Protein AF-A0AAD9G7F2-F1 (afdb_monomer_lite)

Sequence (698 aa):
MHGIRREDFYKTPVEERAFAEKLKKGFRLLDSFVASVKQSELTVDSEGGLLEDPTEAERMFSLSGDITDFMPEFYPSWNYRKNYMLQKAIDPERILLLLKDELTFSASVLKKAPKCYAVWHHRLWVLTVLLNVRCDDLVDILKNEISLCMLFFKFDGRNFHGWGYLNFIKHYLYQVESSSNAVPTVAVDKLCYSEFKKLIETNFSNYSAWFNQGNLSETCGSITEDLESLTPAIYTDPNDQCLWHYFDWLLYHRNALRYFLVRCHYFEESQSFVVYFNTCVHLSRSDSFITITTYEAQVEKVEGRWEGFNCGLSSEKLEGLSVPQYVWRFVARQAIQISAIEHVSLCLMIETDDDIVRSYYSHMTQMAKCIISTDISETKDVNPCLLSLRYELRILSNGDMPLNMDSMSIMRSNMSNVSGWDDMSAVLGRPIRLPGSSCIVSLGRETTTEIFEKQLEMISELLGICTDSKYLYLARHKILRFIGEPSDAEECYKHVKRIDPLRATMYEDMLLKEKVQDALEGMDNKGLKSACLSGMGIKHLSYSTLCPHVMFETLDLSSNALSDSSSLDFGVMLKLRHLSLANNRFTSLRRILGALSNLHNLKSLDVSRNPLITEEDELFKAIPPSLITIDITGTPLAASFIKEGDASSLSTYEGLLHTHCGVFSMRIGDASGISKSRPESADVTGCETKVFLERSDT

Structure (mmCIF, N/CA/C/O backbone):
data_AF-A0AAD9G7F2-F1
#
_entry.id   AF-A0AAD9G7F2-F1
#
loop_
_atom_site.group_PDB
_atom_site.id
_atom_site.type_symbol
_atom_site.label_atom_id
_atom_site.label_alt_id
_atom_site.label_comp_id
_atom_site.label_asym_id
_atom_site.label_entity_id
_atom_site.label_seq_id
_atom_site.pdbx_PDB_ins_code
_atom_site.Cartn_x
_atom_site.Cartn_y
_atom_site.Cartn_z
_atom_site.occupancy
_atom_site.B_iso_or_equiv
_atom_site.auth_seq_id
_atom_site.auth_comp_id
_atom_site.auth_asym_id
_atom_site.auth_atom_id
_atom_site.pdbx_PDB_model_num
ATOM 1 N N . MET A 1 1 ? 1.837 -15.547 -25.349 1.00 33.78 1 MET A N 1
ATOM 2 C CA . MET A 1 1 ? 1.964 -14.169 -24.828 1.00 33.78 1 MET A CA 1
ATOM 3 C C . MET A 1 1 ? 1.984 -13.075 -25.909 1.00 33.78 1 MET A C 1
ATOM 5 O O . MET A 1 1 ? 2.085 -11.913 -25.544 1.00 33.78 1 MET A O 1
ATOM 9 N N . HIS A 1 2 ? 1.817 -13.380 -27.208 1.00 42.38 2 HIS A N 1
ATOM 10 C CA . HIS A 1 2 ? 1.699 -12.325 -28.234 1.00 42.38 2 HIS A CA 1
ATOM 11 C C . HIS A 1 2 ? 0.353 -12.274 -28.964 1.00 42.38 2 HIS A C 1
ATOM 13 O O . HIS A 1 2 ? 0.114 -11.308 -29.666 1.00 42.38 2 HIS A O 1
ATOM 19 N N . GLY A 1 3 ? -0.550 -13.250 -28.802 1.00 38.22 3 GLY A N 1
ATOM 20 C CA . GLY A 1 3 ? -1.877 -13.202 -29.443 1.00 38.22 3 GLY A CA 1
ATOM 21 C C . GLY A 1 3 ? -1.862 -13.222 -30.981 1.00 38.22 3 GLY A C 1
ATOM 22 O O . GLY A 1 3 ? -2.925 -13.176 -31.585 1.00 38.22 3 GLY A O 1
ATOM 23 N N . ILE A 1 4 ? -0.681 -13.319 -31.597 1.00 53.38 4 ILE A N 1
ATOM 24 C CA . ILE A 1 4 ? -0.480 -13.362 -33.045 1.00 53.38 4 ILE A CA 1
ATOM 25 C C . ILE A 1 4 ? -0.748 -14.792 -33.512 1.00 53.38 4 ILE A C 1
ATOM 27 O O . ILE A 1 4 ? -0.056 -15.731 -33.103 1.00 53.38 4 ILE A O 1
ATOM 31 N N . ARG A 1 5 ? -1.778 -14.967 -34.336 1.00 54.16 5 ARG A N 1
ATOM 32 C CA . ARG A 1 5 ? -2.112 -16.240 -34.974 1.00 54.16 5 ARG A CA 1
ATOM 33 C C . ARG A 1 5 ? -1.169 -16.475 -36.151 1.00 54.16 5 ARG A C 1
ATOM 35 O O . ARG A 1 5 ? -0.566 -15.553 -36.688 1.00 54.16 5 ARG A O 1
ATOM 42 N N . ARG A 1 6 ? -1.023 -17.728 -36.585 1.00 54.62 6 ARG A N 1
ATOM 43 C CA . ARG A 1 6 ? -0.147 -18.084 -37.721 1.00 54.62 6 ARG A CA 1
ATOM 44 C C . ARG A 1 6 ? -0.518 -17.326 -39.009 1.00 54.62 6 ARG A C 1
ATOM 46 O O . ARG A 1 6 ? 0.358 -17.005 -39.800 1.00 54.62 6 ARG A O 1
ATOM 53 N N . GLU A 1 7 ? -1.801 -17.019 -39.163 1.00 62.50 7 GLU A N 1
ATOM 54 C CA . GLU A 1 7 ? -2.396 -16.209 -40.235 1.00 62.50 7 GLU A CA 1
ATOM 55 C C . GLU A 1 7 ? -2.040 -14.711 -40.181 1.00 62.50 7 GLU A C 1
ATOM 57 O O . GLU A 1 7 ? -2.140 -14.027 -41.194 1.00 62.50 7 GLU A O 1
ATOM 62 N N . ASP A 1 8 ? -1.547 -14.209 -39.046 1.00 63.66 8 ASP A N 1
ATOM 63 C CA . ASP A 1 8 ? -1.138 -12.807 -38.890 1.00 63.66 8 ASP A CA 1
ATOM 64 C C . ASP A 1 8 ? 0.316 -12.557 -39.334 1.00 63.66 8 ASP A C 1
ATOM 66 O O . ASP A 1 8 ? 0.731 -11.406 -39.477 1.00 63.66 8 ASP A O 1
ATOM 70 N N . PHE A 1 9 ? 1.106 -13.618 -39.550 1.00 59.75 9 PHE A N 1
ATOM 71 C CA . PHE A 1 9 ? 2.529 -13.505 -39.885 1.00 59.75 9 PHE A CA 1
ATOM 72 C C . PHE A 1 9 ? 2.793 -13.242 -41.375 1.00 59.75 9 PHE A C 1
ATOM 74 O O . PHE A 1 9 ? 3.687 -12.459 -41.693 1.00 59.75 9 PHE A O 1
ATOM 81 N N . TYR A 1 10 ? 2.037 -13.870 -42.282 1.00 71.19 10 TYR A N 1
ATOM 82 C CA . TYR A 1 10 ? 2.217 -13.715 -43.733 1.00 71.19 10 TYR A CA 1
ATOM 83 C C . TYR A 1 10 ? 0.856 -13.594 -44.406 1.00 71.19 10 TYR A C 1
ATOM 85 O O . TYR A 1 10 ? -0.001 -14.461 -44.247 1.00 71.19 10 TYR A O 1
ATOM 93 N N . LYS A 1 11 ? 0.670 -12.529 -45.186 1.00 74.88 11 LYS A N 1
ATOM 94 C CA . LYS A 1 11 ? -0.558 -12.267 -45.946 1.00 74.88 11 LYS A CA 1
ATOM 95 C C . LYS A 1 11 ? -0.441 -12.766 -47.386 1.00 74.88 11 LYS A C 1
ATOM 97 O O . LYS A 1 11 ? -1.450 -12.860 -48.082 1.00 74.88 11 LYS A O 1
ATOM 102 N N . THR A 1 12 ? 0.773 -13.103 -47.841 1.00 82.56 12 THR A N 1
ATOM 103 C CA . THR A 1 12 ? 1.038 -13.585 -49.204 1.00 82.56 12 THR A CA 1
ATOM 104 C C . THR A 1 12 ? 2.008 -14.783 -49.264 1.00 82.56 12 THR A C 1
ATOM 106 O O . THR A 1 12 ? 2.918 -14.892 -48.439 1.00 82.56 12 THR A O 1
ATOM 109 N N . PRO A 1 13 ? 1.923 -15.637 -50.309 1.00 82.31 13 PRO A N 1
ATOM 110 C CA . PRO A 1 13 ? 2.888 -16.724 -50.550 1.00 82.31 13 PRO A CA 1
ATOM 111 C C . PRO A 1 13 ? 4.327 -16.261 -50.849 1.00 82.31 13 PRO A C 1
ATOM 113 O O . PRO A 1 13 ? 5.254 -17.072 -50.920 1.00 82.31 13 PRO A O 1
ATOM 116 N N . VAL A 1 14 ? 4.525 -14.970 -51.129 1.00 84.81 14 VAL A N 1
ATOM 117 C CA . VAL A 1 14 ? 5.854 -14.372 -51.333 1.00 84.81 14 VAL A CA 1
ATOM 118 C C . VAL A 1 14 ? 6.489 -14.049 -49.983 1.00 84.81 14 VAL A C 1
ATOM 120 O O . VAL A 1 14 ? 7.649 -14.393 -49.766 1.00 84.81 14 VAL A O 1
ATOM 123 N N . GLU A 1 15 ? 5.721 -13.467 -49.060 1.00 81.94 15 GLU A N 1
ATOM 124 C CA . GLU A 1 15 ? 6.154 -13.203 -47.682 1.00 81.94 15 GLU A CA 1
ATOM 125 C C . GLU A 1 15 ? 6.490 -14.500 -46.938 1.00 81.94 15 GLU A C 1
ATOM 127 O O . GLU A 1 15 ? 7.523 -14.573 -46.276 1.00 81.94 15 GLU A O 1
ATOM 132 N N . GLU A 1 16 ? 5.684 -15.550 -47.119 1.00 80.06 16 GLU A N 1
ATOM 133 C CA . GLU A 1 16 ? 5.941 -16.866 -46.524 1.00 80.06 16 GLU A CA 1
ATOM 134 C C . GLU A 1 16 ? 7.267 -17.475 -47.020 1.00 80.06 16 GLU A C 1
ATOM 136 O O . GLU A 1 16 ? 8.079 -17.950 -46.223 1.00 80.06 16 GLU A O 1
ATOM 141 N N . ARG A 1 17 ? 7.544 -17.402 -48.332 1.00 83.44 17 ARG A N 1
ATOM 142 C CA . ARG A 1 17 ? 8.817 -17.875 -48.909 1.00 83.44 17 ARG A CA 1
ATOM 143 C C . ARG A 1 17 ? 10.012 -17.044 -48.451 1.00 83.44 17 ARG A C 1
ATOM 145 O O . ARG A 1 17 ? 11.052 -17.611 -48.123 1.00 83.44 17 ARG A O 1
ATOM 152 N N . ALA A 1 18 ? 9.871 -15.721 -48.403 1.00 81.88 18 ALA A N 1
ATOM 153 C CA . ALA A 1 18 ? 10.921 -14.831 -47.914 1.00 81.88 18 ALA A CA 1
ATOM 154 C C . ALA A 1 18 ? 11.248 -15.107 -46.438 1.00 81.88 18 ALA A C 1
ATOM 156 O O . ALA A 1 18 ? 12.418 -15.137 -46.052 1.00 81.88 18 ALA A O 1
ATOM 157 N N . PHE A 1 19 ? 10.229 -15.373 -45.620 1.00 79.50 19 PHE A N 1
ATOM 158 C CA . PHE A 1 19 ? 10.416 -15.761 -44.230 1.00 79.50 19 PHE A CA 1
ATOM 159 C C . PHE A 1 19 ? 11.090 -17.129 -44.084 1.00 79.50 19 PHE A C 1
ATOM 161 O O . PHE A 1 19 ? 12.023 -17.262 -43.292 1.00 79.50 19 PHE A O 1
ATOM 168 N N . ALA A 1 20 ? 10.681 -18.129 -44.870 1.00 81.31 20 ALA A N 1
ATOM 169 C CA . ALA A 1 20 ? 11.308 -19.450 -44.861 1.00 81.31 20 ALA A CA 1
ATOM 170 C C . ALA A 1 20 ? 12.801 -19.388 -45.237 1.00 81.31 20 ALA A C 1
ATOM 172 O O . ALA A 1 20 ? 13.635 -20.006 -44.573 1.00 81.31 20 ALA A O 1
ATOM 173 N N . GLU A 1 21 ? 13.166 -18.593 -46.248 1.00 85.00 21 GLU A N 1
ATOM 174 C CA . GLU A 1 21 ? 14.572 -18.370 -46.611 1.00 85.00 21 GLU A CA 1
ATOM 175 C C . GLU A 1 21 ? 15.337 -17.594 -45.529 1.00 85.00 21 GLU A C 1
ATOM 177 O O . GLU A 1 21 ? 16.478 -17.942 -45.209 1.00 85.00 21 GLU A O 1
ATOM 182 N N . LYS A 1 22 ? 14.705 -16.601 -44.885 1.00 82.00 22 LYS A N 1
ATOM 183 C CA . LYS A 1 22 ? 15.287 -15.898 -43.730 1.00 82.00 22 LYS A CA 1
ATOM 184 C C . LYS A 1 22 ? 15.573 -16.862 -42.574 1.00 82.00 22 LYS A C 1
ATOM 186 O O . LYS A 1 22 ? 16.671 -16.819 -42.021 1.00 82.00 22 LYS A O 1
ATOM 191 N N . LEU A 1 23 ? 14.633 -17.751 -42.241 1.00 83.88 23 LEU A N 1
ATOM 192 C CA . LEU A 1 23 ? 14.824 -18.788 -41.222 1.00 83.88 23 LEU A CA 1
ATOM 193 C C . LEU A 1 23 ? 15.970 -19.729 -41.586 1.00 83.88 23 LEU A C 1
ATOM 195 O O . LEU A 1 23 ? 16.851 -19.968 -40.768 1.00 83.88 23 LEU A O 1
ATOM 199 N N . LYS A 1 24 ? 15.994 -20.232 -42.823 1.00 85.06 24 LYS A N 1
ATOM 200 C CA . LYS A 1 24 ? 17.044 -21.137 -43.304 1.00 85.06 24 LYS A CA 1
ATOM 201 C C . LYS A 1 24 ? 18.430 -20.498 -43.223 1.00 85.06 24 LYS A C 1
ATOM 203 O O . LYS A 1 24 ? 19.384 -21.158 -42.817 1.00 85.06 24 LYS A O 1
ATOM 208 N N . LYS A 1 25 ? 18.550 -19.216 -43.585 1.00 84.38 25 LYS A N 1
ATOM 209 C CA . LYS A 1 25 ? 19.797 -18.456 -43.428 1.00 84.38 25 LYS A CA 1
ATOM 210 C C . LYS A 1 25 ? 20.174 -18.311 -41.952 1.00 84.38 25 LYS A C 1
ATOM 212 O O . LYS A 1 25 ? 21.321 -18.566 -41.607 1.00 84.38 25 LYS A O 1
ATOM 217 N N . GLY A 1 26 ? 19.220 -17.958 -41.093 1.00 83.19 26 GLY A N 1
ATOM 218 C CA . GLY A 1 26 ? 19.453 -17.805 -39.658 1.00 83.19 26 GLY A CA 1
ATOM 219 C C . GLY A 1 26 ? 19.877 -19.098 -38.956 1.00 83.19 26 GLY A C 1
ATOM 220 O O . GLY A 1 26 ? 20.836 -19.085 -38.191 1.00 83.19 26 GLY A O 1
ATOM 221 N N . PHE A 1 27 ? 19.256 -20.237 -39.278 1.00 85.12 27 PHE A N 1
ATOM 222 C CA . PHE A 1 27 ? 19.664 -21.537 -38.731 1.00 85.12 27 PHE A CA 1
ATOM 223 C C . PHE A 1 27 ? 21.071 -21.945 -39.171 1.00 85.12 27 PHE A C 1
ATOM 225 O O . PHE A 1 27 ? 21.831 -22.446 -38.354 1.00 85.12 27 PHE A O 1
ATOM 232 N N . ARG A 1 28 ? 21.478 -21.643 -40.412 1.00 86.56 28 ARG A N 1
ATOM 233 C CA . ARG A 1 28 ? 22.869 -21.870 -40.849 1.00 86.56 28 ARG A CA 1
ATOM 234 C C . ARG A 1 28 ? 23.879 -21.041 -40.053 1.00 86.56 28 ARG A C 1
ATOM 236 O O . ARG A 1 28 ? 24.963 -21.535 -39.756 1.00 86.56 28 ARG A O 1
ATOM 243 N N . LEU A 1 29 ? 23.540 -19.792 -39.724 1.00 84.56 29 LEU A N 1
ATOM 244 C CA . LEU A 1 29 ? 24.383 -18.943 -38.874 1.00 84.56 29 LEU A CA 1
ATOM 245 C C . LEU A 1 29 ? 24.497 -19.533 -37.464 1.00 84.56 29 LEU A C 1
ATOM 247 O O . LEU A 1 29 ? 25.598 -19.619 -36.925 1.00 84.56 29 LEU A O 1
ATOM 251 N N . LEU A 1 30 ? 23.377 -19.998 -36.906 1.00 84.44 30 LEU A N 1
ATOM 252 C CA . LEU A 1 30 ? 23.338 -20.656 -35.603 1.00 84.44 30 LEU A CA 1
ATOM 253 C C . LEU A 1 30 ? 24.185 -21.936 -35.585 1.00 84.44 30 LEU A C 1
ATOM 255 O O . LEU A 1 30 ? 25.002 -22.104 -34.684 1.00 84.44 30 LEU A O 1
ATOM 259 N N . ASP A 1 31 ? 24.045 -22.796 -36.595 1.00 85.81 31 ASP A N 1
ATOM 260 C CA . ASP A 1 31 ? 24.835 -24.024 -36.732 1.00 85.81 31 ASP A CA 1
ATOM 261 C C . ASP A 1 31 ? 26.334 -23.710 -36.815 1.00 85.81 31 ASP A C 1
ATOM 263 O O . ASP A 1 31 ? 27.140 -24.342 -36.132 1.00 85.81 31 ASP A O 1
ATOM 267 N N . SER A 1 32 ? 26.711 -22.691 -37.598 1.00 84.00 32 SER A N 1
ATOM 268 C CA . SER A 1 32 ? 28.097 -22.220 -37.700 1.00 84.00 32 SER A CA 1
ATOM 269 C C . SER A 1 32 ? 28.638 -21.740 -36.352 1.00 84.00 32 SER A C 1
ATOM 271 O O . SER A 1 32 ? 29.776 -22.048 -35.998 1.00 84.00 32 SER A O 1
ATOM 273 N N . PHE A 1 33 ? 27.844 -20.990 -35.590 1.00 82.50 33 PHE A N 1
ATOM 274 C CA . PHE A 1 33 ? 28.248 -20.483 -34.280 1.00 82.50 33 PHE A CA 1
ATOM 275 C C . PHE A 1 33 ? 28.398 -21.610 -33.262 1.00 82.50 33 PHE A C 1
ATOM 277 O O . PHE A 1 33 ? 29.429 -21.701 -32.605 1.00 82.50 33 PHE A O 1
ATOM 284 N N . VAL A 1 34 ? 27.426 -22.523 -33.185 1.00 82.06 34 VAL A N 1
ATOM 285 C CA . VAL A 1 34 ? 27.485 -23.688 -32.289 1.00 82.06 34 VAL A CA 1
ATOM 286 C C . VAL A 1 34 ? 28.672 -24.588 -32.634 1.00 82.06 34 VAL A C 1
ATOM 288 O O . VAL A 1 34 ? 29.350 -25.070 -31.729 1.00 82.06 34 VAL A O 1
ATOM 291 N N . ALA A 1 35 ? 28.957 -24.803 -33.921 1.00 82.50 35 ALA A N 1
ATOM 292 C CA . ALA A 1 35 ? 30.122 -25.571 -34.351 1.00 82.50 35 ALA A CA 1
ATOM 293 C C . ALA A 1 35 ? 31.439 -24.916 -33.907 1.00 82.50 35 ALA A C 1
ATOM 295 O O . ALA A 1 35 ? 32.321 -25.608 -33.403 1.00 82.50 35 ALA A O 1
ATOM 296 N N . SER A 1 36 ? 31.542 -23.592 -34.038 1.00 78.31 36 SER A N 1
ATOM 297 C CA . SER A 1 36 ? 32.742 -22.834 -33.662 1.00 78.31 36 SER A CA 1
ATOM 298 C C . SER A 1 36 ? 32.943 -22.816 -32.136 1.00 78.31 36 SER A C 1
ATOM 300 O O . SER A 1 36 ? 34.051 -23.046 -31.661 1.00 78.31 36 SER A O 1
ATOM 302 N N . VAL A 1 37 ? 31.866 -22.670 -31.349 1.00 73.81 37 VAL A N 1
ATOM 303 C CA . VAL A 1 37 ? 31.923 -22.786 -29.876 1.00 73.81 37 VAL A CA 1
ATOM 304 C C . VAL A 1 37 ? 32.366 -24.190 -29.446 1.00 73.81 37 VAL A C 1
ATOM 306 O O . VAL A 1 37 ? 33.269 -24.320 -28.626 1.00 73.81 37 VAL A O 1
ATOM 309 N N . LYS A 1 38 ? 31.812 -25.255 -30.039 1.00 73.88 38 LYS A N 1
ATOM 310 C CA . LYS A 1 38 ? 32.223 -26.638 -29.726 1.00 73.88 38 LYS A CA 1
ATOM 311 C C . LYS A 1 38 ? 33.684 -26.926 -30.069 1.00 73.88 38 LYS A C 1
ATOM 313 O O . LYS A 1 38 ? 34.325 -27.709 -29.379 1.00 73.88 38 LYS A O 1
ATOM 318 N N . GLN A 1 39 ? 34.203 -26.328 -31.141 1.00 69.88 39 GLN A N 1
ATOM 319 C CA . GLN A 1 39 ? 35.624 -26.432 -31.479 1.00 69.88 39 GLN A CA 1
ATOM 320 C C . GLN A 1 39 ? 36.495 -25.701 -30.452 1.00 69.88 39 GLN A C 1
ATOM 322 O O . GLN A 1 39 ? 37.555 -26.210 -30.103 1.00 69.88 39 GLN A O 1
ATOM 327 N N . SER A 1 40 ? 36.019 -24.570 -29.923 1.00 63.44 40 SER A N 1
ATOM 328 C CA . SER A 1 40 ? 36.722 -23.802 -28.892 1.00 63.44 40 SER A CA 1
ATOM 329 C C . SER A 1 40 ? 36.756 -24.488 -27.522 1.00 63.44 40 SER A C 1
ATOM 331 O O . SER A 1 40 ? 37.770 -24.406 -26.844 1.00 63.44 40 SER A O 1
ATOM 333 N N . GLU A 1 41 ? 35.706 -25.228 -27.131 1.00 59.22 41 GLU A N 1
ATOM 334 C CA . GLU A 1 41 ? 35.639 -25.971 -25.854 1.00 59.22 41 GLU A CA 1
ATOM 335 C C . GLU A 1 41 ? 36.740 -27.041 -25.710 1.00 59.22 41 GLU A C 1
ATOM 337 O O . GLU A 1 41 ? 37.059 -27.457 -24.599 1.00 59.22 41 GLU A O 1
ATOM 342 N N . LEU A 1 42 ? 37.353 -27.465 -26.819 1.00 52.09 42 LEU A N 1
ATOM 343 C CA . LEU A 1 42 ? 38.471 -28.414 -26.837 1.00 52.09 42 LEU A CA 1
ATOM 344 C C . LEU A 1 42 ? 39.839 -27.753 -26.570 1.00 52.09 42 LEU A C 1
ATOM 346 O O . LEU A 1 42 ? 40.831 -28.469 -26.443 1.00 52.09 42 LEU A O 1
ATOM 350 N N . THR A 1 43 ? 39.903 -26.418 -26.493 1.00 50.25 43 THR A N 1
ATOM 351 C CA . THR A 1 43 ? 41.147 -25.628 -26.413 1.00 50.25 43 THR A CA 1
ATOM 352 C C . THR A 1 43 ? 41.154 -24.577 -25.289 1.00 50.25 43 THR A C 1
ATOM 354 O O . THR A 1 43 ? 41.988 -23.684 -25.324 1.00 50.25 43 THR A O 1
ATOM 357 N N . VAL A 1 44 ? 40.234 -24.617 -24.315 1.00 48.72 44 VAL A N 1
ATOM 358 C CA . VAL A 1 44 ? 40.093 -23.540 -23.303 1.00 48.72 44 VAL A CA 1
ATOM 359 C C . VAL A 1 44 ? 40.927 -23.795 -22.038 1.00 48.72 44 VAL A C 1
ATOM 361 O O . VAL A 1 44 ? 40.865 -24.883 -21.464 1.00 48.72 44 VAL A O 1
ATOM 364 N N . ASP A 1 45 ? 41.627 -22.760 -21.558 1.00 44.31 45 ASP A N 1
ATOM 365 C CA . ASP A 1 45 ? 42.186 -22.674 -20.201 1.00 44.31 45 ASP A CA 1
ATOM 366 C C . ASP A 1 45 ? 41.084 -22.496 -19.131 1.00 44.31 45 ASP A C 1
ATOM 368 O O . ASP A 1 45 ? 40.001 -21.956 -19.363 1.00 44.31 45 ASP A O 1
ATOM 372 N N . SER A 1 46 ? 41.384 -22.947 -17.920 1.00 44.62 46 SER A N 1
ATOM 373 C CA . SER A 1 46 ? 40.484 -23.107 -16.774 1.00 44.62 46 SER A CA 1
ATOM 374 C C . SER A 1 46 ? 39.828 -21.828 -16.216 1.00 44.62 46 SER A C 1
ATOM 376 O O . SER A 1 46 ? 38.983 -21.941 -15.327 1.00 44.62 46 SER A O 1
ATOM 378 N N . GLU A 1 47 ? 40.122 -20.631 -16.745 1.00 47.09 47 GLU A N 1
ATOM 379 C CA . GLU A 1 47 ? 39.636 -19.355 -16.180 1.00 47.09 47 GLU A CA 1
ATOM 380 C C . GLU A 1 47 ? 38.886 -18.397 -17.138 1.00 47.09 47 GLU A C 1
ATOM 382 O O . GLU A 1 47 ? 38.434 -17.339 -16.698 1.00 47.09 47 GLU A O 1
ATOM 387 N N . GLY A 1 48 ? 38.631 -18.733 -18.412 1.00 49.56 48 GLY A N 1
ATOM 388 C CA . GLY A 1 48 ? 37.843 -17.831 -19.273 1.00 49.56 48 GLY A CA 1
ATOM 389 C C . GLY A 1 48 ? 37.502 -18.374 -20.660 1.00 49.56 48 GLY A C 1
ATOM 390 O O . GLY A 1 48 ? 38.360 -18.450 -21.526 1.00 49.56 48 GLY A O 1
ATOM 391 N N . GLY A 1 49 ? 36.226 -18.703 -20.887 1.00 50.62 49 GLY A N 1
ATOM 392 C CA . GLY A 1 49 ? 35.701 -19.367 -22.093 1.00 50.62 49 GLY A CA 1
ATOM 393 C C . GLY A 1 49 ? 35.684 -18.554 -23.396 1.00 50.62 49 GLY A C 1
ATOM 394 O O . GLY A 1 49 ? 34.614 -18.385 -23.980 1.00 50.62 49 GLY A O 1
ATOM 395 N N . LEU A 1 50 ? 36.831 -18.052 -23.858 1.00 59.09 50 LEU A N 1
ATOM 396 C CA . LEU A 1 50 ? 37.008 -17.407 -25.167 1.00 59.09 50 LEU A CA 1
ATOM 397 C C . LEU A 1 50 ? 38.114 -18.087 -25.981 1.00 59.09 50 LEU A C 1
ATOM 399 O O . LEU A 1 50 ? 38.993 -18.742 -25.433 1.00 59.09 50 LEU A O 1
ATOM 403 N N . LEU A 1 51 ? 38.047 -17.915 -27.303 1.00 60.12 51 LEU A N 1
ATOM 404 C CA . LEU A 1 51 ? 39.018 -18.426 -28.273 1.00 60.12 51 LEU A CA 1
ATOM 405 C C . LEU A 1 51 ? 40.394 -17.749 -28.117 1.00 60.12 51 LEU A C 1
ATOM 407 O O . LEU A 1 51 ? 40.453 -16.529 -27.986 1.00 60.12 51 LEU A O 1
ATOM 411 N N . GLU A 1 52 ? 41.482 -18.529 -28.194 1.00 60.91 52 GLU A N 1
ATOM 412 C CA . GLU A 1 52 ? 42.869 -18.023 -28.129 1.00 60.91 52 GLU A CA 1
ATOM 413 C C . GLU A 1 52 ? 43.292 -17.229 -29.379 1.00 60.91 52 GLU A C 1
ATOM 415 O O . GLU A 1 52 ? 44.131 -16.337 -29.276 1.00 60.91 52 GLU A O 1
ATOM 420 N N . ASP A 1 53 ? 42.725 -17.530 -30.556 1.00 75.75 53 ASP A N 1
ATOM 421 C CA . ASP A 1 53 ? 43.017 -16.815 -31.808 1.00 75.75 53 ASP A CA 1
ATOM 422 C C . ASP A 1 53 ? 42.215 -15.499 -31.892 1.00 75.75 53 ASP A C 1
ATOM 424 O O . ASP A 1 53 ? 40.985 -15.545 -32.028 1.00 75.75 53 ASP A O 1
ATOM 428 N N . PRO A 1 54 ? 42.876 -14.321 -31.888 1.00 76.69 54 PRO A N 1
ATOM 429 C CA . PRO A 1 54 ? 42.202 -13.026 -31.987 1.00 76.69 54 PRO A CA 1
ATOM 430 C C . PRO A 1 54 ? 41.375 -12.857 -33.270 1.00 76.69 54 PRO A C 1
ATOM 432 O O . PRO A 1 54 ? 40.347 -12.180 -33.261 1.00 76.69 54 PRO A O 1
ATOM 435 N N . THR A 1 55 ? 41.797 -13.480 -34.374 1.00 81.62 55 THR A N 1
ATOM 436 C CA . THR A 1 55 ? 41.106 -13.378 -35.671 1.00 81.62 55 THR A CA 1
ATOM 437 C C . THR A 1 55 ? 39.772 -14.114 -35.627 1.00 81.62 55 THR A C 1
ATOM 439 O O . THR A 1 55 ? 38.738 -13.599 -36.060 1.00 81.62 55 THR A O 1
ATOM 442 N N . GLU A 1 56 ? 39.788 -15.319 -35.064 1.00 81.50 56 GLU A N 1
ATOM 443 C CA . GLU A 1 56 ? 38.596 -16.135 -34.868 1.00 81.50 56 GLU A CA 1
ATOM 444 C C . GLU A 1 56 ? 37.674 -15.534 -33.797 1.00 81.50 56 GLU A C 1
ATOM 446 O O . GLU A 1 56 ? 36.450 -15.561 -33.950 1.00 81.50 56 GLU A O 1
ATOM 451 N N . ALA A 1 57 ? 38.237 -14.902 -32.761 1.00 82.25 57 ALA A N 1
ATOM 452 C CA . ALA A 1 57 ? 37.469 -14.186 -31.749 1.00 82.25 57 ALA A CA 1
ATOM 453 C C . ALA A 1 57 ? 36.670 -13.010 -32.343 1.00 82.25 57 ALA A C 1
ATOM 455 O O . ALA A 1 57 ? 35.475 -12.890 -32.056 1.00 82.25 57 ALA A O 1
ATOM 456 N N . GLU A 1 58 ? 37.283 -12.202 -33.218 1.00 86.19 58 GLU A N 1
ATOM 457 C CA . GLU A 1 58 ? 36.621 -11.102 -33.939 1.00 86.19 58 GLU A CA 1
ATOM 458 C C . GLU A 1 58 ? 35.563 -11.631 -34.927 1.00 86.19 58 GLU A C 1
ATOM 460 O O . GLU A 1 58 ? 34.442 -11.113 -34.986 1.00 86.19 58 GLU A O 1
ATOM 465 N N . ARG A 1 59 ? 35.857 -12.726 -35.650 1.00 88.19 59 ARG A N 1
ATOM 466 C CA . ARG A 1 59 ? 34.878 -13.401 -36.526 1.00 88.19 59 ARG A CA 1
ATOM 467 C C . ARG A 1 59 ? 33.644 -13.843 -35.740 1.00 88.19 59 ARG A C 1
ATOM 469 O O . ARG A 1 59 ? 32.514 -13.607 -36.170 1.00 88.19 59 ARG A O 1
ATOM 476 N N . MET A 1 60 ? 33.850 -14.469 -34.585 1.00 86.62 60 MET A N 1
ATOM 477 C CA . MET A 1 60 ? 32.778 -14.941 -33.710 1.00 86.62 60 MET A CA 1
ATOM 478 C C . MET A 1 60 ? 32.018 -13.794 -33.040 1.00 86.62 60 MET A C 1
ATOM 480 O O . MET A 1 60 ? 30.800 -13.885 -32.868 1.00 86.62 60 MET A O 1
ATOM 484 N N . PHE A 1 61 ? 32.691 -12.684 -32.730 1.00 90.12 61 PHE A N 1
ATOM 485 C CA . PHE A 1 61 ? 32.035 -11.468 -32.260 1.00 90.12 61 PHE A CA 1
ATOM 486 C C . PHE A 1 61 ? 31.105 -10.890 -33.338 1.00 90.12 61 PHE A C 1
ATOM 488 O O . PHE A 1 61 ? 29.939 -10.610 -33.048 1.00 90.12 61 PHE A O 1
ATOM 495 N N . SER A 1 62 ? 31.548 -10.820 -34.596 1.00 91.19 62 SER A N 1
ATOM 496 C CA . SER A 1 62 ? 30.698 -10.426 -35.728 1.00 91.19 62 SER A CA 1
ATOM 497 C C . SER A 1 62 ? 29.514 -11.386 -35.925 1.00 91.19 62 SER A C 1
ATOM 499 O O . SER A 1 62 ? 28.361 -10.948 -35.935 1.00 91.19 62 SER A O 1
ATOM 501 N N . LEU A 1 63 ? 29.765 -12.702 -35.949 1.00 90.12 63 LEU A N 1
ATOM 502 C CA . LEU A 1 63 ? 28.727 -13.730 -36.104 1.00 90.12 63 LEU A CA 1
ATOM 503 C C . LEU A 1 63 ? 27.684 -13.692 -34.975 1.00 90.12 63 LEU A C 1
ATOM 505 O O . LEU A 1 63 ? 26.491 -13.884 -35.213 1.00 90.12 63 LEU A O 1
ATOM 509 N N . SER A 1 64 ? 28.111 -13.413 -33.741 1.00 92.38 64 SER A N 1
ATOM 510 C CA . SER A 1 64 ? 27.191 -13.246 -32.612 1.00 92.38 64 SER A CA 1
ATOM 511 C C . SER A 1 64 ? 26.231 -12.066 -32.818 1.00 92.38 64 SER A C 1
ATOM 513 O O . SER A 1 64 ? 25.087 -12.132 -32.367 1.00 92.38 64 SER A O 1
ATOM 515 N N . GLY A 1 65 ? 26.660 -11.015 -33.527 1.00 92.62 65 GLY A N 1
ATOM 516 C CA . GLY A 1 65 ? 25.825 -9.873 -33.899 1.00 92.62 65 GLY A CA 1
ATOM 517 C C . GLY A 1 65 ? 24.744 -10.272 -34.900 1.00 92.62 65 GLY A C 1
ATOM 518 O O . GLY A 1 65 ? 23.566 -9.999 -34.673 1.00 92.62 65 GLY A O 1
ATOM 519 N N . ASP A 1 66 ? 25.117 -11.022 -35.939 1.00 90.62 66 ASP A N 1
ATOM 520 C CA . ASP A 1 66 ? 24.171 -11.542 -36.935 1.00 90.62 66 ASP A CA 1
ATOM 521 C C . ASP A 1 66 ? 23.118 -12.470 -36.309 1.00 90.62 66 ASP A C 1
ATOM 523 O O . ASP A 1 66 ? 21.929 -12.393 -36.630 1.00 90.62 66 ASP A O 1
ATOM 527 N N . ILE A 1 67 ? 23.537 -13.337 -35.380 1.00 89.44 67 ILE A N 1
ATOM 528 C CA . ILE A 1 67 ? 22.619 -14.219 -34.645 1.00 89.44 67 ILE A CA 1
ATOM 529 C C . ILE A 1 67 ? 21.683 -13.412 -33.770 1.00 89.44 67 ILE A C 1
ATOM 531 O O . ILE A 1 67 ? 20.499 -13.717 -33.704 1.00 89.44 67 ILE A O 1
ATOM 535 N N . THR A 1 68 ? 22.197 -12.381 -33.116 1.00 92.00 68 THR A N 1
ATOM 536 C CA . THR A 1 68 ? 21.403 -11.532 -32.239 1.00 92.00 68 THR A CA 1
ATOM 537 C C . THR A 1 68 ? 20.367 -10.722 -33.021 1.00 92.00 68 THR A C 1
ATOM 539 O O . THR A 1 68 ? 19.232 -10.590 -32.569 1.00 92.00 68 THR A O 1
ATOM 542 N N . ASP A 1 69 ? 20.703 -10.241 -34.221 1.00 89.56 69 ASP A N 1
ATOM 543 C CA . ASP A 1 69 ? 19.739 -9.566 -35.099 1.00 89.56 69 ASP A CA 1
ATOM 544 C C . ASP A 1 69 ? 18.652 -10.520 -35.626 1.00 89.56 69 ASP A C 1
ATOM 546 O O . ASP A 1 69 ? 17.497 -10.129 -35.826 1.00 89.56 69 ASP A O 1
ATOM 550 N N . PHE A 1 70 ? 19.009 -11.788 -35.846 1.00 87.88 70 PHE A N 1
ATOM 551 C CA . PHE A 1 70 ? 18.082 -12.825 -36.294 1.00 87.88 70 PHE A CA 1
ATOM 552 C C . PHE A 1 70 ? 17.197 -13.378 -35.162 1.00 87.88 70 PHE A C 1
ATOM 554 O O . PHE A 1 70 ? 15.988 -13.530 -35.345 1.00 87.88 70 PHE A O 1
ATOM 561 N N . MET A 1 71 ? 17.796 -13.689 -34.013 1.00 89.50 71 MET A N 1
ATOM 562 C CA . MET A 1 71 ? 17.206 -14.376 -32.864 1.00 89.50 71 MET A CA 1
ATOM 563 C C . MET A 1 71 ? 17.704 -13.739 -31.553 1.00 89.50 71 MET A C 1
ATOM 565 O O . MET A 1 71 ? 18.549 -14.308 -30.859 1.00 89.50 71 MET A O 1
ATOM 569 N N . PRO A 1 72 ? 17.163 -12.568 -31.173 1.00 92.81 72 PRO A N 1
ATOM 570 C CA . PRO A 1 72 ? 17.636 -11.811 -30.013 1.00 92.81 72 PRO A CA 1
ATOM 571 C C . PRO A 1 72 ? 17.413 -12.520 -28.670 1.00 92.81 72 PRO A C 1
ATOM 573 O O . PRO A 1 72 ? 18.074 -12.185 -27.697 1.00 92.81 72 PRO A O 1
ATOM 576 N N . GLU A 1 73 ? 16.542 -13.528 -28.603 1.00 91.62 73 GLU A N 1
ATOM 577 C CA . GLU A 1 73 ? 16.338 -14.372 -27.411 1.00 91.62 73 GLU A CA 1
ATOM 578 C C . GLU A 1 73 ? 17.489 -15.373 -27.168 1.00 91.62 73 GLU A C 1
ATOM 580 O O . GLU A 1 73 ? 17.522 -16.064 -26.148 1.00 91.62 73 GLU A O 1
ATOM 585 N N . PHE A 1 74 ? 18.443 -15.498 -28.095 1.00 90.94 74 PHE A N 1
ATOM 586 C CA . PHE A 1 74 ? 19.534 -16.460 -27.976 1.00 90.94 74 PHE A CA 1
ATOM 587 C C . PHE A 1 74 ? 20.620 -15.982 -27.002 1.00 90.94 74 PHE A C 1
ATOM 589 O O . PHE A 1 74 ? 21.633 -15.412 -27.390 1.00 90.94 74 PHE A O 1
ATOM 596 N N . TYR A 1 75 ? 20.440 -16.254 -25.710 1.00 89.94 75 TYR A N 1
ATOM 597 C CA . TYR A 1 75 ? 21.389 -15.874 -24.653 1.00 89.94 75 TYR A CA 1
ATOM 598 C C . TYR A 1 75 ? 22.875 -16.195 -24.919 1.00 89.94 75 TYR A C 1
ATOM 600 O O . TYR A 1 75 ? 23.712 -15.370 -24.543 1.00 89.94 75 TYR A O 1
ATOM 608 N N . PRO A 1 76 ? 23.258 -17.325 -25.552 1.00 90.00 76 PRO A N 1
ATOM 609 C CA . PRO A 1 76 ? 24.667 -17.608 -25.806 1.00 90.00 76 PRO A CA 1
ATOM 610 C C . PRO A 1 76 ? 25.372 -16.573 -26.693 1.00 90.00 76 PRO A C 1
ATOM 612 O O . PRO A 1 76 ? 26.541 -16.293 -26.436 1.00 90.00 76 PRO A O 1
ATOM 615 N N . SER A 1 77 ? 24.695 -15.950 -27.673 1.00 90.81 77 SER A N 1
ATOM 616 C CA . SER A 1 77 ? 25.327 -14.888 -28.475 1.00 90.81 77 SER A CA 1
ATOM 617 C C . SER A 1 77 ? 25.639 -13.669 -27.610 1.00 90.81 77 SER A C 1
ATOM 619 O O . SER A 1 77 ? 26.759 -13.169 -27.641 1.00 90.81 77 SER A O 1
ATOM 621 N N . TRP A 1 78 ? 24.704 -13.246 -26.757 1.00 92.25 78 TRP A N 1
ATOM 622 C CA . TRP A 1 78 ? 24.927 -12.151 -25.811 1.00 92.25 78 TRP A CA 1
ATOM 623 C C . TRP A 1 78 ? 26.033 -12.449 -24.804 1.00 92.25 78 TRP A C 1
ATOM 625 O O . TRP A 1 78 ? 26.826 -11.564 -24.493 1.00 92.25 78 TRP A O 1
ATOM 635 N N . ASN A 1 79 ? 26.101 -13.677 -24.288 1.00 89.06 79 ASN A N 1
ATOM 636 C CA . ASN A 1 79 ? 27.156 -14.082 -23.360 1.00 89.06 79 ASN A CA 1
ATOM 637 C C . ASN A 1 79 ? 28.531 -14.065 -24.034 1.00 89.06 79 ASN A C 1
ATOM 639 O O . ASN A 1 79 ? 29.483 -13.579 -23.430 1.00 89.06 79 ASN A O 1
ATOM 643 N N . TYR A 1 80 ? 28.625 -14.522 -25.287 1.00 88.31 80 TYR A N 1
ATOM 644 C CA . TYR A 1 80 ? 29.866 -14.443 -26.055 1.00 88.31 80 TYR A CA 1
ATOM 645 C C . TYR A 1 80 ? 30.326 -12.989 -26.223 1.00 88.31 80 TYR A C 1
ATOM 647 O O . TYR A 1 80 ? 31.482 -12.681 -25.953 1.00 88.31 80 TYR A O 1
ATOM 655 N N . ARG A 1 81 ? 29.410 -12.076 -26.582 1.00 91.81 81 ARG A N 1
ATOM 656 C CA . ARG A 1 81 ? 29.705 -10.634 -26.698 1.00 91.81 81 ARG A CA 1
ATOM 657 C C . ARG A 1 81 ? 30.241 -10.040 -25.397 1.00 91.81 81 ARG A C 1
ATOM 659 O O . ARG A 1 81 ? 31.245 -9.338 -25.422 1.00 91.81 81 ARG A O 1
ATOM 666 N N . LYS A 1 82 ? 29.601 -10.358 -24.263 1.00 90.06 82 LYS A N 1
ATOM 667 C CA . LYS A 1 82 ? 30.055 -9.920 -22.931 1.00 90.06 82 LYS A CA 1
ATOM 668 C C . LYS A 1 82 ? 31.466 -10.413 -22.640 1.00 90.06 82 LYS A C 1
ATOM 670 O O . LYS A 1 82 ? 32.329 -9.623 -22.285 1.00 90.06 82 LYS A O 1
ATOM 675 N N . ASN A 1 83 ? 31.696 -11.710 -22.829 1.00 86.25 83 ASN A N 1
ATOM 676 C CA . ASN A 1 83 ? 32.994 -12.325 -22.594 1.00 86.25 83 ASN A CA 1
ATOM 677 C C . ASN A 1 83 ? 34.073 -11.675 -23.471 1.00 86.25 83 ASN A C 1
ATOM 679 O O . ASN A 1 83 ? 35.119 -11.312 -22.945 1.00 86.25 83 ASN A O 1
ATOM 683 N N . TYR A 1 84 ? 33.794 -11.458 -24.763 1.00 87.31 84 TYR A N 1
ATOM 684 C CA . TYR A 1 84 ? 34.709 -10.794 -25.697 1.00 87.31 84 TYR A CA 1
ATOM 685 C C . TYR A 1 84 ? 35.186 -9.436 -25.163 1.00 87.31 84 TYR A C 1
ATOM 687 O O . TYR A 1 84 ? 36.382 -9.185 -25.127 1.00 87.31 84 TYR A O 1
ATOM 695 N N . MET A 1 85 ? 34.278 -8.601 -24.651 1.00 86.88 85 MET A N 1
ATOM 696 C CA . MET A 1 85 ? 34.614 -7.272 -24.110 1.00 86.88 85 MET A CA 1
ATOM 697 C C . MET A 1 85 ? 35.325 -7.290 -22.754 1.00 86.88 85 MET A C 1
ATOM 699 O O . MET A 1 85 ? 35.956 -6.303 -22.392 1.00 86.88 85 MET A O 1
ATOM 703 N N . LEU A 1 86 ? 35.216 -8.383 -21.996 1.00 81.94 86 LEU A N 1
ATOM 704 C CA . LEU A 1 86 ? 35.872 -8.548 -20.693 1.00 81.94 86 LEU A CA 1
ATOM 705 C C . LEU A 1 86 ? 37.296 -9.115 -20.805 1.00 81.94 86 LEU A C 1
ATOM 707 O O . LEU A 1 86 ? 37.943 -9.367 -19.787 1.00 81.94 86 LEU A O 1
ATOM 711 N N . GLN A 1 87 ? 37.799 -9.347 -22.019 1.00 77.19 87 GLN A N 1
ATOM 712 C CA . GLN A 1 87 ? 39.164 -9.821 -22.217 1.00 77.19 87 GLN A CA 1
ATOM 713 C C . GLN A 1 87 ? 40.182 -8.788 -21.721 1.00 77.19 87 GLN A C 1
ATOM 715 O O . GLN A 1 87 ? 40.208 -7.652 -22.188 1.00 77.19 87 GLN A O 1
ATOM 720 N N . LYS A 1 88 ? 41.101 -9.218 -20.846 1.00 68.12 88 LYS A N 1
ATOM 721 C CA . LYS A 1 88 ? 42.186 -8.373 -20.303 1.00 68.12 88 LYS A CA 1
ATOM 722 C C . LYS A 1 88 ? 43.127 -7.802 -21.374 1.00 68.12 88 LYS A C 1
ATOM 724 O O . LYS A 1 88 ? 43.860 -6.863 -21.092 1.00 68.12 88 LYS A O 1
ATOM 729 N N . ALA A 1 89 ? 43.146 -8.395 -22.569 1.00 70.06 89 ALA A N 1
ATOM 730 C CA . ALA A 1 89 ? 44.005 -7.989 -23.677 1.00 70.06 89 ALA A CA 1
ATOM 731 C C . ALA A 1 89 ? 43.474 -6.775 -24.464 1.00 70.06 89 ALA A C 1
ATOM 733 O O . ALA A 1 89 ? 44.203 -6.240 -25.297 1.00 70.06 89 ALA A O 1
ATOM 734 N N . ILE A 1 90 ? 42.224 -6.350 -24.238 1.00 75.88 90 ILE A N 1
ATOM 735 C CA . ILE A 1 90 ? 41.634 -5.213 -24.952 1.00 75.88 90 ILE A CA 1
ATOM 736 C C . ILE A 1 90 ? 41.982 -3.914 -24.221 1.00 75.88 90 ILE A C 1
ATOM 738 O O . ILE A 1 90 ? 41.789 -3.789 -23.014 1.00 75.88 90 ILE A O 1
ATOM 742 N N . ASP A 1 91 ? 42.481 -2.941 -24.979 1.00 81.62 91 ASP A N 1
ATOM 743 C CA . ASP A 1 91 ? 42.800 -1.604 -24.483 1.00 81.62 91 ASP A CA 1
ATOM 744 C C . ASP A 1 91 ? 41.554 -0.875 -23.909 1.00 81.62 91 ASP A C 1
ATOM 746 O O . ASP A 1 91 ? 40.474 -0.964 -24.508 1.00 81.62 91 ASP A O 1
ATOM 750 N N . PRO A 1 92 ? 41.666 -0.133 -22.786 1.00 81.06 92 PRO A N 1
ATOM 751 C CA . PRO A 1 92 ? 40.535 0.565 -22.170 1.00 81.06 92 PRO A CA 1
ATOM 752 C C . PRO A 1 92 ? 39.779 1.530 -23.095 1.00 81.06 92 PRO A C 1
ATOM 754 O O . PRO A 1 92 ? 38.548 1.565 -23.050 1.00 81.06 92 PRO A O 1
ATOM 757 N N . GLU A 1 93 ? 40.465 2.280 -23.966 1.00 85.44 93 GLU A N 1
ATOM 758 C CA . GLU A 1 93 ? 39.796 3.188 -24.910 1.00 85.44 93 GLU A CA 1
ATOM 759 C C . GLU A 1 93 ? 38.995 2.394 -25.946 1.00 85.44 93 GLU A C 1
ATOM 761 O O . GLU A 1 93 ? 37.865 2.753 -26.302 1.00 85.44 93 GLU A O 1
ATOM 766 N N . ARG A 1 94 ? 39.545 1.256 -26.389 1.00 87.38 94 ARG A N 1
ATOM 767 C CA . ARG A 1 94 ? 38.848 0.339 -27.294 1.00 87.38 94 ARG A CA 1
ATOM 768 C C . ARG A 1 94 ? 37.611 -0.276 -26.639 1.00 87.38 94 ARG A C 1
ATOM 770 O O . ARG A 1 94 ? 36.587 -0.383 -27.313 1.00 87.38 94 ARG A O 1
ATOM 777 N N . ILE A 1 95 ? 37.671 -0.642 -25.356 1.00 87.44 95 ILE A N 1
ATOM 778 C CA . ILE A 1 95 ? 36.508 -1.145 -24.602 1.00 87.44 95 ILE A CA 1
ATOM 779 C C . ILE A 1 95 ? 35.404 -0.084 -24.555 1.00 87.44 95 ILE A C 1
ATOM 781 O O . ILE A 1 95 ? 34.253 -0.393 -24.858 1.00 87.44 95 ILE A O 1
ATOM 785 N N . LEU A 1 96 ? 35.740 1.171 -24.238 1.00 89.69 96 LEU A N 1
ATOM 786 C CA . LEU A 1 96 ? 34.763 2.265 -24.200 1.00 89.69 96 LEU A CA 1
ATOM 787 C C . LEU A 1 96 ? 34.064 2.459 -25.551 1.00 89.69 96 LEU A C 1
ATOM 789 O O . LEU A 1 96 ? 32.842 2.614 -25.593 1.00 89.69 96 LEU A O 1
ATOM 793 N N . LEU A 1 97 ? 34.816 2.406 -26.654 1.00 91.50 97 LEU A N 1
ATOM 794 C CA . LEU A 1 97 ? 34.246 2.491 -27.998 1.00 91.50 97 LEU A CA 1
ATOM 795 C C . LEU A 1 97 ? 33.301 1.314 -28.290 1.00 91.50 97 LEU A C 1
ATOM 797 O O . LEU A 1 97 ? 32.174 1.535 -28.726 1.00 91.50 97 LEU A O 1
ATOM 801 N N . LEU A 1 98 ? 33.720 0.082 -27.981 1.00 92.62 98 LEU A N 1
ATOM 802 C CA . LEU A 1 98 ? 32.895 -1.117 -28.172 1.00 92.62 98 LEU A CA 1
ATOM 803 C C . LEU A 1 98 ? 31.589 -1.057 -27.368 1.00 92.62 98 LEU A C 1
ATOM 805 O O . LEU A 1 98 ? 30.532 -1.396 -27.893 1.00 92.62 98 LEU A O 1
ATOM 809 N N . LEU A 1 99 ? 31.633 -0.593 -26.117 1.00 93.56 99 LEU A N 1
ATOM 810 C CA . LEU A 1 99 ? 30.443 -0.446 -25.273 1.00 93.56 99 LEU A CA 1
ATOM 811 C C . LEU A 1 99 ? 29.469 0.605 -25.834 1.00 93.56 99 LEU A C 1
ATOM 813 O O . LEU A 1 99 ? 28.256 0.395 -25.818 1.00 93.56 99 LEU A O 1
ATOM 817 N N . LYS A 1 100 ? 29.975 1.719 -26.379 1.00 94.50 100 LYS A N 1
ATOM 818 C CA . LYS A 1 100 ? 29.139 2.740 -27.041 1.00 94.50 100 LYS A CA 1
ATOM 819 C C . LYS A 1 100 ? 28.521 2.209 -28.341 1.00 94.50 100 LYS A C 1
ATOM 821 O O . LYS A 1 100 ? 27.331 2.430 -28.595 1.00 94.50 100 LYS A O 1
ATOM 826 N N . ASP A 1 101 ? 29.280 1.444 -29.120 1.00 95.12 101 ASP A N 1
ATOM 827 C CA . ASP A 1 101 ? 28.774 0.759 -30.312 1.00 95.12 101 ASP A CA 1
ATOM 828 C C . ASP A 1 101 ? 27.689 -0.273 -29.950 1.00 95.12 101 ASP A C 1
ATOM 830 O O . ASP A 1 101 ? 26.669 -0.364 -30.639 1.00 95.12 101 ASP A O 1
ATOM 834 N N . GLU A 1 102 ? 27.823 -0.982 -28.822 1.00 95.62 102 GLU A N 1
ATOM 835 C CA . GLU A 1 102 ? 26.791 -1.902 -28.315 1.00 95.62 102 GLU A CA 1
ATOM 836 C C . GLU A 1 102 ? 25.486 -1.212 -27.937 1.00 95.62 102 GLU A C 1
ATOM 838 O O . GLU A 1 102 ? 24.401 -1.755 -28.175 1.00 95.62 102 GLU A O 1
ATOM 843 N N . LEU A 1 103 ? 25.543 -0.007 -27.367 1.00 96.25 103 LEU A N 1
ATOM 844 C CA . LEU A 1 103 ? 24.329 0.772 -27.125 1.00 96.25 103 LEU A CA 1
ATOM 845 C C . LEU A 1 103 ? 23.634 1.105 -28.454 1.00 96.25 103 LEU A C 1
ATOM 847 O O . LEU A 1 103 ? 22.408 1.037 -28.546 1.00 96.25 103 LEU A O 1
ATOM 851 N N . THR A 1 104 ? 24.379 1.381 -29.520 1.00 95.56 104 THR A N 1
ATOM 852 C CA . THR A 1 104 ? 23.781 1.612 -30.844 1.00 95.56 104 THR A CA 1
ATOM 853 C C . THR A 1 104 ? 23.199 0.322 -31.433 1.00 95.56 104 THR A C 1
ATOM 855 O O . THR A 1 104 ? 22.053 0.302 -31.899 1.00 95.56 104 THR A O 1
ATOM 858 N N . PHE A 1 105 ? 23.948 -0.781 -31.360 1.00 95.81 105 PHE A N 1
ATOM 859 C CA . PHE A 1 105 ? 23.529 -2.091 -31.855 1.00 95.81 105 PHE A CA 1
ATOM 860 C C . PHE A 1 105 ? 22.273 -2.597 -31.138 1.00 95.81 105 PHE A C 1
ATOM 862 O O . PHE A 1 105 ? 21.256 -2.857 -31.784 1.00 95.81 105 PHE A O 1
ATOM 869 N N . SER A 1 106 ? 22.288 -2.659 -29.807 1.00 95.81 106 SER A N 1
ATOM 870 C CA . SER A 1 106 ? 21.145 -3.128 -29.015 1.00 95.81 106 SER A CA 1
ATOM 871 C C . SER A 1 106 ? 19.902 -2.249 -29.195 1.00 95.81 106 SER A C 1
ATOM 873 O O . SER A 1 106 ? 18.793 -2.780 -29.250 1.00 95.81 106 SER A O 1
ATOM 875 N N . ALA A 1 107 ? 20.050 -0.933 -29.399 1.00 95.00 107 ALA A N 1
ATOM 876 C CA . ALA A 1 107 ? 18.923 -0.062 -29.746 1.00 95.00 107 ALA A CA 1
ATOM 877 C C . ALA A 1 107 ? 18.305 -0.431 -31.107 1.00 95.00 107 ALA A C 1
ATOM 879 O O . ALA A 1 107 ? 17.082 -0.403 -31.264 1.00 95.00 107 ALA A O 1
ATOM 880 N N . SER A 1 108 ? 19.122 -0.819 -32.093 1.00 94.62 108 SER A N 1
ATOM 881 C CA . SER A 1 108 ? 18.631 -1.301 -33.392 1.00 94.62 108 SER A CA 1
ATOM 882 C C . SER A 1 108 ? 17.859 -2.622 -33.276 1.00 94.62 108 SER A C 1
ATOM 884 O O . SER A 1 108 ? 16.840 -2.801 -33.947 1.00 94.62 108 SER A O 1
ATOM 886 N N . VAL A 1 109 ? 18.284 -3.503 -32.365 1.00 95.00 109 VAL A N 1
ATOM 887 C CA . VAL A 1 109 ? 17.606 -4.772 -32.073 1.00 95.00 109 VAL A CA 1
ATOM 888 C C . VAL A 1 109 ? 16.294 -4.524 -31.325 1.00 95.00 109 VAL A C 1
ATOM 890 O O . VAL A 1 109 ? 15.269 -5.094 -31.698 1.00 95.00 109 VAL A O 1
ATOM 893 N N . LEU A 1 110 ? 16.265 -3.609 -30.345 1.00 93.75 110 LEU A N 1
ATOM 894 C CA . LEU A 1 110 ? 15.038 -3.228 -29.628 1.00 93.75 110 LEU A CA 1
ATOM 895 C C . LEU A 1 110 ? 13.953 -2.677 -30.558 1.00 93.75 110 LEU A C 1
ATOM 897 O O . LEU A 1 110 ? 12.776 -2.940 -30.330 1.00 93.75 110 LEU A O 1
ATOM 901 N N . LYS A 1 111 ? 14.314 -1.975 -31.642 1.00 91.50 111 LYS A N 1
ATOM 902 C CA . LYS A 1 111 ? 13.334 -1.536 -32.656 1.00 91.50 111 LYS A CA 1
ATOM 903 C C . LYS A 1 111 ? 12.567 -2.709 -33.280 1.00 91.50 111 LYS A C 1
ATOM 905 O O . LYS A 1 111 ? 11.412 -2.541 -33.654 1.00 91.50 111 LYS A O 1
ATOM 910 N N . LYS A 1 112 ? 13.202 -3.881 -33.400 1.00 90.06 112 LYS A N 1
ATOM 911 C CA . LYS A 1 112 ? 12.607 -5.108 -33.960 1.00 90.06 112 LYS A CA 1
ATOM 912 C C . LYS A 1 112 ? 11.968 -5.983 -32.876 1.00 90.06 112 LYS A C 1
ATOM 914 O O . LYS A 1 112 ? 10.941 -6.607 -33.127 1.00 90.06 112 LYS A O 1
ATOM 919 N N . ALA A 1 113 ? 12.569 -6.029 -31.687 1.00 91.75 113 ALA A N 1
ATOM 920 C CA . ALA A 1 113 ? 12.179 -6.898 -30.579 1.00 91.75 113 ALA A CA 1
ATOM 921 C C . ALA A 1 113 ? 12.094 -6.128 -29.238 1.00 91.75 113 ALA A C 1
ATOM 923 O O . ALA A 1 113 ? 12.865 -6.395 -28.314 1.00 91.75 113 ALA A O 1
ATOM 924 N N . PRO A 1 114 ? 11.137 -5.190 -29.083 1.00 92.50 114 PRO A N 1
ATOM 925 C CA . PRO A 1 114 ? 11.083 -4.263 -27.942 1.00 92.50 114 PRO A CA 1
ATOM 926 C C . PRO A 1 114 ? 10.722 -4.919 -26.599 1.00 92.50 114 PRO A C 1
ATOM 928 O O . PRO A 1 114 ? 10.810 -4.273 -25.555 1.00 92.50 114 PRO A O 1
ATOM 931 N N . LYS A 1 115 ? 10.300 -6.189 -26.615 1.00 92.69 115 LYS A N 1
ATOM 932 C CA . LYS A 1 115 ? 9.910 -6.984 -25.434 1.00 92.69 115 LYS A CA 1
ATOM 933 C C . LYS A 1 115 ? 10.895 -8.118 -25.127 1.00 92.69 115 LYS A C 1
ATOM 935 O O . LYS A 1 115 ? 10.596 -8.993 -24.325 1.00 92.69 115 LYS A O 1
ATOM 940 N N . CYS A 1 116 ? 12.057 -8.123 -25.780 1.00 94.19 116 CYS A N 1
ATOM 941 C CA . CYS A 1 116 ? 13.056 -9.164 -25.578 1.00 94.19 116 CYS A CA 1
ATOM 942 C C . CYS A 1 116 ? 13.844 -8.920 -24.286 1.00 94.19 116 CYS A C 1
ATOM 944 O O . CYS A 1 116 ? 14.567 -7.927 -24.171 1.00 94.19 116 CYS A O 1
ATOM 946 N N . TYR A 1 117 ? 13.745 -9.845 -23.327 1.00 94.38 117 TYR A N 1
ATOM 947 C CA . TYR A 1 117 ? 14.464 -9.751 -22.050 1.00 94.38 117 TYR A CA 1
ATOM 948 C C . TYR A 1 117 ? 15.979 -9.704 -22.241 1.00 94.38 117 TYR A C 1
ATOM 950 O O . TYR A 1 117 ? 16.658 -8.921 -21.576 1.00 94.38 117 TYR A O 1
ATOM 958 N N . ALA A 1 118 ? 16.510 -10.528 -23.148 1.00 94.94 118 ALA A N 1
ATOM 959 C CA . ALA A 1 118 ? 17.946 -10.634 -23.368 1.00 94.94 118 ALA A CA 1
ATOM 960 C C . ALA A 1 118 ? 18.565 -9.300 -23.823 1.00 94.94 118 ALA A C 1
ATOM 962 O O . ALA A 1 118 ? 19.631 -8.936 -23.329 1.00 94.94 118 ALA A O 1
ATOM 963 N N . VAL A 1 119 ? 17.867 -8.536 -24.674 1.00 95.75 119 VAL A N 1
ATOM 964 C CA . VAL A 1 119 ? 18.344 -7.233 -25.168 1.00 95.75 119 VAL A CA 1
ATOM 965 C C . VAL A 1 119 ? 18.374 -6.195 -24.044 1.00 95.75 119 VAL A C 1
ATOM 967 O O . VAL A 1 119 ? 19.406 -5.563 -23.831 1.00 95.75 119 VAL A O 1
ATOM 970 N N . TRP A 1 120 ? 17.276 -6.043 -23.289 1.00 95.44 120 TRP A N 1
ATOM 971 C CA . TRP A 1 120 ? 17.203 -5.101 -22.161 1.00 95.44 120 TRP A CA 1
ATOM 972 C C . TRP A 1 120 ? 18.246 -5.417 -21.086 1.00 95.44 120 TRP A C 1
ATOM 974 O O . TRP A 1 120 ? 18.935 -4.524 -20.599 1.00 95.44 120 TRP A O 1
ATOM 984 N N . HIS A 1 121 ? 18.410 -6.699 -20.760 1.00 92.94 121 HIS A N 1
ATOM 985 C CA . HIS A 1 121 ? 19.402 -7.148 -19.791 1.00 92.94 121 HIS A CA 1
ATOM 986 C C . HIS A 1 121 ? 20.844 -6.956 -20.289 1.00 92.94 121 HIS A C 1
ATOM 988 O O . HIS A 1 121 ? 21.717 -6.572 -19.512 1.00 92.94 121 HIS A O 1
ATOM 994 N N . HIS A 1 122 ? 21.125 -7.204 -21.573 1.00 94.44 122 HIS A N 1
ATOM 995 C CA . HIS A 1 122 ? 22.447 -6.937 -22.141 1.00 94.44 122 HIS A CA 1
ATOM 996 C C . HIS A 1 122 ? 22.763 -5.441 -22.126 1.00 94.44 122 HIS A C 1
ATOM 998 O O . HIS A 1 122 ? 23.836 -5.051 -21.680 1.00 94.44 122 HIS A O 1
ATOM 1004 N N . ARG A 1 123 ? 21.809 -4.599 -22.528 1.00 95.44 123 ARG A N 1
ATOM 1005 C CA . ARG A 1 123 ? 21.963 -3.143 -22.507 1.00 95.44 123 ARG A CA 1
ATOM 1006 C C . ARG A 1 123 ? 22.229 -2.609 -21.100 1.00 95.44 123 ARG A C 1
ATOM 1008 O O . ARG A 1 123 ? 23.061 -1.728 -20.920 1.00 95.44 123 ARG A O 1
ATOM 1015 N N . LEU A 1 124 ? 21.551 -3.165 -20.098 1.00 93.69 124 LEU A N 1
ATOM 1016 C CA . LEU A 1 124 ? 21.792 -2.832 -18.699 1.00 93.69 124 LEU A CA 1
ATOM 1017 C C . LEU A 1 124 ? 23.203 -3.231 -18.259 1.00 93.69 124 LEU A C 1
ATOM 1019 O O . LEU A 1 124 ? 23.899 -2.403 -17.688 1.00 93.69 124 LEU A O 1
ATOM 1023 N N . TRP A 1 125 ? 23.656 -4.436 -18.618 1.00 93.00 125 TRP A N 1
ATOM 1024 C CA . TRP A 1 125 ? 25.035 -4.873 -18.378 1.00 93.00 125 TRP A CA 1
ATOM 1025 C C . TRP A 1 125 ? 26.068 -3.919 -19.002 1.00 93.00 125 TRP A C 1
ATOM 1027 O O . TRP A 1 125 ? 27.027 -3.560 -18.327 1.00 93.00 125 TRP A O 1
ATOM 1037 N N . VAL A 1 126 ? 25.853 -3.447 -20.239 1.00 94.38 126 VAL A N 1
ATOM 1038 C CA . VAL A 1 126 ? 26.741 -2.466 -20.898 1.00 94.38 126 VAL A CA 1
ATOM 1039 C C . VAL A 1 126 ? 26.855 -1.184 -20.066 1.00 94.38 126 VAL A C 1
ATOM 1041 O O . VAL A 1 126 ? 27.960 -0.704 -19.822 1.00 94.38 126 VAL A O 1
ATOM 1044 N N . LEU A 1 127 ? 25.731 -0.652 -19.576 1.00 93.81 127 LEU A N 1
ATOM 1045 C CA . LEU A 1 127 ? 25.733 0.541 -18.724 1.00 93.81 127 LEU A CA 1
ATOM 1046 C C . LEU A 1 127 ? 26.399 0.309 -17.369 1.00 93.81 127 LEU A C 1
ATOM 1048 O O . LEU A 1 127 ? 27.119 1.181 -16.892 1.00 93.81 127 LEU A O 1
ATOM 1052 N N . THR A 1 128 ? 26.180 -0.855 -16.755 1.00 90.56 128 THR A N 1
ATOM 1053 C CA . THR A 1 128 ? 26.849 -1.227 -15.503 1.00 90.56 128 THR A CA 1
ATOM 1054 C C . THR A 1 128 ? 28.365 -1.233 -15.680 1.00 90.56 128 THR A C 1
ATOM 1056 O O . THR A 1 128 ? 29.093 -0.732 -14.827 1.00 90.56 128 THR A O 1
ATOM 1059 N N . VAL A 1 129 ? 28.850 -1.763 -16.806 1.00 89.19 129 VAL A N 1
ATOM 1060 C CA . VAL A 1 129 ? 30.277 -1.750 -17.128 1.00 89.19 129 VAL A CA 1
ATOM 1061 C C . VAL A 1 129 ? 30.777 -0.318 -17.334 1.00 89.19 129 VAL A C 1
ATOM 1063 O O . VAL A 1 129 ? 31.783 0.044 -16.731 1.00 89.19 129 VAL A O 1
ATOM 1066 N N . LEU A 1 130 ? 30.064 0.512 -18.109 1.00 90.12 130 LEU A N 1
ATOM 1067 C CA . LEU A 1 130 ? 30.405 1.930 -18.321 1.00 90.12 130 LEU A CA 1
ATOM 1068 C C . LEU A 1 130 ? 30.492 2.727 -17.005 1.00 90.12 130 LEU A C 1
ATOM 1070 O O . LEU A 1 130 ? 31.368 3.582 -16.858 1.00 90.12 130 LEU A O 1
ATOM 1074 N N . LEU A 1 131 ? 29.618 2.421 -16.043 1.00 87.19 131 LEU A N 1
ATOM 1075 C CA . LEU A 1 131 ? 29.653 2.974 -14.689 1.00 87.19 131 LEU A CA 1
ATOM 1076 C C . LEU A 1 131 ? 30.913 2.539 -13.930 1.00 87.19 131 LEU A C 1
ATOM 1078 O O . LEU A 1 131 ? 31.626 3.381 -13.386 1.00 87.19 131 LEU A O 1
ATOM 1082 N N . ASN A 1 132 ? 31.226 1.242 -13.937 1.00 83.31 132 ASN A N 1
ATOM 1083 C CA . ASN A 1 132 ? 32.368 0.687 -13.208 1.00 83.31 132 ASN A CA 1
ATOM 1084 C C . ASN A 1 132 ? 33.729 1.143 -13.765 1.00 83.31 132 ASN A C 1
ATOM 1086 O O . ASN A 1 132 ? 34.683 1.275 -12.999 1.00 83.31 132 ASN A O 1
ATOM 1090 N N . VAL A 1 133 ? 33.825 1.420 -15.070 1.00 82.62 133 VAL A N 1
ATOM 1091 C CA . VAL A 1 133 ? 35.037 1.991 -15.695 1.00 82.62 133 VAL A CA 1
ATOM 1092 C C . VAL A 1 133 ? 35.117 3.520 -15.587 1.00 82.62 133 VAL A C 1
ATOM 1094 O O . VAL A 1 133 ? 36.089 4.099 -16.058 1.00 82.62 133 VAL A O 1
ATOM 1097 N N . ARG A 1 134 ? 34.128 4.173 -14.952 1.00 79.25 134 ARG A N 1
ATOM 1098 C CA . ARG A 1 134 ? 34.055 5.631 -14.741 1.00 79.25 134 ARG A CA 1
ATOM 1099 C C . ARG A 1 134 ? 34.172 6.442 -16.040 1.00 79.25 134 ARG A C 1
ATOM 1101 O O . ARG A 1 134 ? 34.988 7.350 -16.136 1.00 79.25 134 ARG A O 1
ATOM 1108 N N . CYS A 1 135 ? 33.352 6.109 -17.038 1.00 85.00 135 CYS A N 1
ATOM 1109 C CA . CYS A 1 135 ? 33.303 6.849 -18.304 1.00 85.00 135 CYS A CA 1
ATOM 1110 C C . CYS A 1 135 ? 32.937 8.332 -18.083 1.00 85.00 135 CYS A C 1
ATOM 1112 O O . CYS A 1 135 ? 31.936 8.622 -17.427 1.00 85.00 135 CYS A O 1
ATOM 1114 N N . ASP A 1 136 ? 33.700 9.260 -18.670 1.00 85.75 136 ASP A N 1
ATOM 1115 C CA . ASP A 1 136 ? 33.532 10.706 -18.446 1.00 85.75 136 ASP A CA 1
ATOM 1116 C C . ASP A 1 136 ? 32.149 11.234 -18.881 1.00 85.75 136 ASP A C 1
ATOM 1118 O O . ASP A 1 136 ? 31.531 12.036 -18.184 1.00 85.75 136 ASP A O 1
ATOM 1122 N N . ASP A 1 137 ? 31.622 10.756 -20.013 1.00 89.00 137 ASP A N 1
ATOM 1123 C CA . ASP A 1 137 ? 30.325 11.161 -20.581 1.00 89.00 137 ASP A CA 1
ATOM 1124 C C . ASP A 1 137 ? 29.137 10.303 -20.099 1.00 89.00 137 ASP A C 1
ATOM 1126 O O . ASP A 1 137 ? 28.059 10.319 -20.698 1.00 89.00 137 ASP A O 1
ATOM 1130 N N . LEU A 1 138 ? 29.295 9.552 -19.001 1.00 89.25 138 LEU A N 1
ATOM 1131 C CA . LEU A 1 138 ? 28.269 8.630 -18.501 1.00 89.25 138 LEU A CA 1
ATOM 1132 C C . LEU A 1 138 ? 26.932 9.314 -18.188 1.00 89.25 138 LEU A C 1
ATOM 1134 O O . LEU A 1 138 ? 25.877 8.758 -18.488 1.00 89.25 138 LEU A O 1
ATOM 1138 N N . VAL A 1 139 ? 26.950 10.517 -17.608 1.00 90.00 139 VAL A N 1
ATOM 1139 C CA . VAL A 1 139 ? 25.718 11.264 -17.295 1.00 90.00 139 VAL A CA 1
ATOM 1140 C C . VAL A 1 139 ? 24.924 11.566 -18.568 1.00 90.00 139 VAL A C 1
ATOM 1142 O O . VAL A 1 139 ? 23.701 11.411 -18.585 1.00 90.00 139 VAL A O 1
ATOM 1145 N N . ASP A 1 140 ? 25.606 11.954 -19.646 1.00 91.25 140 ASP A N 1
ATOM 1146 C CA . ASP A 1 140 ? 24.968 12.246 -20.930 1.00 91.25 140 ASP A CA 1
ATOM 1147 C C . ASP A 1 140 ? 24.459 10.968 -21.601 1.00 91.25 140 ASP A C 1
ATOM 1149 O O . ASP A 1 140 ? 23.342 10.950 -22.121 1.00 91.25 140 ASP A O 1
ATOM 1153 N N . ILE A 1 141 ? 25.218 9.869 -21.514 1.00 94.62 141 ILE A N 1
ATOM 1154 C CA . ILE A 1 141 ? 24.767 8.543 -21.957 1.00 94.62 141 ILE A CA 1
ATOM 1155 C C . ILE A 1 141 ? 23.470 8.162 -21.234 1.00 94.62 141 ILE A C 1
ATOM 1157 O O . ILE A 1 141 ? 22.475 7.869 -21.890 1.00 94.62 141 ILE A O 1
ATOM 1161 N N . LEU A 1 142 ? 23.424 8.239 -19.902 1.00 94.19 142 LEU A N 1
ATOM 1162 C CA . LEU A 1 142 ? 22.235 7.886 -19.119 1.00 94.19 142 LEU A CA 1
ATOM 1163 C C . LEU A 1 142 ? 21.028 8.792 -19.441 1.00 94.19 142 LEU A C 1
ATOM 1165 O O . LEU A 1 142 ? 19.900 8.308 -19.527 1.00 94.19 142 LEU A O 1
ATOM 1169 N N . LYS A 1 143 ? 21.234 10.089 -19.703 1.00 92.31 143 LYS A N 1
ATOM 1170 C CA . LYS A 1 143 ? 20.162 10.986 -20.185 1.00 92.31 143 LYS A CA 1
ATOM 1171 C C . LYS A 1 143 ? 19.665 10.611 -21.588 1.00 92.31 143 LYS A C 1
ATOM 1173 O O . LYS A 1 143 ? 18.460 10.685 -21.860 1.00 92.31 143 LYS A O 1
ATOM 1178 N N . ASN A 1 144 ? 20.556 10.162 -22.470 1.00 94.56 144 ASN A N 1
ATOM 1179 C CA . ASN A 1 144 ? 20.175 9.621 -23.776 1.00 94.56 144 ASN A CA 1
ATOM 1180 C C . ASN A 1 144 ? 19.364 8.322 -23.631 1.00 94.56 144 ASN A C 1
ATOM 1182 O O . ASN A 1 144 ? 18.411 8.119 -24.383 1.00 94.56 144 ASN A O 1
ATOM 1186 N N . GLU A 1 145 ? 19.657 7.490 -22.629 1.00 96.50 145 GLU A N 1
ATOM 1187 C CA . GLU A 1 145 ? 18.861 6.295 -22.314 1.00 96.50 145 GLU A CA 1
ATOM 1188 C C . GLU A 1 145 ? 17.444 6.630 -21.841 1.00 96.50 145 GLU A C 1
ATOM 1190 O O . GLU A 1 145 ? 16.486 5.978 -22.265 1.00 96.50 145 GLU A O 1
ATOM 1195 N N . ILE A 1 146 ? 17.272 7.683 -21.030 1.00 95.75 146 ILE A N 1
ATOM 1196 C CA . ILE A 1 146 ? 15.936 8.202 -20.688 1.00 95.75 146 ILE A CA 1
ATOM 1197 C C . ILE A 1 146 ? 15.197 8.598 -21.971 1.00 95.75 146 ILE A C 1
ATOM 1199 O O . ILE A 1 146 ? 14.061 8.175 -22.188 1.00 95.75 146 ILE A O 1
ATOM 1203 N N . SER A 1 147 ? 15.855 9.347 -22.859 1.00 94.88 147 SER A N 1
ATOM 1204 C CA . SER A 1 147 ? 15.270 9.788 -24.134 1.00 94.88 147 SER A CA 1
ATOM 1205 C C . SER A 1 147 ? 14.875 8.610 -25.034 1.00 94.88 147 SER A C 1
ATOM 1207 O O . SER A 1 147 ? 13.811 8.625 -25.659 1.00 94.88 147 SER A O 1
ATOM 1209 N N . LEU A 1 148 ? 15.695 7.555 -25.065 1.00 94.75 148 LEU A N 1
ATOM 1210 C CA . LEU A 1 148 ? 15.395 6.310 -25.768 1.00 94.75 148 LEU A CA 1
ATOM 1211 C C . LEU A 1 148 ? 14.155 5.619 -25.186 1.00 94.75 148 LEU A C 1
ATOM 1213 O O . LEU A 1 148 ? 13.292 5.176 -25.946 1.00 94.75 148 LEU A O 1
ATOM 1217 N N . CYS A 1 149 ? 14.033 5.555 -23.857 1.00 96.44 149 CYS A N 1
ATOM 1218 C CA . CYS A 1 149 ? 12.844 5.014 -23.197 1.00 96.44 149 CYS A CA 1
ATOM 1219 C C . CYS A 1 149 ? 11.591 5.799 -23.597 1.00 96.44 149 CYS A C 1
ATOM 1221 O O . CYS A 1 149 ? 10.615 5.191 -24.037 1.00 96.44 149 CYS A O 1
ATOM 1223 N N . MET A 1 150 ? 11.638 7.137 -23.551 1.00 95.69 150 MET A N 1
ATOM 1224 C CA . MET A 1 150 ? 10.506 7.980 -23.963 1.00 95.69 150 MET A CA 1
ATOM 1225 C C . MET A 1 150 ? 10.117 7.749 -25.422 1.00 95.69 150 MET A C 1
ATOM 1227 O O . MET A 1 150 ? 8.930 7.699 -25.746 1.00 95.69 150 MET A O 1
ATOM 1231 N N . LEU A 1 151 ? 11.097 7.552 -26.309 1.00 92.69 151 LEU A N 1
ATOM 1232 C CA . LEU A 1 151 ? 10.831 7.187 -27.697 1.00 92.69 151 LEU A CA 1
ATOM 1233 C C . LEU A 1 151 ? 10.081 5.852 -27.790 1.00 92.69 151 LEU A C 1
ATOM 1235 O O . LEU A 1 151 ? 9.082 5.776 -28.501 1.00 92.69 151 LEU A O 1
ATOM 1239 N N . PHE A 1 152 ? 10.508 4.816 -27.064 1.00 91.50 152 PHE A N 1
ATOM 1240 C CA . PHE A 1 152 ? 9.812 3.525 -27.055 1.00 91.50 152 PHE A CA 1
ATOM 1241 C C . PHE A 1 152 ? 8.412 3.603 -26.443 1.00 91.50 152 PHE A C 1
ATOM 1243 O O . PHE A 1 152 ? 7.499 2.960 -26.959 1.00 91.50 152 PHE A O 1
ATOM 1250 N N . PHE A 1 153 ? 8.206 4.419 -25.408 1.00 94.44 153 PHE A N 1
ATOM 1251 C CA . PHE A 1 153 ? 6.892 4.598 -24.786 1.00 94.44 153 PHE A CA 1
ATOM 1252 C C . PHE A 1 153 ? 5.889 5.314 -25.691 1.00 94.44 153 PHE A C 1
ATOM 1254 O O . PHE A 1 153 ? 4.690 5.077 -25.568 1.00 94.44 153 PHE A O 1
ATOM 1261 N N . LYS A 1 154 ? 6.349 6.123 -26.654 1.00 90.50 154 LYS A N 1
ATOM 1262 C CA . LYS A 1 154 ? 5.470 6.662 -27.705 1.00 90.50 154 LYS A CA 1
ATOM 1263 C C . LYS A 1 154 ? 4.914 5.569 -28.624 1.00 90.50 154 LYS A C 1
ATOM 1265 O O . LYS A 1 154 ? 3.813 5.727 -29.139 1.00 90.50 154 LYS A O 1
ATOM 1270 N N . PHE A 1 155 ? 5.647 4.470 -28.826 1.00 89.00 155 PHE A N 1
ATOM 1271 C CA . PHE A 1 155 ? 5.191 3.333 -29.636 1.00 89.00 155 PHE A CA 1
ATOM 1272 C C . PHE A 1 155 ? 4.405 2.301 -28.820 1.00 89.00 155 PHE A C 1
ATOM 1274 O O . PHE A 1 155 ? 3.389 1.791 -29.283 1.00 89.00 155 PHE A O 1
ATOM 1281 N N . ASP A 1 156 ? 4.873 1.984 -27.613 1.00 91.56 156 ASP A N 1
ATOM 1282 C CA . ASP A 1 156 ? 4.199 1.096 -26.665 1.00 91.56 156 ASP A CA 1
ATOM 1283 C C . ASP A 1 156 ? 4.364 1.643 -25.244 1.00 91.56 156 ASP A C 1
ATOM 1285 O O . ASP A 1 156 ? 5.302 1.301 -24.519 1.00 91.56 156 ASP A O 1
ATOM 1289 N N . GLY A 1 157 ? 3.418 2.491 -24.834 1.00 91.38 157 GLY A N 1
ATOM 1290 C CA . GLY A 1 157 ? 3.397 3.091 -23.499 1.00 91.38 157 GLY A CA 1
ATOM 1291 C C . GLY A 1 157 ? 3.264 2.071 -22.370 1.00 91.38 157 GLY A C 1
ATOM 1292 O O . GLY A 1 157 ? 3.574 2.397 -21.232 1.00 91.38 157 GLY A O 1
ATOM 1293 N N . ARG A 1 158 ? 2.873 0.822 -22.667 1.00 91.12 158 ARG A N 1
ATOM 1294 C CA . ARG A 1 158 ? 2.724 -0.265 -21.686 1.00 91.12 158 ARG A CA 1
ATOM 1295 C C . ARG A 1 158 ? 3.909 -1.229 -21.688 1.00 91.12 158 ARG A C 1
ATOM 1297 O O . ARG A 1 158 ? 3.820 -2.313 -21.1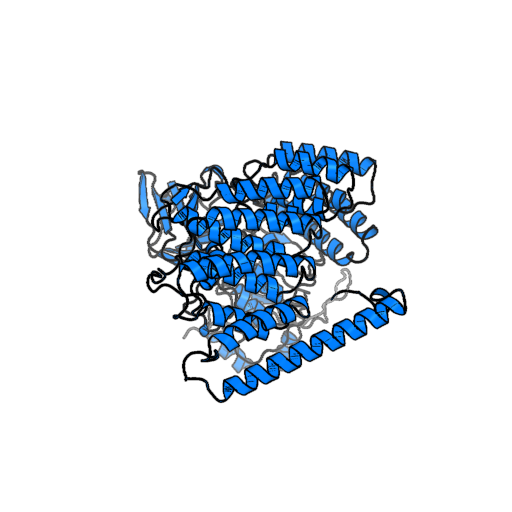05 1.00 91.12 158 ARG A O 1
ATOM 1304 N N . ASN A 1 159 ? 5.014 -0.880 -22.350 1.00 93.19 159 ASN A N 1
ATOM 1305 C CA . ASN A 1 159 ? 6.216 -1.703 -22.361 1.00 93.19 159 ASN A CA 1
ATOM 1306 C C . ASN A 1 159 ? 6.875 -1.727 -20.972 1.00 93.19 159 ASN A C 1
ATOM 1308 O O . ASN A 1 159 ? 7.758 -0.924 -20.665 1.00 93.19 159 ASN A O 1
ATOM 1312 N N . PHE A 1 160 ? 6.457 -2.677 -20.134 1.00 92.06 160 PHE A N 1
ATOM 1313 C CA . PHE A 1 160 ? 6.946 -2.806 -18.762 1.00 92.06 160 PHE A CA 1
ATOM 1314 C C . PHE A 1 160 ? 8.456 -3.082 -18.680 1.00 92.06 160 PHE A C 1
ATOM 1316 O O . PHE A 1 160 ? 9.069 -2.736 -17.675 1.00 92.06 160 PHE A O 1
ATOM 1323 N N . HIS A 1 161 ? 9.074 -3.654 -19.722 1.00 93.19 161 HIS A N 1
ATOM 1324 C CA . HIS A 1 161 ? 10.526 -3.847 -19.756 1.00 93.19 161 HIS A CA 1
ATOM 1325 C C . HIS A 1 161 ? 11.255 -2.507 -19.831 1.00 93.19 161 HIS A C 1
ATOM 1327 O O . HIS A 1 161 ? 12.205 -2.293 -19.086 1.00 93.19 161 HIS A O 1
ATOM 1333 N N . GLY A 1 162 ? 10.781 -1.598 -20.689 1.00 95.00 162 GLY A N 1
ATOM 1334 C CA . GLY A 1 162 ? 11.338 -0.251 -20.801 1.00 95.00 162 GLY A CA 1
ATOM 1335 C C . GLY A 1 162 ? 11.128 0.563 -19.524 1.00 95.00 162 GLY A C 1
ATOM 1336 O O . GLY A 1 162 ? 12.051 1.229 -19.068 1.00 95.00 162 GLY A O 1
ATOM 1337 N N . TRP A 1 163 ? 9.951 0.460 -18.893 1.00 94.81 163 TRP A N 1
ATOM 1338 C CA . TRP A 1 163 ? 9.689 1.106 -17.598 1.00 94.81 163 TRP A CA 1
ATOM 1339 C C . TRP A 1 163 ? 10.573 0.547 -16.479 1.00 94.81 163 TRP A C 1
ATOM 1341 O O . TRP A 1 163 ? 11.130 1.308 -15.693 1.00 94.81 163 TRP A O 1
ATOM 1351 N N . GLY A 1 164 ? 10.767 -0.774 -16.439 1.00 92.88 164 GLY A N 1
ATOM 1352 C CA . GLY A 1 164 ? 11.706 -1.407 -15.516 1.00 92.88 164 GLY A CA 1
ATOM 1353 C C . GLY A 1 164 ? 13.147 -0.959 -15.763 1.00 92.88 164 GLY A C 1
ATOM 1354 O O . GLY A 1 164 ? 13.849 -0.616 -14.818 1.00 92.88 164 GLY A O 1
ATOM 1355 N N . TYR A 1 165 ? 13.573 -0.900 -17.027 1.00 94.94 165 TYR A N 1
ATOM 1356 C CA . TYR A 1 165 ? 14.896 -0.418 -17.421 1.00 94.94 165 TYR A CA 1
ATOM 1357 C C . TYR A 1 165 ? 15.129 1.035 -16.991 1.00 94.94 165 TYR A C 1
ATOM 1359 O O . TYR A 1 165 ? 16.169 1.329 -16.407 1.00 94.94 165 TYR A O 1
ATOM 1367 N N . LEU A 1 166 ? 14.144 1.921 -17.178 1.00 95.12 166 LEU A N 1
ATOM 1368 C CA . LEU A 1 166 ? 14.213 3.316 -16.737 1.00 95.12 166 LEU A CA 1
ATOM 1369 C C . LEU A 1 166 ? 14.532 3.441 -15.239 1.00 95.12 166 LEU A C 1
ATOM 1371 O O . LEU A 1 166 ? 15.325 4.300 -14.865 1.00 95.12 166 LEU A O 1
ATOM 1375 N N . ASN A 1 167 ? 13.984 2.570 -14.386 1.00 90.56 167 ASN A N 1
ATOM 1376 C CA . ASN A 1 167 ? 14.286 2.593 -12.951 1.00 90.56 167 ASN A CA 1
ATOM 1377 C C . ASN A 1 167 ? 15.767 2.306 -12.651 1.00 90.56 167 ASN A C 1
ATOM 1379 O O . ASN A 1 167 ? 16.337 2.944 -11.765 1.00 90.56 167 ASN A O 1
ATOM 1383 N N . PHE A 1 168 ? 16.417 1.425 -13.420 1.00 90.31 168 PHE A N 1
ATOM 1384 C CA . PHE A 1 168 ? 17.866 1.223 -13.318 1.00 90.31 168 PHE A CA 1
ATOM 1385 C C . PHE A 1 168 ? 18.649 2.461 -13.772 1.00 90.31 168 PHE A C 1
ATOM 1387 O O . PHE A 1 168 ? 19.603 2.852 -13.103 1.00 90.31 168 PHE A O 1
ATOM 1394 N N . ILE A 1 169 ? 18.231 3.112 -14.864 1.00 92.69 169 ILE A N 1
ATOM 1395 C CA . ILE A 1 169 ? 18.874 4.345 -15.356 1.00 92.69 169 ILE A CA 1
ATOM 1396 C C . ILE A 1 169 ? 18.798 5.456 -14.313 1.00 92.69 169 ILE A C 1
ATOM 1398 O O . ILE A 1 169 ? 19.811 6.086 -14.007 1.00 92.69 169 ILE A O 1
ATOM 1402 N N . LYS A 1 170 ? 17.612 5.661 -13.728 1.00 89.69 170 LYS A N 1
ATOM 1403 C CA . LYS A 1 170 ? 17.412 6.610 -12.628 1.00 89.69 170 LYS A CA 1
ATOM 1404 C C . LYS A 1 170 ? 18.347 6.303 -11.462 1.00 89.69 170 LYS A C 1
ATOM 1406 O O . LYS A 1 170 ? 19.005 7.205 -10.957 1.00 89.69 170 LYS A O 1
ATOM 1411 N N . HIS A 1 171 ? 18.437 5.032 -11.067 1.00 85.44 171 HIS A N 1
ATOM 1412 C CA . HIS A 1 171 ? 19.318 4.613 -9.983 1.00 85.44 171 HIS A CA 1
ATOM 1413 C C . HIS A 1 171 ? 20.795 4.920 -10.268 1.00 85.44 171 HIS A C 1
ATOM 1415 O O . HIS A 1 171 ? 21.469 5.485 -9.408 1.00 85.44 171 HIS A O 1
ATOM 1421 N N . TYR A 1 172 ? 21.293 4.613 -11.469 1.00 87.06 172 TYR A N 1
ATOM 1422 C CA . TYR A 1 172 ? 22.673 4.931 -11.850 1.00 87.06 172 TYR A CA 1
ATOM 1423 C C . TYR A 1 172 ? 22.936 6.437 -11.878 1.00 87.06 172 TYR A C 1
ATOM 1425 O O . TYR A 1 172 ? 23.981 6.871 -11.400 1.00 87.06 172 TYR A O 1
ATOM 1433 N N . LEU A 1 173 ? 21.979 7.248 -12.339 1.00 86.88 173 LEU A N 1
ATOM 1434 C CA . LEU A 1 173 ? 22.096 8.706 -12.251 1.00 86.88 173 LEU A CA 1
ATOM 1435 C C . LEU A 1 173 ? 22.199 9.181 -10.796 1.00 86.88 173 LEU A C 1
ATOM 1437 O O . LEU A 1 173 ? 23.097 9.961 -10.490 1.00 86.88 173 LEU A O 1
ATOM 1441 N N . TYR A 1 174 ? 21.367 8.664 -9.883 1.00 80.56 174 TYR A N 1
ATOM 1442 C CA . TYR A 1 174 ? 21.473 9.022 -8.464 1.00 80.56 174 TYR A CA 1
ATOM 1443 C C . TYR A 1 174 ? 22.839 8.658 -7.867 1.00 80.56 174 TYR A C 1
ATOM 1445 O O . TYR A 1 174 ? 23.377 9.433 -7.076 1.00 80.56 174 TYR A O 1
ATOM 1453 N N . GLN A 1 175 ? 23.410 7.501 -8.226 1.00 77.81 175 GLN A N 1
ATOM 1454 C CA . GLN A 1 175 ? 24.732 7.081 -7.741 1.00 77.81 175 GLN A CA 1
ATOM 1455 C C . GLN A 1 175 ? 25.851 8.020 -8.219 1.00 77.81 175 GLN A C 1
ATOM 1457 O O . GLN A 1 175 ? 26.716 8.413 -7.430 1.00 77.81 175 GLN A O 1
ATOM 1462 N N . VAL A 1 176 ? 25.820 8.402 -9.499 1.00 78.62 176 VAL A N 1
ATOM 1463 C CA . VAL A 1 176 ? 26.813 9.310 -10.090 1.00 78.62 176 VAL A CA 1
ATOM 1464 C C . VAL A 1 176 ? 26.692 10.710 -9.482 1.00 78.62 176 VAL A C 1
ATOM 1466 O O . VAL A 1 176 ? 27.696 11.274 -9.053 1.00 78.62 176 VAL A O 1
ATOM 1469 N N . GLU A 1 177 ? 25.473 11.240 -9.357 1.00 72.19 177 GLU A N 1
ATOM 1470 C CA . GLU A 1 177 ? 25.222 12.566 -8.775 1.00 72.19 177 GLU A CA 1
ATOM 1471 C C . GLU A 1 177 ? 25.604 12.633 -7.284 1.00 72.19 177 GLU A C 1
ATOM 1473 O O . GLU A 1 177 ? 26.197 13.618 -6.843 1.00 72.19 177 GLU A O 1
ATOM 1478 N N . SER A 1 178 ? 25.355 11.565 -6.513 1.00 65.31 178 SER A N 1
ATOM 1479 C CA . SER A 1 178 ? 25.702 11.504 -5.079 1.00 65.31 178 SER A CA 1
ATOM 1480 C C . SER A 1 178 ? 27.213 11.518 -4.826 1.00 65.31 178 SER A C 1
ATOM 1482 O O . SER A 1 178 ? 27.668 11.985 -3.784 1.00 65.31 178 SER A O 1
ATOM 1484 N N . SER A 1 179 ? 28.007 11.038 -5.785 1.00 60.44 179 SER A N 1
ATOM 1485 C CA . SER A 1 179 ? 29.473 11.020 -5.697 1.00 60.44 179 SER A CA 1
ATOM 1486 C C . SER A 1 179 ? 30.106 12.397 -5.950 1.00 60.44 179 SER A C 1
ATOM 1488 O O . SER A 1 179 ? 31.286 12.600 -5.675 1.00 60.44 179 SER A O 1
ATOM 1490 N N . SER A 1 180 ? 29.338 13.361 -6.468 1.00 55.44 180 SER A N 1
ATOM 1491 C CA . SER A 1 180 ? 29.816 14.688 -6.864 1.00 55.44 180 SER A CA 1
ATOM 1492 C C . SER A 1 180 ? 29.536 15.791 -5.830 1.00 55.44 180 SER A C 1
ATOM 1494 O O . SER A 1 180 ? 29.310 16.915 -6.240 1.00 55.44 180 SER A O 1
ATOM 1496 N N . ASN A 1 181 ? 29.536 15.530 -4.511 1.00 47.47 181 ASN A N 1
ATOM 1497 C CA . ASN A 1 181 ? 29.465 16.530 -3.408 1.00 47.47 181 ASN A CA 1
ATOM 1498 C C . ASN A 1 181 ? 28.453 17.708 -3.546 1.00 47.47 181 ASN A C 1
ATOM 1500 O O . ASN A 1 181 ? 28.543 18.693 -2.811 1.00 47.47 181 ASN A O 1
ATOM 1504 N N . ALA A 1 182 ? 27.466 17.620 -4.439 1.00 40.47 182 ALA A N 1
ATOM 1505 C CA . ALA A 1 182 ? 26.464 18.641 -4.712 1.00 40.47 182 ALA A CA 1
ATOM 1506 C C . ALA A 1 182 ? 25.073 18.068 -4.392 1.00 40.47 182 ALA A C 1
ATOM 1508 O O . ALA A 1 182 ? 24.609 17.115 -5.007 1.00 40.47 182 ALA A O 1
ATOM 1509 N N . VAL A 1 183 ? 24.428 18.638 -3.377 1.00 43.19 183 VAL A N 1
ATOM 1510 C CA . VAL A 1 183 ? 23.078 18.317 -2.869 1.00 43.19 183 VAL A CA 1
ATOM 1511 C C . VAL A 1 183 ? 21.985 18.727 -3.887 1.00 43.19 183 VAL A C 1
ATOM 1513 O O . VAL A 1 183 ? 22.180 19.754 -4.539 1.00 43.19 183 VAL A O 1
ATOM 1516 N N . PRO A 1 184 ? 20.764 18.134 -3.936 1.00 49.62 184 PRO A N 1
ATOM 1517 C CA . PRO A 1 184 ? 20.330 16.738 -3.800 1.00 49.62 184 PRO A CA 1
ATOM 1518 C C . PRO A 1 184 ? 19.725 16.170 -5.119 1.00 49.62 184 PRO A C 1
ATOM 1520 O O . PRO A 1 184 ? 19.369 16.906 -6.038 1.00 49.62 184 PRO A O 1
ATOM 1523 N N . THR A 1 185 ? 19.517 14.850 -5.137 1.00 54.09 185 THR A N 1
ATOM 1524 C CA . THR A 1 185 ? 18.920 13.898 -6.120 1.00 54.09 185 THR A CA 1
ATOM 1525 C C . THR A 1 185 ? 17.592 14.265 -6.824 1.00 54.09 185 THR A C 1
ATOM 1527 O O . THR A 1 185 ? 16.969 13.434 -7.483 1.00 54.09 185 THR A O 1
ATOM 1530 N N . VAL A 1 186 ? 17.132 15.509 -6.721 1.00 59.75 186 VAL A N 1
ATOM 1531 C CA . VAL A 1 186 ? 15.822 15.979 -7.196 1.00 59.75 186 VAL A CA 1
ATOM 1532 C C . VAL A 1 186 ? 15.800 16.233 -8.717 1.00 59.75 186 VAL A C 1
ATOM 1534 O O . VAL A 1 186 ? 14.732 16.273 -9.327 1.00 59.75 186 VAL A O 1
ATOM 1537 N N . ALA A 1 187 ? 16.957 16.391 -9.369 1.00 78.75 187 ALA A N 1
ATOM 1538 C CA . ALA A 1 187 ? 17.030 16.753 -10.789 1.00 78.75 187 ALA A CA 1
ATOM 1539 C C . ALA A 1 187 ? 16.482 15.663 -11.733 1.00 78.75 187 ALA A C 1
ATOM 1541 O O . ALA A 1 187 ? 15.740 15.976 -12.668 1.00 78.75 187 ALA A O 1
ATOM 1542 N N . VAL A 1 188 ? 16.801 14.390 -11.476 1.00 87.00 188 VAL A N 1
ATOM 1543 C CA . VAL A 1 188 ? 16.389 13.260 -12.330 1.00 87.00 188 VAL A CA 1
ATOM 1544 C C . VAL A 1 188 ? 14.880 13.038 -12.282 1.00 87.00 188 VAL A C 1
ATOM 1546 O O . VAL A 1 188 ? 14.256 12.832 -13.324 1.00 87.00 188 VAL A O 1
ATOM 1549 N N . ASP A 1 189 ? 14.276 13.115 -11.094 1.00 88.75 189 ASP A N 1
ATOM 1550 C CA . ASP A 1 189 ? 12.827 12.954 -10.954 1.00 88.75 189 ASP A CA 1
ATOM 1551 C C . ASP A 1 189 ? 12.066 14.107 -11.605 1.00 88.75 189 ASP A C 1
ATOM 1553 O O . ASP A 1 189 ? 11.084 13.857 -12.299 1.00 88.75 189 ASP A O 1
ATOM 1557 N N . LYS A 1 190 ? 12.559 15.348 -11.496 1.00 89.69 190 LYS A N 1
ATOM 1558 C CA . LYS A 1 190 ? 11.980 16.497 -12.212 1.00 89.69 190 LYS A CA 1
ATOM 1559 C C . LYS A 1 190 ? 12.036 16.325 -13.730 1.00 89.69 190 LYS A C 1
ATOM 1561 O O . LYS A 1 190 ? 11.057 16.623 -14.415 1.00 89.69 190 LYS A O 1
ATOM 1566 N N . LEU A 1 191 ? 13.154 15.820 -14.260 1.00 91.00 191 LEU A N 1
ATOM 1567 C CA . LEU A 1 191 ? 13.265 15.484 -15.680 1.00 91.00 191 LEU A CA 1
ATOM 1568 C C . LEU A 1 191 ? 12.229 14.417 -16.068 1.00 91.00 191 LEU A C 1
ATOM 1570 O O . LEU A 1 191 ? 11.466 14.626 -17.011 1.00 91.00 191 LEU A O 1
ATOM 1574 N N . CYS A 1 192 ? 12.161 13.310 -15.322 1.00 94.06 192 CYS A N 1
ATOM 1575 C CA . CYS A 1 192 ? 11.214 12.224 -15.584 1.00 94.06 192 CYS A CA 1
ATOM 1576 C C . CYS A 1 192 ? 9.759 12.700 -15.521 1.00 94.06 192 CYS A C 1
ATOM 1578 O O . CYS A 1 192 ? 8.988 12.379 -16.418 1.00 94.06 192 CYS A O 1
ATOM 1580 N N . TYR A 1 193 ? 9.405 13.515 -14.525 1.00 94.00 193 TYR A N 1
ATOM 1581 C CA . TYR A 1 193 ? 8.078 14.115 -14.390 1.00 94.00 193 TYR A CA 1
ATOM 1582 C C . TYR A 1 193 ? 7.690 14.887 -15.657 1.00 94.00 193 TYR A C 1
ATOM 1584 O O . TYR A 1 193 ? 6.626 14.660 -16.231 1.00 94.00 193 TYR A O 1
ATOM 1592 N N . SER A 1 194 ? 8.595 15.733 -16.163 1.00 93.75 194 SER A N 1
ATOM 1593 C CA . SER A 1 194 ? 8.347 16.501 -17.388 1.00 93.75 194 SER A CA 1
ATOM 1594 C C . SER A 1 194 ? 8.158 15.619 -18.632 1.00 93.75 194 SER A C 1
ATOM 1596 O O . SER A 1 194 ? 7.343 15.938 -19.495 1.00 93.75 194 SER A O 1
ATOM 1598 N N . GLU A 1 195 ? 8.877 14.498 -18.734 1.00 95.56 195 GLU A N 1
ATOM 1599 C CA . GLU A 1 195 ? 8.738 13.559 -19.851 1.00 95.56 195 GLU A CA 1
ATOM 1600 C C . GLU A 1 195 ? 7.464 12.712 -19.743 1.00 95.56 195 GLU A C 1
ATOM 1602 O O . GLU A 1 195 ? 6.780 12.497 -20.745 1.00 95.56 195 GLU A O 1
ATOM 1607 N N . PHE A 1 196 ? 7.095 12.272 -18.538 1.00 95.69 196 PHE A N 1
ATOM 1608 C CA . PHE A 1 196 ? 5.866 11.510 -18.309 1.00 95.69 196 PHE A CA 1
ATOM 1609 C C . PHE A 1 196 ? 4.636 12.356 -18.611 1.00 95.69 196 PHE A C 1
ATOM 1611 O O . PHE A 1 196 ? 3.731 11.874 -19.292 1.00 95.69 196 PHE A O 1
ATOM 1618 N N . LYS A 1 197 ? 4.653 13.639 -18.229 1.00 94.25 197 LYS A N 1
ATOM 1619 C CA . LYS A 1 197 ? 3.596 14.590 -18.577 1.00 94.25 197 LYS A CA 1
ATOM 1620 C C . LYS A 1 197 ? 3.379 14.679 -20.090 1.00 94.25 197 LYS A C 1
ATOM 1622 O O . LYS A 1 197 ? 2.248 14.566 -20.543 1.00 94.25 197 LYS A O 1
ATOM 1627 N N . LYS A 1 198 ? 4.445 14.742 -20.898 1.00 94.94 198 LYS A N 1
ATOM 1628 C CA . LYS A 1 198 ? 4.330 14.727 -22.374 1.00 94.94 198 LYS A CA 1
ATOM 1629 C C . LYS A 1 198 ? 3.695 13.435 -22.901 1.00 94.94 198 LYS A C 1
ATOM 1631 O O . LYS A 1 198 ? 2.937 13.463 -23.873 1.00 94.94 198 LYS A O 1
ATOM 1636 N N . LEU A 1 199 ? 4.017 12.286 -22.295 1.00 95.38 199 LEU A N 1
ATOM 1637 C CA . LEU A 1 199 ? 3.407 11.001 -22.661 1.00 95.38 199 LEU A CA 1
ATOM 1638 C C . LEU A 1 199 ? 1.913 10.969 -22.322 1.00 95.38 199 LEU A C 1
ATOM 1640 O O . LEU A 1 199 ? 1.133 10.444 -23.114 1.00 95.38 199 LEU A O 1
ATOM 1644 N N . ILE A 1 200 ? 1.534 11.541 -21.180 1.00 94.69 200 ILE A N 1
ATOM 1645 C CA . ILE A 1 200 ? 0.148 11.675 -20.721 1.00 94.69 200 ILE A CA 1
ATOM 1646 C C . ILE A 1 200 ? -0.633 12.635 -21.624 1.00 94.69 200 ILE A C 1
ATOM 1648 O O . ILE A 1 200 ? -1.716 12.292 -22.081 1.00 94.69 200 ILE A O 1
ATOM 1652 N N . GLU A 1 201 ? -0.071 13.794 -21.964 1.00 92.88 201 GLU A N 1
ATOM 1653 C CA . GLU A 1 201 ? -0.687 14.758 -22.889 1.00 92.88 201 GLU A CA 1
ATOM 1654 C C . GLU A 1 201 ? -0.918 14.147 -24.281 1.00 92.88 201 GLU A C 1
ATOM 1656 O O . GLU A 1 201 ? -1.907 14.447 -24.946 1.00 92.88 201 GLU A O 1
ATOM 1661 N N . THR A 1 202 ? -0.025 13.252 -24.718 1.00 92.81 202 THR A N 1
ATOM 1662 C CA . THR A 1 202 ? -0.178 12.519 -25.985 1.00 92.81 202 THR A CA 1
ATOM 1663 C C . THR A 1 202 ? -1.243 11.419 -25.890 1.00 92.81 202 THR A C 1
ATOM 1665 O O . THR A 1 202 ? -1.923 11.127 -26.874 1.00 92.81 202 THR A O 1
ATOM 1668 N N . ASN A 1 203 ? -1.366 10.769 -24.731 1.00 93.00 203 ASN A N 1
ATOM 1669 C CA . ASN A 1 203 ? -2.312 9.689 -24.476 1.00 93.00 203 ASN A CA 1
ATOM 1670 C C . ASN A 1 203 ? -2.687 9.654 -22.987 1.00 93.00 203 ASN A C 1
ATOM 1672 O O . ASN A 1 203 ? -1.994 9.027 -22.180 1.00 93.00 203 ASN A O 1
ATOM 1676 N N . PHE A 1 204 ? -3.808 10.285 -22.635 1.00 92.81 204 PHE A N 1
ATOM 1677 C CA . PHE A 1 204 ? -4.252 10.397 -21.244 1.00 92.81 204 PHE A CA 1
ATOM 1678 C C . PHE A 1 204 ? -4.607 9.038 -20.618 1.00 92.81 204 PHE A C 1
ATOM 1680 O O . PHE A 1 204 ? -4.552 8.898 -19.401 1.00 92.81 204 PHE A O 1
ATOM 1687 N N . SER A 1 205 ? -4.870 8.006 -21.426 1.00 93.19 205 SER A N 1
ATOM 1688 C CA . SER A 1 205 ? -5.111 6.626 -20.975 1.00 93.19 205 SER A CA 1
ATOM 1689 C C . SER A 1 205 ? -3.822 5.822 -20.730 1.00 93.19 205 SER A C 1
ATOM 1691 O O . SER A 1 205 ? -3.846 4.590 -20.613 1.00 93.19 205 SER A O 1
ATOM 1693 N N . ASN A 1 206 ? -2.652 6.471 -20.705 1.00 93.56 206 ASN A N 1
ATOM 1694 C CA . ASN A 1 206 ? -1.372 5.804 -20.481 1.00 93.56 206 ASN A CA 1
ATOM 1695 C C . ASN A 1 206 ? -1.144 5.472 -18.996 1.00 93.56 206 ASN A C 1
ATOM 1697 O O . ASN A 1 206 ? -0.441 6.185 -18.280 1.00 93.56 206 ASN A O 1
ATOM 1701 N N . TYR A 1 207 ? -1.684 4.330 -18.559 1.00 93.25 207 TYR A N 1
ATOM 1702 C CA . TYR A 1 207 ? -1.558 3.840 -17.179 1.00 93.25 207 TYR A CA 1
ATOM 1703 C C . TYR A 1 207 ? -0.127 3.799 -16.656 1.00 93.25 207 TYR A C 1
ATOM 1705 O O . TYR A 1 207 ? 0.123 4.178 -15.517 1.00 93.25 207 TYR A O 1
ATOM 1713 N N . SER A 1 208 ? 0.828 3.359 -17.474 1.00 94.94 208 SER A N 1
ATOM 1714 C CA . SER A 1 208 ? 2.210 3.248 -17.020 1.00 94.94 208 SER A CA 1
ATOM 1715 C C . SER A 1 208 ? 2.852 4.613 -16.777 1.00 94.94 208 SER A C 1
ATOM 1717 O O . SER A 1 208 ? 3.630 4.728 -15.836 1.00 94.94 208 SER A O 1
ATOM 1719 N N . ALA A 1 209 ? 2.516 5.643 -17.561 1.00 95.38 209 ALA A N 1
ATOM 1720 C CA . ALA A 1 209 ? 3.028 6.992 -17.323 1.00 95.38 209 ALA A CA 1
ATOM 1721 C C . ALA A 1 209 ? 2.487 7.568 -16.006 1.00 95.38 209 ALA A C 1
ATOM 1723 O O . ALA A 1 209 ? 3.279 7.976 -15.161 1.00 95.38 209 ALA A O 1
ATOM 1724 N N . TRP A 1 210 ? 1.171 7.489 -15.782 1.00 94.44 210 TRP A N 1
ATOM 1725 C CA . TRP A 1 210 ? 0.546 7.908 -14.523 1.00 94.44 210 TRP A CA 1
ATOM 1726 C C . TRP A 1 210 ? 1.085 7.142 -13.308 1.00 94.44 210 TRP A C 1
ATOM 1728 O O . TRP A 1 210 ? 1.448 7.739 -12.297 1.00 94.44 210 TRP A O 1
ATOM 1738 N N . PHE A 1 211 ? 1.199 5.816 -13.417 1.00 93.50 211 PHE A N 1
ATOM 1739 C CA . PHE A 1 211 ? 1.731 4.974 -12.347 1.00 93.50 211 PHE A CA 1
ATOM 1740 C C . PHE A 1 211 ? 3.176 5.339 -11.990 1.00 93.50 211 PHE A C 1
ATOM 1742 O O . PHE A 1 211 ? 3.503 5.495 -10.818 1.00 93.50 211 PHE A O 1
ATOM 1749 N N . ASN A 1 212 ? 4.053 5.496 -12.988 1.00 92.69 212 ASN A N 1
ATOM 1750 C CA . ASN A 1 212 ? 5.452 5.838 -12.729 1.00 92.69 212 ASN A CA 1
ATOM 1751 C C . ASN A 1 212 ? 5.624 7.289 -12.266 1.00 92.69 212 ASN A C 1
ATOM 1753 O O . ASN A 1 212 ? 6.546 7.550 -11.498 1.00 92.69 212 ASN A O 1
ATOM 1757 N N . GLN A 1 213 ? 4.736 8.204 -12.666 1.00 92.81 213 GLN A N 1
ATOM 1758 C CA . GLN A 1 213 ? 4.679 9.559 -12.115 1.00 92.81 213 GLN A CA 1
ATOM 1759 C C . GLN A 1 213 ? 4.394 9.536 -10.610 1.00 92.81 213 GLN A C 1
ATOM 1761 O O . GLN A 1 213 ? 5.065 10.241 -9.860 1.00 92.81 213 GLN A O 1
ATOM 1766 N N . GLY A 1 214 ? 3.488 8.664 -10.155 1.00 88.75 214 GLY A N 1
ATOM 1767 C CA . GLY A 1 214 ? 3.197 8.489 -8.729 1.00 88.75 214 GLY A CA 1
ATOM 1768 C C . GLY A 1 214 ? 4.331 7.877 -7.893 1.00 88.75 214 GLY A C 1
ATOM 1769 O O . GLY A 1 214 ? 4.281 7.930 -6.668 1.00 88.75 214 GLY A O 1
ATOM 1770 N N . ASN A 1 215 ? 5.366 7.329 -8.539 1.00 88.25 215 ASN A N 1
ATOM 1771 C CA . ASN A 1 215 ? 6.549 6.759 -7.884 1.00 88.25 215 ASN A CA 1
ATOM 1772 C C . ASN A 1 215 ? 7.761 7.711 -7.881 1.00 88.25 215 ASN A C 1
ATOM 1774 O O . ASN A 1 215 ? 8.856 7.312 -7.478 1.00 88.25 215 ASN A O 1
ATOM 1778 N N . LEU A 1 216 ? 7.615 8.932 -8.403 1.00 88.88 216 LEU A N 1
ATOM 1779 C CA . LEU A 1 216 ? 8.657 9.958 -8.322 1.00 88.88 216 LEU A CA 1
ATOM 1780 C C . LEU A 1 216 ? 8.712 10.556 -6.908 1.00 88.88 216 LEU A C 1
ATOM 1782 O O . LEU A 1 216 ? 7.786 10.377 -6.120 1.00 88.88 216 LEU A O 1
ATOM 1786 N N . SER A 1 217 ? 9.798 11.268 -6.587 1.00 85.06 217 SER A N 1
ATOM 1787 C CA . SER A 1 217 ? 9.932 11.981 -5.311 1.00 85.06 217 SER A CA 1
ATOM 1788 C C . SER A 1 217 ? 8.698 12.824 -4.976 1.00 85.06 217 SER A C 1
ATOM 1790 O O . SER A 1 217 ? 8.128 13.493 -5.839 1.00 85.06 217 SER A O 1
ATOM 1792 N N . GLU A 1 218 ? 8.384 12.891 -3.681 1.00 83.00 218 GLU A N 1
ATOM 1793 C CA . GLU A 1 218 ? 7.299 13.678 -3.079 1.00 83.00 218 GLU A CA 1
ATOM 1794 C C . GLU A 1 218 ? 7.357 15.180 -3.419 1.00 83.00 218 GLU A C 1
ATOM 1796 O O . GLU A 1 218 ? 6.387 15.915 -3.240 1.00 83.00 218 GLU A O 1
ATOM 1801 N N . THR A 1 219 ? 8.511 15.644 -3.906 1.00 83.44 219 THR A N 1
ATOM 1802 C CA . THR A 1 219 ? 8.773 17.031 -4.311 1.00 83.44 219 THR A CA 1
ATOM 1803 C C . THR A 1 219 ? 8.465 17.321 -5.785 1.00 83.44 219 THR A C 1
ATOM 1805 O O . THR A 1 219 ? 8.629 18.459 -6.228 1.00 83.44 219 THR A O 1
ATOM 1808 N N . CYS A 1 220 ? 8.056 16.313 -6.563 1.00 88.06 220 CYS A N 1
ATOM 1809 C CA . CYS A 1 220 ? 7.696 16.470 -7.971 1.00 88.06 220 CYS A CA 1
ATOM 1810 C C . CYS A 1 220 ? 6.195 16.733 -8.146 1.00 88.06 220 CYS A C 1
ATOM 1812 O O . CYS A 1 220 ? 5.350 16.064 -7.543 1.00 88.06 220 CYS A O 1
ATOM 1814 N N . GLY A 1 221 ? 5.882 17.707 -9.003 1.00 86.62 221 GLY A N 1
ATOM 1815 C CA . GLY A 1 221 ? 4.513 18.130 -9.284 1.00 86.62 221 GLY A CA 1
ATOM 1816 C C . GLY A 1 221 ? 3.803 18.779 -8.099 1.00 86.62 221 GLY A C 1
ATOM 1817 O O . GLY A 1 221 ? 4.401 19.053 -7.056 1.00 86.62 221 GLY A O 1
ATOM 1818 N N . SER A 1 222 ? 2.503 18.992 -8.264 1.00 90.19 222 SER A N 1
ATOM 1819 C CA . SER A 1 222 ? 1.581 19.419 -7.211 1.00 90.19 222 SER A CA 1
ATOM 1820 C C . SER A 1 222 ? 0.202 18.824 -7.467 1.00 90.19 222 SER A C 1
ATOM 1822 O O . SER A 1 222 ? -0.119 18.446 -8.596 1.00 90.19 222 SER A O 1
ATOM 1824 N N . ILE A 1 223 ? -0.632 18.760 -6.426 1.00 93.19 223 ILE A N 1
ATOM 1825 C CA . ILE A 1 223 ? -2.011 18.270 -6.579 1.00 93.19 223 ILE A CA 1
ATOM 1826 C C . ILE A 1 223 ? -2.793 19.104 -7.600 1.00 93.19 223 ILE A C 1
ATOM 1828 O O . ILE A 1 223 ? -3.532 18.560 -8.415 1.00 93.19 223 ILE A O 1
ATOM 1832 N N . THR A 1 224 ? -2.583 20.420 -7.594 1.00 92.56 224 THR A N 1
ATOM 1833 C CA . THR A 1 224 ? -3.263 21.360 -8.485 1.00 92.56 224 THR A CA 1
ATOM 1834 C C . THR A 1 224 ? -2.854 21.148 -9.940 1.00 92.56 224 THR A C 1
ATOM 1836 O O . THR A 1 224 ? -3.724 21.001 -10.793 1.00 92.56 224 THR A O 1
ATOM 1839 N N . GLU A 1 225 ? -1.549 21.068 -10.228 1.00 91.94 225 GLU A N 1
ATOM 1840 C CA . GLU A 1 225 ? -1.039 20.855 -11.593 1.00 91.94 225 GLU A CA 1
ATOM 1841 C C . GLU A 1 225 ? -1.513 19.527 -12.199 1.00 91.94 225 GLU A C 1
ATOM 1843 O O . GLU A 1 225 ? -1.840 19.449 -13.390 1.00 91.94 225 GLU A O 1
ATOM 1848 N N . ASP A 1 226 ? -1.544 18.470 -11.386 1.00 94.12 226 ASP A N 1
ATOM 1849 C CA . ASP A 1 226 ? -1.982 17.154 -11.836 1.00 94.12 226 ASP A CA 1
ATOM 1850 C C . ASP A 1 226 ? -3.500 17.121 -12.057 1.00 94.12 226 ASP A C 1
ATOM 1852 O O . ASP A 1 226 ? -3.958 16.586 -13.070 1.00 94.12 226 ASP A O 1
ATOM 1856 N N . LEU A 1 227 ? -4.289 17.769 -11.189 1.00 95.81 227 LEU A N 1
ATOM 1857 C CA . LEU A 1 227 ? -5.737 17.909 -11.378 1.00 95.81 227 LEU A CA 1
ATOM 1858 C C . LEU A 1 227 ? -6.098 18.734 -12.621 1.00 95.81 227 LEU A C 1
ATOM 1860 O O . LEU A 1 227 ? -7.079 18.397 -13.286 1.00 95.81 227 LEU A O 1
ATOM 1864 N N . GLU A 1 228 ? -5.316 19.756 -12.983 1.00 92.75 228 GLU A N 1
ATOM 1865 C CA . GLU A 1 228 ? -5.506 20.527 -14.226 1.00 92.75 228 GLU A CA 1
ATOM 1866 C C . GLU A 1 228 ? -5.383 19.652 -15.482 1.00 92.75 228 GLU A C 1
ATOM 1868 O O . GLU A 1 228 ? -6.073 19.885 -16.474 1.00 92.75 228 GLU A O 1
ATOM 1873 N N . SER A 1 229 ? -4.531 18.624 -15.433 1.00 92.00 229 SER A N 1
ATOM 1874 C CA . SER A 1 229 ? -4.340 17.677 -16.539 1.00 92.00 229 SER A CA 1
ATOM 1875 C C . SER A 1 229 ? -5.363 16.535 -16.492 1.00 92.00 229 SER A C 1
ATOM 1877 O O . SER A 1 229 ? -5.854 16.077 -17.524 1.00 92.00 229 SER A O 1
ATOM 1879 N N . LEU A 1 230 ? -5.704 16.079 -15.286 1.00 95.56 230 LEU A N 1
ATOM 1880 C CA . LEU A 1 230 ? -6.573 14.931 -15.046 1.00 95.56 230 LEU A CA 1
ATOM 1881 C C . LEU A 1 230 ? -8.058 15.254 -15.254 1.00 95.56 230 LEU A C 1
ATOM 1883 O O . LEU A 1 230 ? -8.787 14.451 -15.832 1.00 95.56 230 LEU A O 1
ATOM 1887 N N . THR A 1 231 ? -8.503 16.437 -14.826 1.00 95.12 231 THR A N 1
ATOM 1888 C CA . THR A 1 231 ? -9.914 16.851 -14.888 1.00 95.12 231 THR A CA 1
ATOM 1889 C C . THR A 1 231 ? -10.459 16.830 -16.323 1.00 95.12 231 THR A C 1
ATOM 1891 O O . THR A 1 231 ? -11.461 16.152 -16.562 1.00 95.12 231 THR A O 1
ATOM 1894 N N . PRO A 1 232 ? -9.811 17.460 -17.329 1.00 95.06 232 PRO A N 1
ATOM 1895 C CA . PRO A 1 232 ? -10.284 17.392 -18.714 1.00 95.06 232 PRO A CA 1
ATOM 1896 C C . PRO A 1 232 ? -10.287 15.968 -19.287 1.00 95.06 232 PRO A C 1
ATOM 1898 O O . PRO A 1 232 ? -11.158 15.628 -20.092 1.00 95.06 232 PRO A O 1
ATOM 1901 N N . ALA A 1 233 ? -9.340 15.121 -18.871 1.00 95.38 233 ALA A N 1
ATOM 1902 C CA . ALA A 1 233 ? -9.302 13.722 -19.285 1.00 95.38 233 ALA A CA 1
ATOM 1903 C C . ALA A 1 233 ? -10.510 12.945 -18.732 1.00 95.38 233 ALA A C 1
ATOM 1905 O O . ALA A 1 233 ? -11.149 12.212 -19.482 1.00 95.38 233 ALA A O 1
ATOM 1906 N N . ILE A 1 234 ? -10.881 13.168 -17.464 1.00 96.12 234 ILE A N 1
ATOM 1907 C CA . ILE A 1 234 ? -12.074 12.565 -16.845 1.00 96.12 234 ILE A CA 1
ATOM 1908 C C . ILE A 1 234 ? -13.355 13.048 -17.539 1.00 96.12 234 ILE A C 1
ATOM 1910 O O . ILE A 1 234 ? -14.247 12.242 -17.792 1.00 96.12 234 ILE A O 1
ATOM 1914 N N . TYR A 1 235 ? -13.443 14.333 -17.903 1.00 94.94 235 TYR A N 1
ATOM 1915 C CA . TYR A 1 235 ? -14.558 14.841 -18.713 1.00 94.94 235 TYR A CA 1
ATOM 1916 C C . TYR A 1 235 ? -14.639 14.183 -20.097 1.00 94.94 235 TYR A C 1
ATOM 1918 O O . TYR A 1 235 ? -15.732 14.007 -20.633 1.00 94.94 235 TYR A O 1
ATOM 1926 N N . THR A 1 236 ? -13.491 13.829 -20.678 1.00 94.25 236 THR A N 1
ATOM 1927 C CA . THR A 1 236 ? -13.410 13.206 -22.005 1.00 94.25 236 THR A CA 1
ATOM 1928 C C . THR A 1 236 ? -13.817 11.733 -21.966 1.00 94.25 236 THR A C 1
ATOM 1930 O O . THR A 1 236 ? -14.586 11.294 -22.820 1.00 94.25 236 THR A O 1
ATOM 1933 N N . ASP A 1 237 ? -13.327 10.972 -20.984 1.00 94.88 237 ASP A N 1
ATOM 1934 C CA . ASP A 1 237 ? -13.707 9.574 -20.768 1.00 94.88 237 ASP A CA 1
ATOM 1935 C C . ASP A 1 237 ? -13.852 9.250 -19.266 1.00 94.88 237 ASP A C 1
ATOM 1937 O O . ASP A 1 237 ? -12.911 8.771 -18.623 1.00 94.88 237 ASP A O 1
ATOM 1941 N N . PRO A 1 238 ? -15.051 9.437 -18.683 1.00 95.12 238 PRO A N 1
ATOM 1942 C CA . PRO A 1 238 ? -15.296 9.157 -17.270 1.00 95.12 238 PRO A CA 1
ATOM 1943 C C . PRO A 1 238 ? -15.306 7.656 -16.949 1.00 95.12 238 PRO A C 1
ATOM 1945 O O . PRO A 1 238 ? -15.474 7.288 -15.784 1.00 95.12 238 PRO A O 1
ATOM 1948 N N . ASN A 1 239 ? -15.166 6.774 -17.942 1.00 94.69 239 ASN A N 1
ATOM 1949 C CA . ASN A 1 239 ? -15.068 5.329 -17.749 1.00 94.69 239 ASN A CA 1
ATOM 1950 C C . ASN A 1 239 ? -13.626 4.814 -17.825 1.00 94.69 239 ASN A C 1
ATOM 1952 O O . ASN A 1 239 ? -13.401 3.626 -17.566 1.00 94.69 239 ASN A O 1
ATOM 1956 N N . ASP A 1 240 ? -12.651 5.676 -18.128 1.00 95.38 240 ASP A N 1
ATOM 1957 C CA . ASP A 1 240 ? -11.249 5.284 -18.159 1.00 95.38 240 ASP A CA 1
ATOM 1958 C C . ASP A 1 240 ? -10.736 4.992 -16.743 1.00 95.38 240 ASP A C 1
ATOM 1960 O O . ASP A 1 240 ? -10.439 5.874 -15.935 1.00 95.38 240 ASP A O 1
ATOM 1964 N N . GLN A 1 241 ? -10.591 3.700 -16.457 1.00 94.62 241 GLN A N 1
ATOM 1965 C CA . GLN A 1 241 ? -10.077 3.180 -15.198 1.00 94.62 241 GLN A CA 1
ATOM 1966 C C . GLN A 1 241 ? -8.721 3.788 -14.802 1.00 94.62 241 GLN A C 1
ATOM 1968 O O . GLN A 1 241 ? -8.436 3.922 -13.612 1.00 94.62 241 GLN A O 1
ATOM 1973 N N . CYS A 1 242 ? -7.869 4.106 -15.778 1.00 94.81 242 CYS A N 1
ATOM 1974 C CA . CYS A 1 242 ? -6.547 4.660 -15.535 1.00 94.81 242 CYS A CA 1
ATOM 1975 C C . CYS A 1 242 ? -6.622 5.990 -14.786 1.00 94.81 242 CYS A C 1
ATOM 1977 O O . CYS A 1 242 ? -5.918 6.180 -13.792 1.00 94.81 242 CYS A O 1
ATOM 1979 N N . LEU A 1 243 ? -7.504 6.876 -15.248 1.00 96.38 243 LEU A N 1
ATOM 1980 C CA . LEU A 1 243 ? -7.673 8.212 -14.691 1.00 96.38 243 LEU A CA 1
ATOM 1981 C C . LEU A 1 243 ? -8.130 8.134 -13.240 1.00 96.38 243 LEU A C 1
ATOM 1983 O O . LEU A 1 243 ? -7.572 8.807 -12.385 1.00 96.38 243 LEU A O 1
ATOM 1987 N N . TRP A 1 244 ? -9.074 7.243 -12.941 1.00 96.75 244 TRP A N 1
ATOM 1988 C CA . TRP A 1 244 ? -9.607 7.082 -11.591 1.00 96.75 244 TRP A CA 1
ATOM 1989 C C . TRP A 1 244 ? -8.626 6.450 -10.610 1.00 96.75 244 TRP A C 1
ATOM 1991 O O . TRP A 1 244 ? -8.630 6.814 -9.440 1.00 96.75 244 TRP A O 1
ATOM 2001 N N . HIS A 1 245 ? -7.751 5.551 -11.068 1.00 95.56 245 HIS A N 1
ATOM 2002 C CA . HIS A 1 245 ? -6.661 5.049 -10.223 1.00 95.56 245 HIS A CA 1
ATOM 2003 C C . HIS A 1 245 ? -5.674 6.153 -9.861 1.00 95.56 245 HIS A C 1
ATOM 2005 O O . HIS A 1 245 ? -5.251 6.241 -8.710 1.00 95.56 245 HIS A O 1
ATOM 2011 N N . TYR A 1 246 ? -5.309 6.993 -10.832 1.00 96.44 246 TYR A N 1
ATOM 2012 C CA . TYR A 1 246 ? -4.414 8.112 -10.569 1.00 96.44 246 TYR A CA 1
ATOM 2013 C C . TYR A 1 246 ? -5.091 9.199 -9.730 1.00 96.44 246 TYR A C 1
ATOM 2015 O O . TYR A 1 246 ? -4.471 9.703 -8.806 1.00 96.44 246 TYR A O 1
ATOM 2023 N N . PHE A 1 247 ? -6.370 9.493 -9.976 1.00 97.00 247 PHE A N 1
ATOM 2024 C CA . PHE A 1 247 ? -7.199 10.379 -9.155 1.00 97.00 247 PHE A CA 1
ATOM 2025 C C . PHE A 1 247 ? -7.212 9.933 -7.690 1.00 97.00 247 PHE A C 1
ATOM 2027 O O . PHE A 1 247 ? -6.938 10.724 -6.790 1.00 97.00 247 PHE A O 1
ATOM 2034 N N . ASP A 1 248 ? -7.461 8.641 -7.453 1.00 96.06 248 ASP A N 1
ATOM 2035 C CA . ASP A 1 248 ? -7.452 8.064 -6.112 1.00 96.06 248 ASP A CA 1
ATOM 2036 C C . ASP A 1 248 ? -6.068 8.162 -5.456 1.00 96.06 248 ASP A C 1
ATOM 2038 O O . ASP A 1 248 ? -5.953 8.519 -4.284 1.00 96.06 248 ASP A O 1
ATOM 2042 N N . TRP A 1 249 ? -5.000 7.871 -6.199 1.00 95.69 249 TRP A N 1
ATOM 2043 C CA . TRP A 1 249 ? -3.645 8.057 -5.687 1.00 95.69 249 TRP A CA 1
ATOM 2044 C C . TRP A 1 249 ? -3.353 9.525 -5.359 1.00 95.69 249 TRP A C 1
ATOM 2046 O O . TRP A 1 249 ? -2.846 9.825 -4.279 1.00 95.69 249 TRP A O 1
ATOM 2056 N N . LEU A 1 250 ? -3.718 10.438 -6.253 1.00 95.62 250 LEU A N 1
ATOM 2057 C CA . LEU A 1 250 ? -3.419 11.858 -6.152 1.00 95.62 250 LEU A CA 1
ATOM 2058 C C . LEU A 1 250 ? -4.079 12.488 -4.924 1.00 95.62 250 LEU A C 1
ATOM 2060 O O . LEU A 1 250 ? -3.418 13.215 -4.189 1.00 95.62 250 LEU A O 1
ATOM 2064 N N . LEU A 1 251 ? -5.356 12.180 -4.680 1.00 95.44 251 LEU A N 1
ATOM 2065 C CA . LEU A 1 251 ? -6.099 12.749 -3.556 1.00 95.44 251 LEU A CA 1
ATOM 2066 C C . LEU A 1 251 ? -5.796 12.065 -2.218 1.00 95.44 251 LEU A C 1
ATOM 2068 O O . LEU A 1 251 ? -5.799 12.726 -1.185 1.00 95.44 251 LEU A O 1
ATOM 2072 N N . TYR A 1 252 ? -5.569 10.748 -2.204 1.00 94.25 252 TYR A N 1
ATOM 2073 C CA . TYR A 1 252 ? -5.552 9.980 -0.950 1.00 94.25 252 TYR A CA 1
ATOM 2074 C C . TYR A 1 252 ? -4.184 9.406 -0.573 1.00 94.25 252 TYR A C 1
ATOM 2076 O O . TYR A 1 252 ? -4.011 8.942 0.554 1.00 94.25 252 TYR A O 1
ATOM 2084 N N . HIS A 1 253 ? -3.214 9.405 -1.488 1.00 92.56 253 HIS A N 1
ATOM 2085 C CA . HIS A 1 253 ? -1.919 8.751 -1.280 1.00 92.56 253 HIS A CA 1
ATOM 2086 C C . HIS A 1 253 ? -0.714 9.654 -1.557 1.00 92.56 253 HIS A C 1
ATOM 2088 O O . HIS A 1 253 ? 0.319 9.470 -0.910 1.00 92.56 253 HIS A O 1
ATOM 2094 N N . ARG A 1 254 ? -0.818 10.645 -2.454 1.00 92.56 254 ARG A N 1
ATOM 2095 C CA . ARG A 1 254 ? 0.279 11.584 -2.728 1.00 92.56 254 ARG A CA 1
ATOM 2096 C C . ARG A 1 254 ? 0.691 12.295 -1.444 1.00 92.56 254 ARG A C 1
ATOM 2098 O O . ARG A 1 254 ? -0.109 12.993 -0.828 1.00 92.56 254 ARG A O 1
ATOM 2105 N N . ASN A 1 255 ? 1.953 12.128 -1.056 1.00 92.44 255 ASN A N 1
ATOM 2106 C CA . ASN A 1 255 ? 2.553 12.720 0.144 1.00 92.44 255 ASN A CA 1
ATOM 2107 C C . ASN A 1 255 ? 1.790 12.414 1.449 1.00 92.44 255 ASN A C 1
ATOM 2109 O O . ASN A 1 255 ? 1.971 13.111 2.452 1.00 92.44 255 ASN A O 1
ATOM 2113 N N . ALA A 1 256 ? 0.944 11.381 1.450 1.00 93.50 256 ALA A N 1
ATOM 2114 C CA . ALA A 1 256 ? 0.312 10.869 2.653 1.00 93.50 256 ALA A CA 1
ATOM 2115 C C . ALA A 1 256 ? 1.332 10.048 3.450 1.00 93.50 256 ALA A C 1
ATOM 2117 O O . ALA A 1 256 ? 2.143 9.294 2.904 1.00 93.50 256 ALA A O 1
ATOM 2118 N N . LEU A 1 257 ? 1.291 10.182 4.767 1.00 92.88 257 LEU A N 1
ATOM 2119 C CA . LEU A 1 257 ? 2.149 9.445 5.673 1.00 92.88 257 LEU A CA 1
ATOM 2120 C C . LEU A 1 257 ? 1.703 7.976 5.744 1.00 92.88 257 LEU A C 1
ATOM 2122 O O . LEU A 1 257 ? 0.599 7.666 6.191 1.00 92.88 257 LEU A O 1
ATOM 2126 N N . ARG A 1 258 ? 2.584 7.056 5.332 1.00 90.69 258 ARG A N 1
ATOM 2127 C CA . ARG A 1 258 ? 2.305 5.606 5.314 1.00 90.69 258 ARG A CA 1
ATOM 2128 C C . ARG A 1 258 ? 2.096 5.018 6.713 1.00 90.69 258 ARG A C 1
ATOM 2130 O O . ARG A 1 258 ? 1.241 4.149 6.880 1.00 90.69 258 ARG A O 1
ATOM 2137 N N . TYR A 1 259 ? 2.870 5.481 7.694 1.00 93.62 259 TYR A N 1
ATOM 2138 C CA . TYR A 1 259 ? 2.873 4.964 9.064 1.00 93.62 259 TYR A CA 1
ATOM 2139 C C . TYR A 1 259 ? 2.469 6.054 10.050 1.00 93.62 259 TYR A C 1
ATOM 2141 O O . TYR A 1 259 ? 3.098 7.108 10.097 1.00 93.62 259 TYR A O 1
ATOM 2149 N N . PHE A 1 260 ? 1.452 5.802 10.864 1.00 95.06 260 PHE A N 1
ATOM 2150 C CA . PHE A 1 260 ? 1.031 6.717 11.920 1.00 95.06 260 PHE A CA 1
ATOM 2151 C C . PHE A 1 260 ? 0.293 5.989 13.037 1.00 95.06 260 PHE A C 1
ATOM 2153 O O . PHE A 1 260 ? -0.196 4.870 12.860 1.00 95.06 260 PHE A O 1
ATOM 2160 N N . LEU A 1 261 ? 0.216 6.640 14.197 1.00 95.19 261 LEU A N 1
ATOM 2161 C CA . LEU A 1 261 ? -0.571 6.141 15.312 1.00 95.19 261 LEU A CA 1
ATOM 2162 C C . LEU A 1 261 ? -2.057 6.411 15.079 1.00 95.19 261 LEU A C 1
ATOM 2164 O O . LEU A 1 261 ? -2.451 7.506 14.688 1.00 95.19 261 LEU A O 1
ATOM 2168 N N . VAL A 1 262 ? -2.877 5.408 15.369 1.00 94.06 262 VAL A N 1
ATOM 2169 C CA . VAL A 1 262 ? -4.340 5.511 15.427 1.00 94.06 262 VAL A CA 1
ATOM 2170 C C . VAL A 1 262 ? -4.796 5.746 16.867 1.00 94.06 262 VAL A C 1
ATOM 2172 O O . VAL A 1 262 ? -5.771 6.458 17.103 1.00 94.06 262 VAL A O 1
ATOM 2175 N N . ARG A 1 263 ? -4.081 5.183 17.851 1.00 92.06 263 ARG A N 1
ATOM 2176 C CA . ARG A 1 263 ? -4.362 5.379 19.280 1.00 92.06 263 ARG A CA 1
ATOM 2177 C C . ARG A 1 263 ? -3.127 5.101 20.142 1.00 92.06 263 ARG A C 1
ATOM 2179 O O . ARG A 1 263 ? -2.233 4.360 19.735 1.00 92.06 263 ARG A O 1
ATOM 2186 N N . CYS A 1 264 ? -3.104 5.667 21.347 1.00 94.12 264 CYS A N 1
ATOM 2187 C CA . CYS A 1 264 ? -2.125 5.374 22.391 1.00 94.12 264 CYS A CA 1
ATOM 2188 C C . CYS A 1 264 ? -2.831 5.270 23.752 1.00 94.12 264 CYS A C 1
ATOM 2190 O O . CYS A 1 264 ? -3.751 6.037 24.028 1.00 94.12 264 CYS A O 1
ATOM 2192 N N . HIS A 1 265 ? -2.413 4.332 24.604 1.00 93.19 265 HIS A N 1
ATOM 2193 C CA . HIS A 1 265 ? -2.973 4.142 25.948 1.00 93.19 265 HIS A CA 1
ATOM 2194 C C . HIS A 1 265 ? -1.874 3.735 26.931 1.00 93.19 265 HIS A C 1
ATOM 2196 O O . HIS A 1 265 ? -1.105 2.816 26.659 1.00 93.19 265 HIS A O 1
ATOM 2202 N N . TYR A 1 266 ? -1.831 4.375 28.093 1.00 93.75 266 TYR A N 1
ATOM 2203 C CA . TYR A 1 266 ? -1.107 3.904 29.267 1.00 93.75 266 TYR A CA 1
ATOM 2204 C C . TYR A 1 266 ? -1.934 2.946 30.155 1.00 93.75 266 TYR A C 1
ATOM 2206 O O . TYR A 1 266 ? -3.001 3.299 30.661 1.00 93.75 266 TYR A O 1
ATOM 2214 N N . PHE A 1 267 ? -1.427 1.736 30.386 1.00 90.06 267 PHE A N 1
ATOM 2215 C CA . PHE A 1 267 ? -2.007 0.759 31.309 1.00 90.06 267 PHE A CA 1
ATOM 2216 C C . PHE A 1 267 ? -1.266 0.796 32.641 1.00 90.06 267 PHE A C 1
ATOM 2218 O O . PHE A 1 267 ? -0.093 0.428 32.715 1.00 90.06 267 PHE A O 1
ATOM 2225 N N . GLU A 1 268 ? -1.963 1.223 33.692 1.00 88.50 268 GLU A N 1
ATOM 2226 C CA . GLU A 1 268 ? -1.401 1.337 35.037 1.00 88.50 268 GLU A CA 1
ATOM 2227 C C . GLU A 1 268 ? -1.151 -0.040 35.664 1.00 88.50 268 GLU A C 1
ATOM 2229 O O . GLU A 1 268 ? -0.132 -0.235 36.320 1.00 88.50 268 GLU A O 1
ATOM 2234 N N . GLU A 1 269 ? -2.002 -1.039 35.406 1.00 85.31 269 GLU A N 1
ATOM 2235 C CA . GLU A 1 269 ? -1.837 -2.374 35.995 1.00 85.31 269 GLU A CA 1
ATOM 2236 C C . GLU A 1 269 ? -0.543 -3.062 35.530 1.00 85.31 269 GLU A C 1
ATOM 2238 O O . GLU A 1 269 ? 0.088 -3.790 36.293 1.00 85.31 269 GLU A O 1
ATOM 2243 N N . SER A 1 270 ? -0.133 -2.809 34.284 1.00 86.25 270 SER A N 1
ATOM 2244 C CA . SER A 1 270 ? 1.073 -3.376 33.668 1.00 86.25 270 SER A CA 1
ATOM 2245 C C . SER A 1 270 ? 2.222 -2.379 33.516 1.00 86.25 270 SER A C 1
ATOM 2247 O O . SER A 1 270 ? 3.249 -2.740 32.943 1.00 86.25 270 SER A O 1
ATOM 2249 N N . GLN A 1 271 ? 2.056 -1.140 33.996 1.00 92.62 271 GLN A N 1
ATOM 2250 C CA . GLN A 1 271 ? 3.027 -0.043 33.865 1.00 92.62 271 GLN A CA 1
ATOM 2251 C C . GLN A 1 271 ? 3.564 0.083 32.430 1.00 92.62 271 GLN A C 1
ATOM 2253 O O . GLN A 1 271 ? 4.773 0.095 32.182 1.00 92.62 271 GLN A O 1
ATOM 2258 N N . SER A 1 272 ? 2.653 0.095 31.455 1.00 93.44 272 SER A N 1
ATOM 2259 C CA . SER A 1 272 ? 3.028 -0.026 30.046 1.00 93.44 272 SER A CA 1
ATOM 2260 C C . SER A 1 272 ? 2.281 0.929 29.130 1.00 93.44 272 SER A C 1
ATOM 2262 O O . SER A 1 272 ? 1.059 1.043 29.214 1.00 93.44 272 SER A O 1
ATOM 2264 N N . PHE A 1 273 ? 2.999 1.519 28.179 1.00 95.12 273 PHE A N 1
ATOM 2265 C CA . PHE A 1 273 ? 2.415 2.269 27.070 1.00 95.12 273 PHE A CA 1
ATOM 2266 C C . PHE A 1 273 ? 2.112 1.315 25.920 1.00 95.12 273 PHE A C 1
ATOM 2268 O O . PHE A 1 273 ? 2.952 0.499 25.548 1.00 95.12 273 PHE A O 1
ATOM 2275 N N . VAL A 1 274 ? 0.923 1.414 25.341 1.00 94.25 274 VAL A N 1
ATOM 2276 C CA . VAL A 1 274 ? 0.518 0.640 24.170 1.00 94.25 274 VAL A CA 1
ATOM 2277 C C . VAL A 1 274 ? 0.198 1.600 23.039 1.00 94.25 274 VAL A C 1
ATOM 2279 O O . VAL A 1 274 ? -0.652 2.478 23.190 1.00 94.25 274 VAL A O 1
ATOM 2282 N N . VAL A 1 275 ? 0.869 1.410 21.906 1.00 95.19 275 VAL A N 1
ATOM 2283 C CA . VAL A 1 275 ? 0.685 2.211 20.694 1.00 95.19 275 VAL A CA 1
ATOM 2284 C C . VAL A 1 275 ? 0.099 1.349 19.582 1.00 95.19 275 VAL A C 1
ATOM 2286 O O . VAL A 1 275 ? 0.543 0.221 19.359 1.00 95.19 275 VAL A O 1
ATOM 2289 N N . TYR A 1 276 ? -0.904 1.889 18.894 1.00 94.50 276 TYR A N 1
ATOM 2290 C CA . TYR A 1 276 ? -1.613 1.232 17.800 1.00 94.50 276 TYR A CA 1
ATOM 2291 C C . TYR A 1 276 ? -1.294 1.962 16.504 1.00 94.50 276 TYR A C 1
ATOM 2293 O O . TYR A 1 276 ? -1.614 3.144 16.372 1.00 94.50 276 TYR A O 1
ATOM 2301 N N . PHE A 1 277 ? -0.680 1.273 15.551 1.00 95.06 277 PHE A N 1
ATOM 2302 C CA . PHE A 1 277 ? -0.395 1.807 14.225 1.00 95.06 277 PHE A CA 1
ATOM 2303 C C . PHE A 1 277 ? -1.550 1.541 13.262 1.00 95.06 277 PHE A C 1
ATOM 2305 O O . PHE A 1 277 ? -2.330 0.607 13.444 1.00 95.06 277 PHE A O 1
ATOM 2312 N N . ASN A 1 278 ? -1.643 2.343 12.205 1.00 93.81 278 ASN A N 1
ATOM 2313 C CA . ASN A 1 278 ? -2.592 2.138 11.108 1.00 93.81 278 ASN A CA 1
ATOM 2314 C C . ASN A 1 278 ? -2.297 0.867 10.287 1.00 93.81 278 ASN A C 1
ATOM 2316 O O . ASN A 1 278 ? -3.198 0.300 9.672 1.00 93.81 278 ASN A O 1
ATOM 2320 N N . THR A 1 279 ? -1.038 0.429 10.274 1.00 92.25 279 THR A N 1
ATOM 2321 C CA . THR A 1 279 ? -0.547 -0.761 9.573 1.00 92.25 279 THR A CA 1
ATOM 2322 C C . THR A 1 279 ? 0.563 -1.443 10.377 1.00 92.25 279 THR A C 1
ATOM 2324 O O . THR A 1 279 ? 1.029 -0.889 11.371 1.00 92.25 279 THR A O 1
ATOM 2327 N N . CYS A 1 280 ? 1.002 -2.635 9.970 1.00 91.25 280 CYS A N 1
ATOM 2328 C CA . CYS A 1 280 ? 2.148 -3.290 10.595 1.00 91.25 280 CYS A CA 1
ATOM 2329 C C . CYS A 1 280 ? 3.434 -2.486 10.369 1.00 91.25 280 CYS A C 1
ATOM 2331 O O . CYS A 1 280 ? 3.716 -2.070 9.244 1.00 91.25 280 CYS A O 1
ATOM 2333 N N . VAL A 1 281 ? 4.235 -2.325 11.425 1.00 91.69 281 VAL A N 1
ATOM 2334 C CA . VAL A 1 281 ? 5.523 -1.618 11.371 1.00 91.69 281 VAL A CA 1
ATOM 2335 C C . VAL A 1 281 ? 6.651 -2.440 11.983 1.00 91.69 281 VAL A C 1
ATOM 2337 O O . VAL A 1 281 ? 6.450 -3.134 12.986 1.00 91.69 281 VAL A O 1
ATOM 2340 N N . HIS A 1 282 ? 7.845 -2.316 11.402 1.00 90.12 282 HIS A N 1
ATOM 2341 C CA . HIS A 1 282 ? 9.104 -2.725 12.020 1.00 90.12 282 HIS A CA 1
ATOM 2342 C C . HIS A 1 282 ? 9.606 -1.584 12.909 1.00 90.12 282 HIS A C 1
ATOM 2344 O O . HIS A 1 282 ? 10.150 -0.596 12.420 1.00 90.12 282 HIS A O 1
ATOM 2350 N N . LEU A 1 283 ? 9.368 -1.691 14.216 1.00 91.12 283 LEU A N 1
ATOM 2351 C CA . LEU A 1 283 ? 9.822 -0.699 15.187 1.00 91.12 283 LEU A CA 1
ATOM 2352 C C . LEU A 1 283 ? 11.239 -1.049 15.665 1.00 91.12 283 LEU A C 1
ATOM 2354 O O . LEU A 1 283 ? 11.448 -2.133 16.223 1.00 91.12 283 LEU A O 1
ATOM 2358 N N . SER A 1 284 ? 12.191 -0.124 15.517 1.00 89.81 284 SER A N 1
ATOM 2359 C CA . SER A 1 284 ? 13.513 -0.265 16.135 1.00 89.81 284 SER A CA 1
ATOM 2360 C C . SER A 1 284 ? 13.363 -0.190 17.653 1.00 89.81 284 SER A C 1
ATOM 2362 O O . SER A 1 284 ? 13.019 0.851 18.222 1.00 89.81 284 SER A O 1
ATOM 2364 N N . ARG A 1 285 ? 13.610 -1.320 18.322 1.00 89.19 285 ARG A N 1
ATOM 2365 C CA . ARG A 1 285 ? 13.448 -1.460 19.778 1.00 89.19 285 ARG A CA 1
ATOM 2366 C C . ARG A 1 285 ? 14.532 -0.724 20.566 1.00 89.19 285 ARG A C 1
ATOM 2368 O O . ARG A 1 285 ? 14.293 -0.385 21.721 1.00 89.19 285 ARG A O 1
ATOM 2375 N N . SER A 1 286 ? 15.707 -0.524 19.967 1.00 85.44 286 SER A N 1
ATOM 2376 C CA . SER A 1 286 ? 16.842 0.181 20.572 1.00 85.44 286 SER A CA 1
ATOM 2377 C C . SER A 1 286 ? 16.751 1.690 20.390 1.00 85.44 286 SER A C 1
ATOM 2379 O O . SER A 1 286 ? 17.106 2.430 21.307 1.00 85.44 286 SER A O 1
ATOM 2381 N N . ASP A 1 287 ? 16.260 2.140 19.232 1.00 89.00 287 ASP A N 1
ATOM 2382 C CA . ASP A 1 287 ? 16.267 3.562 18.881 1.00 89.00 287 ASP A CA 1
ATOM 2383 C C . ASP A 1 287 ? 14.960 4.267 19.258 1.00 89.00 287 ASP A C 1
ATOM 2385 O O . ASP A 1 287 ? 14.951 5.485 19.423 1.00 89.00 287 ASP A O 1
ATOM 2389 N N . SER A 1 288 ? 13.858 3.526 19.423 1.00 93.94 288 SER A N 1
ATOM 2390 C CA . SER A 1 288 ? 12.584 4.086 19.891 1.00 93.94 288 SER A CA 1
ATOM 2391 C C . SER A 1 288 ? 12.585 4.282 21.405 1.00 93.94 288 SER A C 1
ATOM 2393 O O . SER A 1 288 ? 12.951 3.382 22.162 1.00 93.94 288 SER A O 1
ATOM 2395 N N . PHE A 1 289 ? 12.095 5.422 21.885 1.00 95.38 289 PHE A N 1
ATOM 2396 C CA . PHE A 1 289 ? 12.056 5.731 23.316 1.00 95.38 289 PHE A CA 1
ATOM 2397 C C . PHE A 1 289 ? 10.880 6.630 23.700 1.00 95.38 289 PHE A C 1
ATOM 2399 O O . PHE A 1 289 ? 10.247 7.264 22.857 1.00 95.38 289 PHE A O 1
ATOM 2406 N N . ILE A 1 290 ? 10.609 6.679 25.003 1.00 96.69 290 ILE A N 1
ATOM 2407 C CA . ILE A 1 290 ? 9.590 7.533 25.615 1.00 96.69 290 ILE A CA 1
ATOM 2408 C C . ILE A 1 290 ? 10.289 8.474 26.592 1.00 96.69 290 ILE A C 1
ATOM 2410 O O . ILE A 1 290 ? 11.138 8.032 27.373 1.00 96.69 290 ILE A O 1
ATOM 2414 N N . THR A 1 291 ? 9.932 9.754 26.566 1.00 96.00 291 THR A N 1
ATOM 2415 C CA . THR A 1 291 ? 10.308 10.707 27.615 1.00 96.00 291 THR A CA 1
ATOM 2416 C C . THR A 1 291 ? 9.070 11.279 28.281 1.00 96.00 291 THR A C 1
ATOM 2418 O O . THR A 1 291 ? 8.033 11.462 27.647 1.00 96.00 291 THR A O 1
ATOM 2421 N N . ILE A 1 292 ? 9.183 11.573 29.567 1.00 94.69 292 ILE A N 1
ATOM 2422 C CA . ILE A 1 292 ? 8.129 12.160 30.385 1.00 94.69 292 ILE A CA 1
ATOM 2423 C C . ILE A 1 292 ? 8.606 13.533 30.844 1.00 94.69 292 ILE A C 1
ATOM 2425 O O . ILE A 1 292 ? 9.756 13.687 31.251 1.00 94.69 292 ILE A O 1
ATOM 2429 N N . THR A 1 293 ? 7.720 14.520 30.783 1.00 93.62 293 THR A N 1
ATOM 2430 C CA . THR A 1 293 ? 7.942 15.855 31.335 1.00 93.62 293 THR A CA 1
ATOM 2431 C C . THR A 1 293 ? 7.026 16.060 32.532 1.00 93.62 293 THR A C 1
ATOM 2433 O O . THR A 1 293 ? 5.808 15.895 32.420 1.00 93.62 293 THR A O 1
ATOM 2436 N N . THR A 1 294 ? 7.605 16.395 33.683 1.00 90.31 294 THR A N 1
ATOM 2437 C CA . THR A 1 294 ? 6.857 16.685 34.914 1.00 90.31 294 THR A CA 1
ATOM 2438 C C . THR A 1 294 ? 6.392 18.141 34.955 1.00 90.31 294 THR A C 1
ATOM 2440 O O . THR A 1 294 ? 6.929 18.984 34.239 1.00 90.31 294 THR A O 1
ATOM 2443 N N . TYR A 1 295 ? 5.451 18.467 35.848 1.00 86.62 295 TYR A N 1
ATOM 2444 C CA . TYR A 1 295 ? 5.013 19.857 36.086 1.00 86.62 295 TYR A CA 1
ATOM 2445 C C . TYR A 1 295 ? 6.129 20.789 36.597 1.00 86.62 295 TYR A C 1
ATOM 2447 O O . TYR A 1 295 ? 5.969 22.008 36.610 1.00 86.62 295 TYR A O 1
ATOM 2455 N N . GLU A 1 296 ? 7.267 20.230 37.016 1.00 86.38 296 GLU A N 1
ATOM 2456 C CA . GLU A 1 296 ? 8.479 20.973 37.381 1.00 86.38 296 GLU A CA 1
ATOM 2457 C C . GLU A 1 296 ? 9.418 21.187 36.175 1.00 86.38 296 GLU A C 1
ATOM 2459 O O . GLU A 1 296 ? 10.560 21.614 36.341 1.00 86.38 296 GLU A O 1
ATOM 2464 N N . ALA A 1 297 ? 8.945 20.884 34.959 1.00 83.25 297 ALA A N 1
ATOM 2465 C CA . ALA A 1 297 ? 9.679 20.938 33.695 1.00 83.25 297 ALA A CA 1
ATOM 2466 C C . ALA A 1 297 ? 10.933 20.041 33.638 1.00 83.25 297 ALA A C 1
ATOM 2468 O O . ALA A 1 297 ? 11.835 20.273 32.828 1.00 83.25 297 ALA A O 1
ATOM 2469 N N . GLN A 1 298 ? 10.999 18.994 34.468 1.00 86.38 298 GLN A N 1
ATOM 2470 C CA . GLN A 1 298 ? 12.045 17.977 34.363 1.00 86.38 298 GLN A CA 1
ATOM 2471 C C . GLN A 1 298 ? 11.685 16.982 33.262 1.00 86.38 298 GLN A C 1
ATOM 2473 O O . GLN A 1 298 ? 10.572 16.457 33.244 1.00 86.38 298 GLN A O 1
ATOM 2478 N N . VAL A 1 299 ? 12.622 16.735 32.342 1.00 91.12 299 VAL A N 1
ATOM 2479 C CA . VAL A 1 299 ? 12.469 15.763 31.253 1.00 91.12 299 VAL A CA 1
ATOM 2480 C C . VAL A 1 299 ? 13.274 14.518 31.584 1.00 91.12 299 VAL A C 1
ATOM 2482 O O . VAL A 1 299 ? 14.498 14.577 31.703 1.00 91.12 299 VAL A O 1
ATOM 2485 N N . GLU A 1 300 ? 12.593 13.384 31.682 1.00 92.75 300 GLU A N 1
ATOM 2486 C CA . GLU A 1 300 ? 13.197 12.102 32.028 1.00 92.75 300 GLU A CA 1
ATOM 2487 C C . GLU A 1 300 ? 12.921 11.066 30.940 1.00 92.75 300 GLU A C 1
ATOM 2489 O O . GLU A 1 300 ? 11.802 10.943 30.438 1.00 92.75 300 GLU A O 1
ATOM 2494 N N . LYS A 1 301 ? 13.946 10.294 30.566 1.00 94.44 301 LYS A N 1
ATOM 2495 C CA . LYS A 1 301 ? 13.773 9.138 29.683 1.00 94.44 301 LYS A CA 1
ATOM 2496 C C . LYS A 1 301 ? 13.231 7.971 30.499 1.00 94.44 301 LYS A C 1
ATOM 2498 O O . LYS A 1 301 ? 13.813 7.603 31.516 1.00 94.44 301 LYS A O 1
ATOM 2503 N N . VAL A 1 302 ? 12.144 7.366 30.032 1.00 95.19 302 VAL A N 1
ATOM 2504 C CA . VAL A 1 302 ? 11.568 6.195 30.692 1.00 95.19 302 VAL A CA 1
ATOM 2505 C C . VAL A 1 302 ? 12.432 4.980 30.386 1.00 95.19 302 VAL A C 1
ATOM 2507 O O . VAL A 1 302 ? 12.617 4.609 29.227 1.00 95.19 302 VAL A O 1
ATOM 2510 N N . GLU A 1 303 ? 12.941 4.336 31.430 1.00 95.56 303 GLU A N 1
ATOM 2511 C CA . GLU A 1 303 ? 13.655 3.070 31.307 1.00 95.56 303 GLU A CA 1
ATOM 2512 C C . GLU A 1 303 ? 12.663 1.919 31.125 1.00 95.56 303 GLU A C 1
ATOM 2514 O O . GLU A 1 303 ? 11.743 1.728 31.923 1.00 95.56 303 GLU A O 1
ATOM 2519 N N . GLY A 1 304 ? 12.847 1.120 30.077 1.00 93.94 304 GLY A N 1
ATOM 2520 C CA . GLY A 1 304 ? 11.884 0.093 29.686 1.00 93.94 304 GLY A CA 1
ATOM 2521 C C . GLY A 1 304 ? 12.340 -0.714 28.484 1.00 93.94 304 GLY A C 1
ATOM 2522 O O . GLY A 1 304 ? 13.515 -0.686 28.109 1.00 93.94 304 GLY A O 1
ATOM 2523 N N . ARG A 1 305 ? 11.417 -1.478 27.903 1.00 93.62 305 ARG A N 1
ATOM 2524 C CA . ARG A 1 305 ? 11.661 -2.234 26.670 1.00 93.62 305 ARG A CA 1
ATOM 2525 C C . ARG A 1 305 ? 10.418 -2.285 25.794 1.00 93.62 305 ARG A C 1
ATOM 2527 O O . ARG A 1 305 ? 9.305 -2.392 26.306 1.00 93.62 305 ARG A O 1
ATOM 2534 N N . TRP A 1 306 ? 10.636 -2.246 24.483 1.00 92.94 306 TRP A N 1
ATOM 2535 C CA . TRP A 1 306 ? 9.598 -2.456 23.479 1.00 92.94 306 TRP A CA 1
ATOM 2536 C C . TRP A 1 306 ? 9.388 -3.946 23.199 1.00 92.94 306 TRP A C 1
ATOM 2538 O O . TRP A 1 306 ? 10.342 -4.692 22.972 1.00 92.94 306 TRP A O 1
ATOM 2548 N N . GLU A 1 307 ? 8.127 -4.357 23.161 1.00 89.12 307 GLU A N 1
ATOM 2549 C CA . GLU A 1 307 ? 7.657 -5.705 22.859 1.00 89.12 307 GLU A CA 1
ATOM 2550 C C . GLU A 1 307 ? 6.549 -5.622 21.798 1.00 89.12 307 GLU A C 1
ATOM 2552 O O . GLU A 1 307 ? 5.683 -4.747 21.849 1.00 89.12 307 GLU A O 1
ATOM 2557 N N . GLY A 1 308 ? 6.575 -6.521 20.814 1.00 82.50 308 GLY A N 1
ATOM 2558 C CA . GLY A 1 308 ? 5.499 -6.638 19.828 1.00 82.50 308 GLY A CA 1
ATOM 2559 C C . GLY A 1 308 ? 4.352 -7.494 20.368 1.00 82.50 308 GLY A C 1
ATOM 2560 O O . GLY A 1 308 ? 4.603 -8.507 21.021 1.00 82.50 308 GLY A O 1
ATOM 2561 N N . PHE A 1 309 ? 3.101 -7.129 20.076 1.00 76.19 309 PHE A N 1
ATOM 2562 C CA . PHE A 1 309 ? 1.939 -7.950 20.434 1.00 76.19 309 PHE A CA 1
ATOM 2563 C C . PHE A 1 309 ? 1.805 -9.149 19.492 1.00 76.19 309 PHE A C 1
ATOM 2565 O O . PHE A 1 309 ? 1.170 -9.067 18.442 1.00 76.19 309 PHE A O 1
ATOM 2572 N N . ASN A 1 310 ? 2.387 -10.287 19.868 1.00 65.06 310 ASN A N 1
ATOM 2573 C CA . ASN A 1 310 ? 2.235 -11.511 19.093 1.00 65.06 310 ASN A CA 1
ATOM 2574 C C . ASN A 1 310 ? 0.847 -12.112 19.370 1.00 65.06 310 ASN A C 1
ATOM 2576 O O . ASN A 1 310 ? 0.600 -12.650 20.445 1.00 65.06 310 ASN A O 1
ATOM 2580 N N . CYS A 1 311 ? -0.084 -11.988 18.423 1.00 53.56 311 CYS A N 1
ATOM 2581 C CA . CYS A 1 311 ? -1.441 -12.534 18.558 1.00 53.56 311 CYS A CA 1
ATOM 2582 C C . CYS A 1 311 ? -1.524 -14.021 18.151 1.00 53.56 311 CYS A C 1
ATOM 2584 O O . CYS A 1 311 ? -2.605 -14.522 17.876 1.00 53.56 311 CYS A O 1
ATOM 2586 N N . GLY A 1 312 ? -0.405 -14.748 18.071 1.00 50.88 312 GLY A N 1
ATOM 2587 C CA . GLY A 1 312 ? -0.371 -16.139 17.612 1.00 50.88 312 GLY A CA 1
ATOM 2588 C C . GLY A 1 312 ? 0.472 -17.057 18.492 1.00 50.88 312 GLY A C 1
ATOM 2589 O O . GLY A 1 312 ? 1.318 -16.608 19.260 1.00 50.88 312 GLY A O 1
ATOM 2590 N N . LEU A 1 313 ? 0.260 -18.366 18.329 1.00 46.47 313 LEU A N 1
ATOM 2591 C CA . LEU A 1 313 ? 1.134 -19.417 18.852 1.00 46.47 313 LEU A CA 1
ATOM 2592 C C . LEU A 1 313 ? 2.496 -19.291 18.159 1.00 46.47 313 LEU A C 1
ATOM 2594 O O . LEU A 1 313 ? 2.700 -19.823 17.067 1.00 46.47 313 LEU A O 1
ATOM 2598 N N . SER A 1 314 ? 3.412 -18.524 18.742 1.00 45.09 314 SER A N 1
ATOM 2599 C CA . SER A 1 314 ? 4.762 -18.396 18.210 1.00 45.09 314 SER A CA 1
ATOM 2600 C C . SER A 1 314 ? 5.439 -19.760 18.213 1.00 45.09 314 SER A C 1
ATOM 2602 O O . SER A 1 314 ? 5.570 -20.385 19.264 1.00 45.09 314 SER A O 1
ATOM 2604 N N . SER A 1 315 ? 5.924 -20.209 17.054 1.00 42.75 315 SER A N 1
ATOM 2605 C CA . SER A 1 315 ? 6.989 -21.206 17.061 1.00 42.75 315 SER A CA 1
ATOM 2606 C C . SER A 1 315 ? 8.210 -20.561 17.715 1.00 42.75 315 SER A C 1
ATOM 2608 O O . SER A 1 315 ? 8.600 -19.467 17.299 1.00 42.75 315 SER A O 1
ATOM 2610 N N . GLU A 1 316 ? 8.841 -21.249 18.661 1.00 45.53 316 GLU A N 1
ATOM 2611 C CA . GLU A 1 316 ? 10.105 -20.854 19.309 1.00 45.53 316 GLU A CA 1
ATOM 2612 C C . GLU A 1 316 ? 11.215 -20.476 18.295 1.00 45.53 316 GLU A C 1
ATOM 2614 O O . GLU A 1 316 ? 12.150 -19.758 18.621 1.00 45.53 316 GLU A O 1
ATOM 2619 N N . LYS A 1 317 ? 11.082 -20.865 17.015 1.00 46.53 317 LYS A N 1
ATOM 2620 C CA . LYS A 1 317 ? 12.013 -20.532 15.920 1.00 46.53 317 LYS A CA 1
ATOM 2621 C C . LYS A 1 317 ? 12.058 -19.054 15.492 1.00 46.53 317 LYS A C 1
ATOM 2623 O O . LYS A 1 317 ? 12.871 -18.726 14.634 1.00 46.53 317 LYS A O 1
ATOM 2628 N N . LEU A 1 318 ? 11.192 -18.183 16.016 1.00 47.59 318 LEU A N 1
ATOM 2629 C CA . LEU A 1 318 ? 11.153 -16.751 15.662 1.00 47.59 318 LEU A CA 1
ATOM 2630 C C . LEU A 1 318 ? 11.813 -15.839 16.710 1.00 47.59 318 LEU A C 1
ATOM 2632 O O . LEU A 1 318 ? 11.798 -14.617 16.549 1.00 47.59 318 LEU A O 1
ATOM 2636 N N . GLU A 1 319 ? 12.406 -16.400 17.767 1.00 41.84 319 GLU A N 1
ATOM 2637 C CA . GLU A 1 319 ? 13.190 -15.618 18.722 1.00 41.84 319 GLU A CA 1
ATOM 2638 C C . GLU A 1 319 ? 14.376 -14.941 18.015 1.00 41.84 319 GLU A C 1
ATOM 2640 O O . GLU A 1 319 ? 15.261 -15.594 17.468 1.00 41.84 319 GLU A O 1
ATOM 2645 N N . GLY A 1 320 ? 14.369 -13.605 17.996 1.00 50.91 320 GLY A N 1
ATOM 2646 C CA . GLY A 1 320 ? 15.430 -12.777 17.410 1.00 50.91 320 GLY A CA 1
ATOM 2647 C C . GLY A 1 320 ? 15.077 -12.075 16.093 1.00 50.91 320 GLY A C 1
ATOM 2648 O O . GLY A 1 320 ? 15.783 -11.146 15.715 1.00 50.91 320 GLY A O 1
ATOM 2649 N N . LEU A 1 321 ? 13.974 -12.433 15.425 1.00 53.69 321 LEU A N 1
ATOM 2650 C CA . LEU A 1 321 ? 13.506 -11.736 14.218 1.00 53.69 321 LEU A CA 1
ATOM 2651 C C . LEU A 1 321 ? 12.503 -10.627 14.584 1.00 53.69 321 LEU A C 1
ATOM 2653 O O . LEU A 1 321 ? 11.480 -10.875 15.226 1.00 53.69 321 LEU A O 1
ATOM 2657 N N . SER A 1 322 ? 12.781 -9.386 14.171 1.00 65.38 322 SER A N 1
ATOM 2658 C CA . SER A 1 322 ? 11.830 -8.272 14.289 1.00 65.38 322 SER A CA 1
ATOM 2659 C C . SER A 1 322 ? 10.716 -8.455 13.255 1.00 65.38 322 SER A C 1
ATOM 2661 O O . SER A 1 322 ? 10.888 -8.126 12.088 1.00 65.38 322 SER A O 1
ATOM 2663 N N . VAL A 1 323 ? 9.589 -9.043 13.656 1.00 72.88 323 VAL A N 1
ATOM 2664 C CA . VAL A 1 323 ? 8.390 -9.200 12.809 1.00 72.88 323 VAL A CA 1
ATOM 2665 C C . VAL A 1 323 ? 7.570 -7.907 12.872 1.00 72.88 323 VAL A C 1
ATOM 2667 O O . VAL A 1 323 ? 7.431 -7.364 13.973 1.00 72.88 323 VAL A O 1
ATOM 2670 N N . PRO A 1 324 ? 7.008 -7.404 11.756 1.00 82.00 324 PRO A N 1
ATOM 2671 C CA . PRO A 1 324 ? 6.246 -6.166 11.786 1.00 82.00 324 PRO A CA 1
ATOM 2672 C C . PRO A 1 324 ? 4.904 -6.389 12.494 1.00 82.00 324 PRO A C 1
ATOM 2674 O O . PRO A 1 324 ? 4.246 -7.407 12.283 1.00 82.00 324 PRO A O 1
ATOM 2677 N N . GLN A 1 325 ? 4.498 -5.443 13.342 1.00 87.81 325 GLN A N 1
ATOM 2678 C CA . GLN A 1 325 ? 3.300 -5.562 14.187 1.00 87.81 325 GLN A CA 1
ATOM 2679 C C . GLN A 1 325 ? 2.425 -4.313 14.094 1.00 87.81 325 GLN A C 1
ATOM 2681 O O . GLN A 1 325 ? 2.942 -3.204 13.955 1.00 87.81 325 GLN A O 1
ATOM 2686 N N . TYR A 1 326 ? 1.107 -4.491 14.218 1.00 89.50 326 TYR A N 1
ATOM 2687 C CA . TYR A 1 326 ? 0.145 -3.389 14.340 1.00 89.50 326 TYR A CA 1
ATOM 2688 C C . TYR A 1 326 ? 0.239 -2.677 15.693 1.00 89.50 326 TYR A C 1
ATOM 2690 O O . TYR A 1 326 ? 0.025 -1.469 15.781 1.00 89.50 326 TYR A O 1
ATOM 2698 N N . VAL A 1 327 ? 0.539 -3.430 16.754 1.00 91.56 327 VAL A N 1
ATOM 2699 C CA . VAL A 1 327 ? 0.501 -2.944 18.135 1.00 91.56 327 VAL A CA 1
ATOM 2700 C C . VAL A 1 327 ? 1.824 -3.242 18.822 1.00 91.56 327 VAL A C 1
ATOM 2702 O O . VAL A 1 327 ? 2.333 -4.366 18.775 1.00 91.56 327 VAL A O 1
ATOM 2705 N N . TRP A 1 328 ? 2.361 -2.228 19.493 1.00 93.31 328 TRP A N 1
ATOM 2706 C CA . TRP A 1 328 ? 3.600 -2.318 20.256 1.00 93.31 328 TRP A CA 1
ATOM 2707 C C . TRP A 1 328 ? 3.362 -1.900 21.705 1.00 93.31 328 TRP A C 1
ATOM 2709 O O . TRP A 1 328 ? 2.636 -0.942 21.981 1.00 93.31 328 TRP A O 1
ATOM 2719 N N . ARG A 1 329 ? 3.976 -2.632 22.636 1.00 92.94 329 ARG A N 1
ATOM 2720 C CA . ARG A 1 329 ? 3.964 -2.360 24.075 1.00 92.94 329 ARG A CA 1
ATOM 2721 C C . ARG A 1 329 ? 5.337 -1.870 24.502 1.00 92.94 329 ARG A C 1
ATOM 2723 O O . ARG A 1 329 ? 6.329 -2.530 24.223 1.00 92.94 329 ARG A O 1
ATOM 2730 N N . PHE A 1 330 ? 5.399 -0.772 25.236 1.00 95.50 330 PHE A N 1
ATOM 2731 C CA . PHE A 1 330 ? 6.573 -0.399 26.010 1.00 95.50 330 PHE A CA 1
ATOM 2732 C C . PHE A 1 330 ? 6.311 -0.705 27.479 1.00 95.50 330 PHE A C 1
ATOM 2734 O O . PHE A 1 330 ? 5.430 -0.093 28.080 1.00 95.50 330 PHE A O 1
ATOM 2741 N N . VAL A 1 331 ? 7.056 -1.646 28.052 1.00 94.12 331 VAL A N 1
ATOM 2742 C CA . VAL A 1 331 ? 6.951 -2.008 29.471 1.00 94.12 331 VAL A CA 1
ATOM 2743 C C . VAL A 1 331 ? 7.996 -1.220 30.251 1.00 94.12 331 VAL A C 1
ATOM 2745 O O . VAL A 1 331 ? 9.198 -1.380 30.010 1.00 94.12 331 VAL A O 1
ATOM 2748 N N . ALA A 1 332 ? 7.547 -0.362 31.168 1.00 95.00 332 ALA A N 1
ATOM 2749 C CA . ALA A 1 332 ? 8.438 0.405 32.025 1.00 95.00 332 ALA A CA 1
ATOM 2750 C C . ALA A 1 332 ? 9.091 -0.504 33.077 1.00 95.00 332 ALA A C 1
ATOM 2752 O O . ALA A 1 332 ? 8.465 -1.413 33.620 1.00 95.00 332 ALA A O 1
ATOM 2753 N N . ARG A 1 333 ? 10.370 -0.260 33.385 1.00 94.25 333 ARG A N 1
ATOM 2754 C CA . ARG A 1 333 ? 11.096 -0.985 34.446 1.00 94.25 333 ARG A CA 1
ATOM 2755 C C . ARG A 1 333 ? 10.715 -0.522 35.847 1.00 94.25 333 ARG A C 1
ATOM 2757 O O . ARG A 1 333 ? 10.967 -1.239 36.811 1.00 94.25 333 ARG A O 1
ATOM 2764 N N . GLN A 1 334 ? 10.189 0.691 35.961 1.00 90.38 334 GLN A N 1
ATOM 2765 C CA . GLN A 1 334 ? 9.848 1.334 37.222 1.00 90.38 334 GLN A CA 1
ATOM 2766 C C . GLN A 1 334 ? 8.413 1.840 37.162 1.00 90.38 334 GLN A C 1
ATOM 2768 O O . GLN A 1 334 ? 7.901 2.134 36.081 1.00 90.38 334 GLN A O 1
ATOM 2773 N N . ALA A 1 335 ? 7.777 1.933 38.329 1.00 89.50 335 ALA A N 1
ATOM 2774 C CA . ALA A 1 335 ? 6.422 2.444 38.426 1.00 89.50 335 ALA A CA 1
ATOM 2775 C C . ALA A 1 335 ? 6.382 3.939 38.079 1.00 89.50 335 ALA A C 1
ATOM 2777 O O . ALA A 1 335 ? 7.164 4.729 38.607 1.00 89.50 335 ALA A O 1
ATOM 2778 N N . ILE A 1 336 ? 5.447 4.321 37.217 1.00 88.56 336 ILE A N 1
ATOM 2779 C CA . ILE A 1 336 ? 5.260 5.680 36.727 1.00 88.56 336 ILE A CA 1
ATOM 2780 C C . ILE A 1 336 ? 4.086 6.315 37.471 1.00 88.56 336 ILE A C 1
ATOM 2782 O O . ILE A 1 336 ? 2.954 5.834 37.416 1.00 88.56 336 ILE A O 1
ATOM 2786 N N . GLN A 1 337 ? 4.353 7.429 38.148 1.00 87.38 337 GLN A N 1
ATOM 2787 C CA . GLN A 1 337 ? 3.337 8.207 38.855 1.00 87.38 337 GLN A CA 1
ATOM 2788 C C . GLN A 1 337 ? 2.669 9.195 37.893 1.00 87.38 337 GLN A C 1
ATOM 2790 O O . GLN A 1 337 ? 3.151 10.311 37.708 1.00 87.38 337 GLN A O 1
ATOM 2795 N N . ILE A 1 338 ? 1.545 8.793 37.289 1.00 86.25 338 ILE A N 1
ATOM 2796 C CA . ILE A 1 338 ? 0.838 9.591 36.268 1.00 86.25 338 ILE A CA 1
ATOM 2797 C C . ILE A 1 338 ? 0.485 10.998 36.776 1.00 86.25 338 ILE A C 1
ATOM 2799 O O . ILE A 1 338 ? 0.559 11.963 36.021 1.00 86.25 338 ILE A O 1
ATOM 2803 N N . SER A 1 339 ? 0.147 11.146 38.061 1.00 86.06 339 SER A N 1
ATOM 2804 C CA . SER A 1 339 ? -0.241 12.435 38.652 1.00 86.06 339 SER A CA 1
ATOM 2805 C C . SER A 1 339 ? 0.855 13.505 38.611 1.00 86.06 339 SER A C 1
ATOM 2807 O O . SER A 1 339 ? 0.542 14.685 38.736 1.00 86.06 339 SER A O 1
ATOM 2809 N N . ALA A 1 340 ? 2.123 13.114 38.460 1.00 86.38 340 ALA A N 1
ATOM 2810 C CA . ALA A 1 340 ? 3.258 14.033 38.377 1.00 86.38 340 ALA A CA 1
ATOM 2811 C C . ALA A 1 340 ? 3.604 14.445 36.933 1.00 86.38 340 ALA A C 1
ATOM 2813 O O . ALA A 1 340 ? 4.478 15.289 36.728 1.00 86.38 340 ALA A O 1
ATOM 2814 N N . ILE A 1 341 ? 2.934 13.855 35.939 1.00 90.38 341 ILE A N 1
ATOM 2815 C CA . ILE A 1 341 ? 3.251 14.007 34.519 1.00 90.38 341 ILE A CA 1
ATOM 2816 C C . ILE A 1 341 ? 2.419 15.126 33.907 1.00 90.38 341 ILE A C 1
ATOM 2818 O O . ILE A 1 341 ? 1.189 15.107 33.974 1.00 90.38 341 ILE A O 1
ATOM 2822 N N . GLU A 1 342 ? 3.096 16.062 33.250 1.00 90.75 342 GLU A N 1
ATOM 2823 C CA . GLU A 1 342 ? 2.458 17.085 32.426 1.00 90.75 342 GLU A CA 1
ATOM 2824 C C . GLU A 1 342 ? 2.333 16.616 30.970 1.00 90.75 342 GLU A C 1
ATOM 2826 O O . GLU A 1 342 ? 1.264 16.725 30.365 1.00 90.75 342 GLU A O 1
ATOM 2831 N N . HIS A 1 343 ? 3.415 16.061 30.414 1.00 92.19 343 HIS A N 1
ATOM 2832 C CA . HIS A 1 343 ? 3.508 15.661 29.010 1.00 92.19 343 HIS A CA 1
ATOM 2833 C C . HIS A 1 343 ? 4.303 14.365 28.822 1.00 92.19 343 HIS A C 1
ATOM 2835 O O . HIS A 1 343 ? 5.185 14.028 29.611 1.00 92.19 343 HIS A O 1
ATOM 2841 N N . VAL A 1 344 ? 3.992 13.639 27.749 1.00 94.69 344 VAL A N 1
ATOM 2842 C CA . VAL A 1 344 ? 4.723 12.450 27.300 1.00 94.69 344 VAL A CA 1
ATOM 2843 C C . VAL A 1 344 ? 5.129 12.638 25.849 1.00 94.69 344 VAL A C 1
ATOM 2845 O O . VAL A 1 344 ? 4.262 12.814 24.993 1.00 94.69 344 VAL A O 1
ATOM 2848 N N . SER A 1 345 ? 6.424 12.515 25.573 1.00 95.50 345 SER A N 1
ATOM 2849 C CA . SER A 1 345 ? 6.957 12.488 24.215 1.00 95.50 345 SER A CA 1
ATOM 2850 C C . SER A 1 345 ? 7.223 11.047 23.794 1.00 95.50 345 SER A C 1
ATOM 2852 O O . SER A 1 345 ? 7.959 10.312 24.462 1.00 95.50 345 SER A O 1
ATOM 2854 N N . LEU A 1 346 ? 6.622 10.627 22.684 1.00 96.38 346 LEU A N 1
ATOM 2855 C CA . LEU A 1 346 ? 6.908 9.345 22.042 1.00 96.38 346 LEU A CA 1
ATOM 2856 C C . LEU A 1 346 ? 7.830 9.590 20.853 1.00 96.38 346 LEU A C 1
ATOM 2858 O O . LEU A 1 346 ? 7.431 10.288 19.927 1.00 96.38 346 LEU A O 1
ATOM 2862 N N . CYS A 1 347 ? 9.016 8.980 20.841 1.00 95.75 347 CYS A N 1
ATOM 2863 C CA . CYS A 1 347 ? 9.914 8.964 19.688 1.00 95.75 347 CYS A CA 1
ATOM 2864 C C . CYS A 1 347 ? 9.956 7.545 19.110 1.00 95.75 347 CYS A C 1
ATOM 2866 O O . CYS A 1 347 ? 10.567 6.647 19.693 1.00 95.75 347 CYS A O 1
ATOM 2868 N N . LEU A 1 348 ? 9.266 7.334 17.988 1.00 95.94 348 LEU A N 1
ATOM 2869 C CA . LEU A 1 348 ? 9.079 6.020 17.371 1.00 95.94 348 LEU A CA 1
ATOM 2870 C C . LEU A 1 348 ? 9.900 5.926 16.089 1.00 95.94 348 LEU A C 1
ATOM 2872 O O . LEU A 1 348 ? 9.713 6.726 15.175 1.00 95.94 348 LEU A O 1
ATOM 2876 N N . MET A 1 349 ? 10.798 4.949 16.032 1.00 93.50 349 MET A N 1
ATOM 2877 C CA . MET A 1 349 ? 11.765 4.764 14.954 1.00 93.50 349 MET A CA 1
ATOM 2878 C C . MET A 1 349 ? 11.343 3.567 14.112 1.00 93.50 349 MET A C 1
ATOM 2880 O O . MET A 1 349 ? 11.400 2.429 14.579 1.00 93.50 349 MET A O 1
ATOM 2884 N N . ILE A 1 350 ? 10.876 3.830 12.896 1.00 92.56 350 ILE A N 1
ATOM 2885 C CA . ILE A 1 350 ? 10.290 2.822 12.013 1.00 92.56 350 ILE A CA 1
ATOM 2886 C C . ILE A 1 350 ? 11.248 2.544 10.862 1.00 92.56 350 ILE A C 1
ATOM 2888 O O . ILE A 1 350 ? 11.634 3.466 10.146 1.00 92.56 350 ILE A O 1
ATOM 2892 N N . GLU A 1 351 ? 11.596 1.278 10.668 1.00 88.00 351 GLU A N 1
ATOM 2893 C CA . GLU A 1 351 ? 12.353 0.828 9.501 1.00 88.00 351 GLU A CA 1
ATOM 2894 C C . GLU A 1 351 ? 11.444 0.815 8.266 1.00 88.00 351 GLU A C 1
ATOM 2896 O O . GLU A 1 351 ? 10.306 0.337 8.313 1.00 88.00 351 GLU A O 1
ATOM 2901 N N . THR A 1 352 ? 11.933 1.373 7.160 1.00 83.88 352 THR A N 1
ATOM 2902 C CA . THR A 1 352 ? 11.182 1.488 5.905 1.00 83.88 352 THR A CA 1
ATOM 2903 C C . THR A 1 352 ? 11.806 0.648 4.791 1.00 83.88 352 THR A C 1
ATOM 2905 O O . THR A 1 352 ? 13.007 0.387 4.784 1.00 83.88 352 THR A O 1
ATOM 2908 N N . ASP A 1 353 ? 10.986 0.246 3.815 1.00 71.81 353 ASP A N 1
ATOM 2909 C CA . ASP A 1 353 ? 11.412 -0.584 2.675 1.00 71.81 353 ASP A CA 1
ATOM 2910 C C . ASP A 1 353 ? 12.258 0.185 1.637 1.00 71.81 353 ASP A C 1
ATOM 2912 O O . ASP A 1 353 ? 12.692 -0.399 0.639 1.00 71.81 353 ASP A O 1
ATOM 2916 N N . ASP A 1 354 ? 12.485 1.489 1.835 1.00 66.38 354 ASP A N 1
ATOM 2917 C CA . ASP A 1 354 ? 13.111 2.379 0.848 1.00 66.38 354 ASP A CA 1
ATOM 2918 C C . ASP A 1 354 ? 14.525 1.909 0.448 1.00 66.38 354 ASP A C 1
ATOM 2920 O O . ASP A 1 354 ? 14.949 2.095 -0.700 1.00 66.38 354 ASP A O 1
ATOM 2924 N N . ASP A 1 355 ? 15.236 1.225 1.350 1.00 60.47 355 ASP A N 1
ATOM 2925 C CA . ASP A 1 355 ? 16.557 0.659 1.065 1.00 60.47 355 ASP A CA 1
ATOM 2926 C C . ASP A 1 355 ? 16.547 -0.675 0.348 1.00 60.47 355 ASP A C 1
ATOM 2928 O O . ASP A 1 355 ? 17.510 -0.976 -0.352 1.00 60.47 355 ASP A O 1
ATOM 2932 N N . ILE A 1 356 ? 15.476 -1.463 0.441 1.00 63.44 356 ILE A N 1
ATOM 2933 C CA . ILE A 1 356 ? 15.412 -2.761 -0.244 1.00 63.44 356 ILE A CA 1
ATOM 2934 C C . ILE A 1 356 ? 15.529 -2.540 -1.754 1.00 63.44 356 ILE A C 1
ATOM 2936 O O . ILE A 1 356 ? 16.281 -3.228 -2.446 1.00 63.44 356 ILE A O 1
ATOM 2940 N N . VAL A 1 357 ? 14.829 -1.524 -2.259 1.00 65.06 357 VAL A N 1
ATOM 2941 C CA . VAL A 1 357 ? 14.821 -1.177 -3.681 1.00 65.06 357 VAL A CA 1
ATOM 2942 C C . VAL A 1 357 ? 16.187 -0.652 -4.127 1.00 65.06 357 VAL A C 1
ATOM 2944 O O . VAL A 1 357 ? 16.716 -1.091 -5.148 1.00 65.06 357 VAL A O 1
ATOM 2947 N N . ARG A 1 358 ? 16.796 0.263 -3.363 1.00 66.69 358 ARG A N 1
ATOM 2948 C CA . ARG A 1 358 ? 18.121 0.815 -3.698 1.00 66.69 358 ARG A CA 1
ATOM 2949 C C . ARG A 1 358 ? 19.212 -0.241 -3.604 1.00 66.69 358 ARG A C 1
ATOM 2951 O O . ARG A 1 358 ? 20.043 -0.324 -4.502 1.00 66.69 358 ARG A O 1
ATOM 2958 N N . SER A 1 359 ? 19.171 -1.066 -2.564 1.00 67.31 359 SER A N 1
ATOM 2959 C CA . SER A 1 359 ? 20.059 -2.205 -2.371 1.00 67.31 359 SER A CA 1
ATOM 2960 C C . SER A 1 359 ? 19.971 -3.163 -3.555 1.00 67.31 359 SER A C 1
ATOM 2962 O O . SER A 1 359 ? 21.000 -3.479 -4.149 1.00 67.31 359 SER A O 1
ATOM 2964 N N . TYR A 1 360 ? 18.764 -3.549 -3.981 1.00 74.56 360 TYR A N 1
ATOM 2965 C CA . TYR A 1 360 ? 18.568 -4.408 -5.153 1.00 74.56 360 TYR A CA 1
ATOM 2966 C C . TYR A 1 360 ? 19.273 -3.863 -6.406 1.00 74.56 360 TYR A C 1
ATOM 2968 O O . TYR A 1 360 ? 19.983 -4.602 -7.090 1.00 74.56 360 TYR A O 1
ATOM 2976 N N . TYR A 1 361 ? 19.129 -2.567 -6.690 1.00 75.19 361 TYR A N 1
ATOM 2977 C CA . TYR A 1 361 ? 19.780 -1.956 -7.848 1.00 75.19 361 TYR A CA 1
ATOM 2978 C C . TYR A 1 361 ? 21.306 -1.843 -7.694 1.00 75.19 361 TYR A C 1
ATOM 2980 O O . TYR A 1 361 ? 22.030 -2.092 -8.661 1.00 75.19 361 TYR A O 1
ATOM 2988 N N . SER A 1 362 ? 21.802 -1.554 -6.488 1.00 75.94 362 SER A N 1
ATOM 2989 C CA . SER A 1 362 ? 23.238 -1.498 -6.188 1.00 75.94 362 SER A CA 1
ATOM 2990 C C . SER A 1 362 ? 23.930 -2.857 -6.335 1.00 75.94 362 SER A C 1
ATOM 2992 O O . SER A 1 362 ? 25.051 -2.910 -6.828 1.00 75.94 362 SER A O 1
ATOM 2994 N N . HIS A 1 363 ? 23.277 -3.973 -5.995 1.00 76.12 363 HIS A N 1
ATOM 2995 C CA . HIS A 1 363 ? 23.869 -5.314 -6.140 1.00 76.12 363 HIS A CA 1
ATOM 2996 C C . HIS A 1 363 ? 24.299 -5.629 -7.580 1.00 76.12 363 HIS A C 1
ATOM 2998 O O . HIS A 1 363 ? 25.256 -6.370 -7.808 1.00 76.12 363 HIS A O 1
ATOM 3004 N N . MET A 1 364 ? 23.624 -5.050 -8.575 1.00 71.56 364 MET A N 1
ATOM 3005 C CA . MET A 1 364 ? 23.952 -5.286 -9.981 1.00 71.56 364 MET A CA 1
ATOM 3006 C C . MET A 1 364 ? 25.324 -4.733 -10.376 1.00 71.56 364 MET A C 1
ATOM 3008 O O . MET A 1 364 ? 25.987 -5.326 -11.227 1.00 71.56 364 MET A O 1
ATOM 3012 N N . THR A 1 365 ? 25.782 -3.642 -9.748 1.00 73.31 365 THR A N 1
ATOM 3013 C CA . THR A 1 365 ? 27.101 -3.052 -10.039 1.00 73.31 365 THR A CA 1
ATOM 3014 C C . THR A 1 365 ? 28.257 -3.912 -9.532 1.00 73.31 365 THR A C 1
ATOM 3016 O O . THR A 1 365 ? 29.370 -3.812 -10.046 1.00 73.31 365 THR A O 1
ATOM 3019 N N . GLN A 1 366 ? 27.973 -4.820 -8.597 1.00 72.31 366 GLN A N 1
ATOM 3020 C CA . GLN A 1 366 ? 28.949 -5.670 -7.910 1.00 72.31 366 GLN A CA 1
ATOM 3021 C C . GLN A 1 366 ? 28.990 -7.106 -8.436 1.00 72.31 366 GLN A C 1
ATOM 3023 O O . GLN A 1 366 ? 29.754 -7.933 -7.941 1.00 72.31 366 GLN A O 1
ATOM 3028 N N . MET A 1 367 ? 28.177 -7.451 -9.438 1.00 70.69 367 MET A N 1
ATOM 3029 C CA . MET A 1 367 ? 28.253 -8.782 -10.034 1.00 70.69 367 MET A CA 1
ATOM 3030 C C . MET A 1 367 ? 29.645 -8.999 -10.634 1.00 70.69 367 MET A C 1
ATOM 3032 O O . MET A 1 367 ? 30.083 -8.196 -11.451 1.00 70.69 367 MET A O 1
ATOM 3036 N N . ALA A 1 368 ? 30.307 -10.115 -10.310 1.00 68.38 368 ALA A N 1
ATOM 3037 C CA . ALA A 1 368 ? 31.679 -10.410 -10.754 1.00 68.38 368 ALA A CA 1
ATOM 3038 C C . ALA A 1 368 ? 31.899 -10.240 -12.273 1.00 68.38 368 ALA A C 1
ATOM 3040 O O . ALA A 1 368 ? 32.959 -9.810 -12.710 1.00 68.38 368 ALA A O 1
ATOM 3041 N N . LYS A 1 369 ? 30.869 -10.507 -13.089 1.00 67.62 369 LYS A N 1
ATOM 3042 C CA . LYS A 1 369 ? 30.888 -10.338 -14.556 1.00 67.62 369 LYS A CA 1
ATOM 3043 C C . LYS A 1 369 ? 30.811 -8.880 -15.040 1.00 67.62 369 LYS A C 1
ATOM 3045 O O . LYS A 1 369 ? 30.788 -8.647 -16.245 1.00 67.62 369 LYS A O 1
ATOM 3050 N N . CYS A 1 370 ? 30.683 -7.919 -14.137 1.00 67.50 370 CYS A N 1
ATOM 3051 C CA . CYS A 1 370 ? 30.602 -6.486 -14.418 1.00 67.50 370 CYS A CA 1
ATOM 3052 C C . CYS A 1 370 ? 31.815 -5.726 -13.853 1.00 67.50 370 CYS A C 1
ATOM 3054 O O . CYS A 1 370 ? 3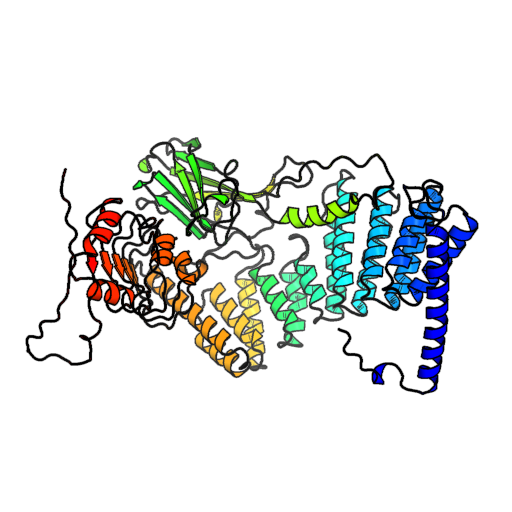1.947 -4.528 -14.098 1.00 67.50 370 CYS A O 1
ATOM 3056 N N . ILE A 1 371 ? 32.683 -6.394 -13.083 1.00 69.25 371 ILE A N 1
ATOM 3057 C CA . ILE A 1 371 ? 33.831 -5.783 -12.410 1.00 69.25 371 ILE A CA 1
ATOM 3058 C C . ILE A 1 371 ? 35.029 -5.789 -13.363 1.00 69.25 371 ILE A C 1
ATOM 3060 O O . ILE A 1 371 ? 35.572 -6.845 -13.675 1.00 69.25 371 ILE A O 1
ATOM 3064 N N . ILE A 1 372 ? 35.439 -4.602 -13.814 1.00 67.94 372 ILE A N 1
ATOM 3065 C CA . ILE A 1 372 ? 36.657 -4.401 -14.623 1.00 67.94 372 ILE A CA 1
ATOM 3066 C C . ILE A 1 372 ? 37.748 -3.661 -13.823 1.00 67.94 372 ILE A C 1
ATOM 3068 O O . ILE A 1 372 ? 38.928 -3.761 -14.144 1.00 67.94 372 ILE A O 1
ATOM 3072 N N . SER A 1 373 ? 37.377 -2.969 -12.741 1.00 61.41 373 SER A N 1
ATOM 3073 C CA . SER A 1 373 ? 38.295 -2.230 -11.864 1.00 61.41 373 SER A CA 1
ATOM 3074 C C . SER A 1 373 ? 38.456 -2.918 -10.505 1.00 61.41 373 SER A C 1
ATOM 3076 O O . SER A 1 373 ? 37.497 -3.480 -9.979 1.00 61.41 373 SER A O 1
ATOM 3078 N N . THR A 1 374 ? 39.653 -2.842 -9.914 1.00 54.72 374 THR A N 1
ATOM 3079 C CA . THR A 1 374 ? 39.946 -3.315 -8.548 1.00 54.72 374 THR A CA 1
ATOM 3080 C C . THR A 1 374 ? 39.522 -2.327 -7.454 1.00 54.72 374 THR A C 1
ATOM 3082 O O . THR A 1 374 ? 39.499 -2.702 -6.288 1.00 54.72 374 THR A O 1
ATOM 3085 N N . ASP A 1 375 ? 39.161 -1.089 -7.813 1.00 54.50 375 ASP A N 1
ATOM 3086 C CA . ASP A 1 375 ? 38.832 0.014 -6.888 1.00 54.50 375 ASP A CA 1
ATOM 3087 C C . ASP A 1 375 ? 37.333 0.097 -6.530 1.00 54.50 375 ASP A C 1
ATOM 3089 O O . ASP A 1 375 ? 36.784 1.182 -6.300 1.00 54.50 375 ASP A O 1
ATOM 3093 N N . ILE A 1 376 ? 36.623 -1.033 -6.503 1.00 55.75 376 ILE A N 1
ATOM 3094 C CA . ILE A 1 376 ? 35.240 -1.046 -6.012 1.00 55.75 376 ILE A CA 1
ATOM 3095 C C . ILE A 1 376 ? 35.302 -1.123 -4.488 1.00 55.75 376 ILE A C 1
ATOM 3097 O O . ILE A 1 376 ? 35.675 -2.149 -3.926 1.00 55.75 376 ILE A O 1
ATOM 3101 N N . SER A 1 377 ? 34.963 -0.018 -3.822 1.00 52.53 377 SER A N 1
ATOM 3102 C CA . SER A 1 377 ? 34.860 0.034 -2.364 1.00 52.53 377 SER A CA 1
ATOM 3103 C C . SER A 1 377 ? 33.917 -1.060 -1.859 1.00 52.53 377 SER A C 1
ATOM 3105 O O . SER A 1 377 ? 32.775 -1.132 -2.320 1.00 52.53 377 SER A O 1
ATOM 3107 N N . GLU A 1 378 ? 34.375 -1.864 -0.897 1.00 49.22 378 GLU A N 1
ATOM 3108 C CA . GLU A 1 378 ? 33.530 -2.797 -0.146 1.00 49.22 378 GLU A CA 1
ATOM 3109 C C . GLU A 1 378 ? 32.297 -2.057 0.390 1.00 49.22 378 GLU A C 1
ATOM 3111 O O . GLU A 1 378 ? 32.394 -0.943 0.918 1.00 49.22 378 GLU A O 1
ATOM 3116 N N . THR A 1 379 ? 31.115 -2.646 0.214 1.00 47.47 379 THR A N 1
ATOM 3117 C CA . THR A 1 379 ? 29.868 -2.053 0.694 1.00 47.47 379 THR A CA 1
ATOM 3118 C C . THR A 1 379 ? 29.920 -1.894 2.203 1.00 47.47 379 THR A C 1
ATOM 3120 O O . THR A 1 379 ? 30.046 -2.877 2.929 1.00 47.47 379 THR A O 1
ATOM 3123 N N . LYS A 1 380 ? 29.735 -0.662 2.682 1.00 52.69 380 LYS A N 1
ATOM 3124 C CA . LYS A 1 380 ? 29.197 -0.465 4.027 1.00 52.69 380 LYS A CA 1
ATOM 3125 C C . LYS A 1 380 ? 27.811 -1.106 4.053 1.00 52.69 380 LYS A C 1
ATOM 3127 O O . LYS A 1 380 ? 27.045 -0.888 3.113 1.00 52.69 380 LYS A O 1
ATOM 3132 N N . ASP A 1 381 ? 27.513 -1.875 5.098 1.00 50.50 381 ASP A N 1
ATOM 3133 C CA . ASP A 1 381 ? 26.154 -2.346 5.365 1.00 50.50 381 ASP A CA 1
ATOM 3134 C C . ASP A 1 381 ? 25.177 -1.176 5.190 1.00 50.50 381 ASP A C 1
ATOM 3136 O O . ASP A 1 381 ? 25.373 -0.091 5.751 1.00 50.50 381 ASP A O 1
ATOM 3140 N N . VAL A 1 382 ? 24.169 -1.364 4.337 1.00 55.25 382 VAL A N 1
ATOM 3141 C CA . VAL A 1 382 ? 23.156 -0.336 4.093 1.00 55.25 382 VAL A CA 1
ATOM 3142 C C . VAL A 1 382 ? 22.250 -0.321 5.317 1.00 55.25 382 VAL A C 1
ATOM 3144 O O . VAL A 1 382 ? 21.406 -1.200 5.480 1.00 55.25 382 VAL A O 1
ATOM 3147 N N . ASN A 1 383 ? 22.466 0.650 6.206 1.00 60.59 383 ASN A N 1
ATOM 3148 C CA . ASN A 1 383 ? 21.552 0.902 7.315 1.00 60.59 383 ASN A CA 1
ATOM 3149 C C . ASN A 1 383 ? 20.157 1.207 6.752 1.00 60.59 383 ASN A C 1
ATOM 3151 O O . ASN A 1 383 ? 20.081 1.991 5.806 1.00 60.59 383 ASN A O 1
ATOM 3155 N N . PRO A 1 384 ? 19.081 0.639 7.324 1.00 67.62 384 PRO A N 1
ATOM 3156 C CA . PRO A 1 384 ? 17.728 0.880 6.845 1.00 67.62 384 PRO A CA 1
ATOM 3157 C C . PRO A 1 384 ? 17.341 2.355 6.994 1.00 67.62 384 PRO A C 1
ATOM 3159 O O . PRO A 1 384 ? 17.688 3.011 7.978 1.00 67.62 384 PRO A O 1
ATOM 3162 N N . CYS A 1 385 ? 16.561 2.855 6.043 1.00 79.00 385 CYS A N 1
ATOM 3163 C CA . CYS A 1 385 ? 15.970 4.176 6.066 1.00 79.00 385 CYS A CA 1
ATOM 3164 C C . CYS A 1 385 ? 14.969 4.208 7.217 1.00 79.00 385 CYS A C 1
ATOM 3166 O O . CYS A 1 385 ? 13.967 3.482 7.218 1.00 79.00 385 CYS A O 1
ATOM 3168 N N . LEU A 1 386 ? 15.260 5.038 8.213 1.00 87.31 386 LEU A N 1
ATOM 3169 C CA . LEU A 1 386 ? 14.454 5.195 9.410 1.00 87.31 386 LEU A CA 1
ATOM 3170 C C . LEU A 1 386 ? 13.523 6.394 9.259 1.00 87.31 386 LEU A C 1
ATOM 3172 O O . LEU A 1 386 ? 13.948 7.511 8.954 1.00 87.31 386 LEU A O 1
ATOM 3176 N N . LEU A 1 387 ? 12.249 6.174 9.560 1.00 91.56 387 LEU A N 1
ATOM 3177 C CA . LEU A 1 387 ? 11.258 7.221 9.745 1.00 91.56 387 LEU A CA 1
ATOM 3178 C C . LEU A 1 387 ? 11.022 7.418 11.247 1.00 91.56 387 LEU A C 1
ATOM 3180 O O . LEU A 1 387 ? 10.522 6.523 11.927 1.00 91.56 387 LEU A O 1
ATOM 3184 N N . SER A 1 388 ? 11.384 8.589 11.765 1.00 93.88 388 SER A N 1
ATOM 3185 C CA . SER A 1 388 ? 11.111 8.992 13.144 1.00 93.88 388 SER A CA 1
ATOM 3186 C C . SER A 1 388 ? 9.775 9.723 13.204 1.00 93.88 388 SER A C 1
ATOM 3188 O O . SER A 1 388 ? 9.615 10.788 12.602 1.00 93.88 388 SER A O 1
ATOM 3190 N N . LEU A 1 389 ? 8.823 9.156 13.942 1.00 95.44 389 LEU A N 1
ATOM 3191 C CA . LEU A 1 389 ? 7.554 9.796 14.270 1.00 95.44 389 LEU A CA 1
ATOM 3192 C C . LEU A 1 389 ? 7.604 10.267 15.719 1.00 95.44 389 LEU A C 1
ATOM 3194 O O . LEU A 1 389 ? 7.774 9.447 16.626 1.00 95.44 389 LEU A O 1
ATOM 3198 N N . ARG A 1 390 ? 7.438 11.573 15.937 1.00 94.81 390 ARG A N 1
ATOM 3199 C CA . ARG A 1 390 ? 7.431 12.151 17.284 1.00 94.81 390 ARG A CA 1
ATOM 3200 C C . ARG A 1 390 ? 6.070 12.716 17.631 1.00 94.81 390 ARG A C 1
ATOM 3202 O O . ARG A 1 390 ? 5.523 13.493 16.853 1.00 94.81 390 ARG A O 1
ATOM 3209 N N . TYR A 1 391 ? 5.556 12.343 18.797 1.00 95.12 391 TYR A N 1
ATOM 3210 C CA . TYR A 1 391 ? 4.266 12.799 19.312 1.00 95.12 391 TYR A CA 1
ATOM 3211 C C . TYR A 1 391 ? 4.440 13.403 20.696 1.00 95.12 391 TYR A C 1
ATOM 3213 O O . TYR A 1 391 ? 5.069 12.781 21.544 1.00 95.12 391 TYR A O 1
ATOM 3221 N N . GLU A 1 392 ? 3.810 14.550 20.938 1.00 94.19 392 GLU A N 1
ATOM 3222 C CA . GLU A 1 392 ? 3.687 15.144 22.272 1.00 94.19 392 GLU A CA 1
ATOM 3223 C C . GLU A 1 392 ? 2.254 14.969 22.772 1.00 94.19 392 GLU A C 1
ATOM 3225 O O . GLU A 1 392 ? 1.313 15.527 22.197 1.00 94.19 392 GLU A O 1
ATOM 3230 N N . LEU A 1 393 ? 2.089 14.176 23.830 1.00 94.38 393 LEU A N 1
ATOM 3231 C CA . LEU A 1 393 ? 0.808 13.673 24.320 1.00 94.38 393 LEU A CA 1
ATOM 3232 C C . LEU A 1 393 ? 0.588 14.033 25.793 1.00 94.38 393 LEU A C 1
ATOM 3234 O O . LEU A 1 393 ? 1.522 14.356 26.526 1.00 94.38 393 LEU A O 1
ATOM 3238 N N . ARG A 1 394 ? -0.667 13.944 26.239 1.00 92.62 394 ARG A N 1
ATOM 3239 C CA . ARG A 1 394 ? -1.051 14.028 27.656 1.00 92.62 394 ARG A CA 1
ATOM 3240 C C . ARG A 1 394 ? -1.752 12.744 28.070 1.00 92.62 394 ARG A C 1
ATOM 3242 O O . ARG A 1 394 ? -2.569 12.229 27.309 1.00 92.62 394 ARG A O 1
ATOM 3249 N N . ILE A 1 395 ? -1.444 12.248 29.266 1.00 91.75 395 ILE A N 1
ATOM 3250 C CA . ILE A 1 395 ? -2.125 11.085 29.841 1.00 91.75 395 ILE A CA 1
ATOM 3251 C C . ILE A 1 395 ? -3.370 11.574 30.585 1.00 91.75 395 ILE A C 1
ATOM 3253 O O . ILE A 1 395 ? -3.278 12.415 31.478 1.00 91.75 395 ILE A O 1
ATOM 3257 N N . LEU A 1 396 ? -4.539 11.054 30.216 1.00 91.19 396 LEU A N 1
ATOM 3258 C CA . LEU A 1 396 ? -5.787 11.295 30.937 1.00 91.19 396 LEU A CA 1
ATOM 3259 C C . LEU A 1 396 ? -5.907 10.367 32.156 1.00 91.19 396 LEU A C 1
ATOM 3261 O O . LEU A 1 396 ? -5.233 9.347 32.256 1.00 91.19 396 LEU A O 1
ATOM 3265 N N . SER A 1 397 ? -6.823 10.670 33.079 1.00 85.81 397 SER A N 1
ATOM 3266 C CA . SER A 1 397 ? -7.020 9.879 34.309 1.00 85.81 397 SER A CA 1
ATOM 3267 C C . SER A 1 397 ? -7.439 8.422 34.071 1.00 85.81 397 SER A C 1
ATOM 3269 O O . SER A 1 397 ? -7.245 7.577 34.936 1.00 85.81 397 SER A O 1
ATOM 3271 N N . ASN A 1 398 ? -8.002 8.108 32.903 1.00 84.56 398 ASN A N 1
ATOM 3272 C CA . ASN A 1 398 ? -8.336 6.745 32.474 1.00 84.56 398 ASN A CA 1
ATOM 3273 C C . ASN A 1 398 ? -7.177 6.043 31.724 1.00 84.56 398 ASN A C 1
ATOM 3275 O O . ASN A 1 398 ? -7.369 4.958 31.162 1.00 84.56 398 ASN A O 1
ATOM 3279 N N . GLY A 1 399 ? -6.003 6.678 31.666 1.00 88.44 399 GLY A N 1
ATOM 3280 C CA . GLY A 1 399 ? -4.810 6.245 30.941 1.00 88.44 399 GLY A CA 1
ATOM 3281 C C . GLY A 1 399 ? -4.826 6.538 29.437 1.00 88.44 399 GLY A C 1
ATOM 3282 O O . GLY A 1 399 ? -3.803 6.338 28.782 1.00 88.44 399 GLY A O 1
ATOM 3283 N N . ASP A 1 400 ? -5.951 6.980 28.865 1.00 90.06 400 ASP A N 1
ATOM 3284 C CA . ASP A 1 400 ? -6.035 7.293 27.434 1.00 90.06 400 ASP A CA 1
ATOM 3285 C C . ASP A 1 400 ? -5.079 8.443 27.099 1.00 90.06 400 ASP A C 1
ATOM 3287 O O . ASP A 1 400 ? -4.912 9.381 27.885 1.00 90.06 400 ASP A O 1
ATOM 3291 N N . MET A 1 401 ? -4.436 8.359 25.938 1.00 93.38 401 MET A N 1
ATOM 3292 C CA . MET A 1 401 ? -3.491 9.367 25.462 1.00 93.38 401 MET A CA 1
ATOM 3293 C C . MET A 1 401 ? -3.952 9.867 24.093 1.00 93.38 401 MET A C 1
ATOM 3295 O O . MET A 1 401 ? -3.484 9.366 23.064 1.00 93.38 401 MET A O 1
ATOM 3299 N N . PRO A 1 402 ? -4.893 10.831 24.057 1.00 91.38 402 PRO A N 1
ATOM 3300 C CA . PRO A 1 402 ? -5.412 11.369 22.810 1.00 91.38 402 PRO A CA 1
ATOM 3301 C C . PRO A 1 402 ? -4.281 11.905 21.939 1.00 91.38 402 PRO A C 1
ATOM 3303 O O . PRO A 1 402 ? -3.459 12.705 22.388 1.00 91.38 402 PRO A O 1
ATOM 3306 N N . LEU A 1 403 ? -4.253 11.466 20.683 1.00 91.94 403 LEU A N 1
ATOM 3307 C CA . LEU A 1 403 ? -3.235 11.887 19.732 1.00 91.94 403 LEU A CA 1
ATOM 3308 C C . LEU A 1 403 ? -3.429 13.359 19.364 1.00 91.94 403 LEU A C 1
ATOM 3310 O O . LEU A 1 403 ? -4.483 13.746 18.857 1.00 91.94 403 LEU A O 1
ATOM 3314 N N . ASN A 1 404 ? -2.395 14.163 19.604 1.00 88.44 404 ASN A N 1
ATOM 3315 C CA . ASN A 1 404 ? -2.301 15.524 19.100 1.00 88.44 404 ASN A CA 1
ATOM 3316 C C . ASN A 1 404 ? -1.508 15.508 17.787 1.00 88.44 404 ASN A C 1
ATOM 3318 O O . ASN A 1 404 ? -0.285 15.394 17.791 1.00 88.44 404 ASN A O 1
ATOM 3322 N N . MET A 1 405 ? -2.211 15.593 16.659 1.00 87.81 405 MET A N 1
ATOM 3323 C CA . MET A 1 405 ? -1.569 15.529 15.343 1.00 87.81 405 MET A CA 1
ATOM 3324 C C . MET A 1 405 ? -0.832 16.831 14.995 1.00 87.81 405 MET A C 1
ATOM 3326 O O . MET A 1 405 ? 0.121 16.805 14.220 1.00 87.81 405 MET A O 1
ATOM 3330 N N . ASP A 1 406 ? -1.208 17.961 15.604 1.00 86.00 406 ASP A N 1
ATOM 3331 C CA . ASP A 1 406 ? -0.597 19.269 15.339 1.00 86.00 406 ASP A CA 1
ATOM 3332 C C . ASP A 1 406 ? 0.792 19.422 15.970 1.00 86.00 406 ASP A C 1
ATOM 3334 O O . ASP A 1 406 ? 1.618 20.198 15.480 1.00 86.00 406 ASP A O 1
ATOM 3338 N N . SER A 1 407 ? 1.077 18.668 17.034 1.00 84.12 407 SER A N 1
ATOM 3339 C CA . SER A 1 407 ? 2.403 18.615 17.658 1.00 84.12 407 SER A CA 1
ATOM 3340 C C . SER A 1 407 ? 3.337 17.592 17.005 1.00 84.12 407 SER A C 1
ATOM 3342 O O . SER A 1 407 ? 4.513 17.527 17.359 1.00 84.12 407 SER A O 1
ATOM 3344 N N . MET A 1 408 ? 2.843 16.808 16.041 1.00 90.81 408 MET A N 1
ATOM 3345 C CA . MET A 1 408 ? 3.613 15.738 15.417 1.00 90.81 408 MET A CA 1
ATOM 3346 C C . MET A 1 408 ? 4.750 16.287 14.544 1.00 90.81 408 MET A C 1
ATOM 3348 O O . MET A 1 408 ? 4.537 17.171 13.703 1.00 90.81 408 MET A O 1
ATOM 3352 N N . SER A 1 409 ? 5.950 15.721 14.696 1.00 92.50 409 SER A N 1
ATOM 3353 C CA . SER A 1 409 ? 7.068 15.938 13.767 1.00 92.50 409 SER A CA 1
ATOM 3354 C C . SER A 1 409 ? 7.503 14.633 13.106 1.00 92.50 409 SER A C 1
ATOM 3356 O O . SER A 1 409 ? 7.401 13.549 13.691 1.00 92.50 409 SER A O 1
ATOM 3358 N N . ILE A 1 410 ? 7.931 14.751 11.848 1.00 93.69 410 ILE A N 1
ATOM 3359 C CA . ILE A 1 410 ? 8.269 13.626 10.978 1.00 93.69 410 ILE A CA 1
ATOM 3360 C C . ILE A 1 410 ? 9.690 13.841 10.479 1.00 93.69 410 ILE A C 1
ATOM 3362 O O . ILE A 1 410 ? 9.941 14.786 9.737 1.00 93.69 410 ILE A O 1
ATOM 3366 N N . MET A 1 411 ? 10.608 12.952 10.844 1.00 91.56 411 MET A N 1
ATOM 3367 C CA . MET A 1 411 ? 11.989 13.012 10.367 1.00 91.56 411 MET A CA 1
ATOM 3368 C C . MET A 1 411 ? 12.323 11.749 9.581 1.00 91.56 411 MET A C 1
ATOM 3370 O O . MET A 1 411 ? 11.938 10.653 9.983 1.00 91.56 411 MET A O 1
ATOM 3374 N N . ARG A 1 412 ? 13.078 11.883 8.494 1.00 88.62 412 ARG A N 1
ATOM 3375 C CA . ARG A 1 412 ? 13.631 10.757 7.732 1.00 88.62 412 ARG A CA 1
ATOM 3376 C C . ARG A 1 412 ? 15.145 10.740 7.901 1.00 88.62 412 ARG A C 1
ATOM 3378 O O . ARG A 1 412 ? 15.774 11.795 7.866 1.00 88.62 412 ARG A O 1
ATOM 3385 N N . SER A 1 413 ? 15.736 9.570 8.109 1.00 84.62 413 SER A N 1
ATOM 3386 C CA . SER A 1 413 ? 17.192 9.447 8.159 1.00 84.62 413 SER A CA 1
ATOM 3387 C C . SER A 1 413 ? 17.798 9.872 6.824 1.00 84.62 413 SER A C 1
ATOM 3389 O O . SER A 1 413 ? 17.349 9.438 5.762 1.00 84.62 413 SER A O 1
ATOM 3391 N N . ASN A 1 414 ? 18.828 10.708 6.876 1.00 70.81 414 ASN A N 1
ATOM 3392 C CA . ASN A 1 414 ? 19.496 11.194 5.684 1.00 70.81 414 ASN A CA 1
ATOM 3393 C C . ASN A 1 414 ? 20.356 10.079 5.070 1.00 70.81 414 ASN A C 1
ATOM 3395 O O . ASN A 1 414 ? 21.303 9.572 5.679 1.00 70.81 414 ASN A O 1
ATOM 3399 N N . MET A 1 415 ? 20.020 9.743 3.828 1.00 61.06 415 MET A N 1
ATOM 3400 C CA . MET A 1 415 ? 20.583 8.615 3.091 1.00 61.06 415 MET A CA 1
ATOM 3401 C C . MET A 1 415 ? 21.982 8.875 2.521 1.00 61.06 415 MET A C 1
ATOM 3403 O O . MET A 1 415 ? 22.642 7.925 2.109 1.00 61.06 415 MET A O 1
ATOM 3407 N N . SER A 1 416 ? 22.442 10.130 2.454 1.00 54.34 416 SER A N 1
ATOM 3408 C CA . SER A 1 416 ? 23.726 10.465 1.825 1.00 54.34 416 SER A CA 1
ATOM 3409 C C . SER A 1 416 ? 24.902 10.453 2.803 1.00 54.34 416 SER A C 1
ATOM 3411 O O . SER A 1 416 ? 26.023 10.168 2.389 1.00 54.34 416 SER A O 1
ATOM 3413 N N . ASN A 1 417 ? 24.673 10.729 4.095 1.00 47.22 417 ASN A N 1
ATOM 3414 C CA . ASN A 1 417 ? 25.767 10.981 5.046 1.00 47.22 417 ASN A CA 1
ATOM 3415 C C . ASN A 1 417 ? 25.840 10.008 6.238 1.00 47.22 417 ASN A C 1
ATOM 3417 O O . ASN A 1 417 ? 26.709 10.185 7.086 1.00 47.22 417 ASN A O 1
ATOM 3421 N N . VAL A 1 418 ? 24.978 8.984 6.331 1.00 50.56 418 VAL A N 1
ATOM 3422 C CA . VAL A 1 418 ? 24.924 7.982 7.435 1.00 50.56 418 VAL A CA 1
ATOM 3423 C C . VAL A 1 418 ? 24.650 8.590 8.835 1.00 50.56 418 VAL A C 1
ATOM 3425 O O . VAL A 1 418 ? 24.324 7.872 9.776 1.00 50.56 418 VAL A O 1
ATOM 3428 N N . SER A 1 419 ? 24.702 9.917 8.982 1.00 53.31 419 SER A N 1
ATOM 3429 C CA . SER A 1 419 ? 24.422 10.676 10.201 1.00 53.31 419 SER A CA 1
ATOM 3430 C C . SER A 1 419 ? 23.735 12.008 9.865 1.00 53.31 419 SER A C 1
ATOM 3432 O O . SER A 1 419 ? 24.335 13.080 9.845 1.00 53.31 419 SER A O 1
ATOM 3434 N N . GLY A 1 420 ? 22.437 11.958 9.581 1.00 71.06 420 GLY A N 1
ATOM 3435 C CA . GLY A 1 420 ? 21.620 13.155 9.387 1.00 71.06 420 GLY A CA 1
ATOM 3436 C C . GLY A 1 420 ? 20.134 12.837 9.470 1.00 71.06 420 GLY A C 1
ATOM 3437 O O . GLY A 1 420 ? 19.742 11.680 9.338 1.00 71.06 420 GLY A O 1
ATOM 3438 N N . TRP A 1 421 ? 19.319 13.860 9.703 1.00 83.50 421 TRP A N 1
ATOM 3439 C CA . TRP A 1 421 ? 17.863 13.762 9.746 1.00 83.50 421 TRP A CA 1
ATOM 3440 C C . TRP A 1 421 ? 17.271 14.891 8.915 1.00 83.50 421 TRP A C 1
ATOM 3442 O O . TRP A 1 421 ? 17.554 16.057 9.187 1.00 83.50 421 TRP A O 1
ATOM 3452 N N . ASP A 1 422 ? 16.439 14.539 7.944 1.00 86.38 422 ASP A N 1
ATOM 3453 C CA . ASP A 1 422 ? 15.703 15.490 7.123 1.00 86.38 422 ASP A CA 1
ATOM 3454 C C . ASP A 1 422 ? 14.293 15.649 7.705 1.00 86.38 422 ASP A C 1
ATOM 3456 O O . ASP A 1 422 ? 13.605 14.658 7.971 1.00 86.38 422 ASP A O 1
ATOM 3460 N N . ASP A 1 423 ? 13.865 16.890 7.941 1.00 89.31 423 ASP A N 1
ATOM 3461 C CA . ASP A 1 423 ? 12.505 17.176 8.402 1.00 89.31 423 ASP A CA 1
ATOM 3462 C C . ASP A 1 423 ? 11.525 17.054 7.230 1.00 89.31 423 ASP A C 1
ATOM 3464 O O . ASP A 1 423 ? 11.539 17.841 6.281 1.00 89.31 423 ASP A O 1
ATOM 3468 N N . MET A 1 424 ? 10.657 16.050 7.309 1.00 90.19 424 MET A N 1
ATOM 3469 C CA . MET A 1 424 ? 9.662 15.739 6.288 1.00 90.19 424 MET A CA 1
ATOM 3470 C C . MET A 1 424 ? 8.314 16.404 6.561 1.00 90.19 424 MET A C 1
ATOM 3472 O O . MET A 1 424 ? 7.410 16.293 5.734 1.00 90.19 424 MET A O 1
ATOM 3476 N N . SER A 1 425 ? 8.163 17.124 7.675 1.00 86.44 425 SER A N 1
ATOM 3477 C CA . SER A 1 425 ? 6.900 17.759 8.081 1.00 86.44 425 SER A CA 1
ATOM 3478 C C . SER A 1 425 ? 6.428 18.827 7.087 1.00 86.44 425 SER A C 1
ATOM 3480 O O . SER A 1 425 ? 5.250 19.179 7.054 1.00 86.44 425 SER A O 1
ATOM 3482 N N . ALA A 1 426 ? 7.342 19.357 6.266 1.00 84.94 426 ALA A N 1
ATOM 3483 C CA . ALA A 1 426 ? 7.003 20.303 5.212 1.00 84.94 426 ALA A CA 1
ATOM 3484 C C . ALA A 1 426 ? 6.448 19.638 3.939 1.00 84.94 426 ALA A C 1
ATOM 3486 O O . ALA A 1 426 ? 5.731 20.297 3.184 1.00 84.94 426 ALA A O 1
ATOM 3487 N N . VAL A 1 427 ? 6.781 18.366 3.711 1.00 87.06 427 VAL A N 1
ATOM 3488 C CA . VAL A 1 427 ? 6.502 17.619 2.476 1.00 87.06 427 VAL A CA 1
ATOM 3489 C C . VAL A 1 427 ? 5.331 16.660 2.676 1.00 87.06 427 VAL A C 1
ATOM 3491 O O . VAL A 1 427 ? 4.394 16.646 1.881 1.00 87.06 427 VAL A O 1
ATOM 3494 N N . LEU A 1 428 ? 5.373 15.879 3.755 1.00 90.44 428 LEU A N 1
ATOM 3495 C CA . LEU A 1 428 ? 4.348 14.903 4.098 1.00 90.44 428 LEU A CA 1
ATOM 3496 C C . LEU A 1 428 ? 3.221 15.569 4.882 1.00 90.44 428 LEU A C 1
ATOM 3498 O O . LEU A 1 428 ? 3.455 16.417 5.745 1.00 90.44 428 LEU A O 1
ATOM 3502 N N . GLY A 1 429 ? 1.985 15.174 4.589 1.00 88.75 429 GLY A N 1
ATOM 3503 C CA . GLY A 1 429 ? 0.843 15.634 5.364 1.00 88.75 429 GLY A CA 1
ATOM 3504 C C . GLY A 1 429 ? 0.726 14.886 6.688 1.00 88.75 429 GLY A C 1
ATOM 3505 O O . GLY A 1 429 ? 0.928 13.671 6.780 1.00 88.75 429 GLY A O 1
ATOM 3506 N N . ARG A 1 430 ? 0.393 15.633 7.740 1.00 91.44 430 ARG A N 1
ATOM 3507 C CA . ARG A 1 430 ? 0.081 15.054 9.047 1.00 91.44 430 ARG A CA 1
ATOM 3508 C C . ARG A 1 430 ? -1.237 14.281 8.958 1.00 91.44 430 ARG A C 1
ATOM 3510 O O . ARG A 1 430 ? -2.134 14.707 8.229 1.00 91.44 430 ARG A O 1
ATOM 3517 N N . PRO A 1 431 ? -1.384 13.163 9.683 1.00 93.38 431 PRO A N 1
ATOM 3518 C CA . PRO A 1 431 ? -2.667 12.488 9.750 1.00 93.38 431 PRO A CA 1
ATOM 3519 C C . PRO A 1 431 ? -3.727 13.386 10.398 1.00 93.38 431 PRO A C 1
ATOM 3521 O O . PRO A 1 431 ? -3.432 14.179 11.290 1.00 93.38 431 PRO A O 1
ATOM 3524 N N . ILE A 1 432 ? -4.965 13.246 9.942 1.00 91.62 432 ILE A N 1
ATOM 3525 C CA . ILE A 1 432 ? -6.126 14.005 10.389 1.00 91.62 432 ILE A CA 1
ATOM 3526 C C . ILE A 1 432 ? -7.204 13.046 10.879 1.00 91.62 432 ILE A C 1
ATOM 3528 O O . ILE A 1 432 ? -7.335 11.920 10.394 1.00 91.62 432 ILE A O 1
ATOM 3532 N N . ARG A 1 433 ? -8.001 13.500 11.844 1.00 90.56 433 ARG A N 1
ATOM 3533 C CA . ARG A 1 433 ? -9.224 12.800 12.227 1.00 90.56 433 ARG A CA 1
ATOM 3534 C C . ARG A 1 433 ? -10.336 13.203 11.268 1.00 90.56 433 ARG A C 1
ATOM 3536 O O . ARG A 1 433 ? -10.520 14.396 11.031 1.00 90.56 433 ARG A O 1
ATOM 3543 N N . LEU A 1 434 ? -11.063 12.226 10.733 1.00 88.06 434 LEU A N 1
ATOM 3544 C CA . LEU A 1 434 ? -12.205 12.514 9.871 1.00 88.06 434 LEU A CA 1
ATOM 3545 C C . LEU A 1 434 ? -13.295 13.267 10.657 1.00 88.06 434 LEU A C 1
ATOM 3547 O O . LEU A 1 434 ? -13.545 12.928 11.821 1.00 88.06 434 LEU A O 1
ATOM 3551 N N . PRO A 1 435 ? -13.953 14.280 10.062 1.00 86.00 435 PRO A N 1
ATOM 3552 C CA . PRO A 1 435 ? -15.011 15.017 10.744 1.00 86.00 435 PRO A CA 1
ATOM 3553 C C . PRO A 1 435 ? -16.126 14.075 11.217 1.00 86.00 435 PRO A C 1
ATOM 3555 O O . PRO A 1 435 ? -16.630 13.260 10.452 1.00 86.00 435 PRO A O 1
ATOM 3558 N N . GLY A 1 436 ? -16.495 14.159 12.498 1.00 80.00 436 GLY A N 1
ATOM 3559 C CA . GLY A 1 436 ? -17.558 13.327 13.078 1.00 80.00 436 GLY A CA 1
ATOM 3560 C C . GLY A 1 436 ? -17.218 11.841 13.276 1.00 80.00 436 GLY A C 1
ATOM 3561 O O . GLY A 1 436 ? -18.096 11.086 13.693 1.00 80.00 436 GLY A O 1
ATOM 3562 N N . SER A 1 437 ? -15.973 11.416 13.034 1.00 84.62 437 SER A N 1
ATOM 3563 C CA . SER A 1 437 ? -15.522 10.025 13.176 1.00 84.62 437 SER A CA 1
ATOM 3564 C C . SER A 1 437 ? -14.312 9.916 14.116 1.00 84.62 437 SER A C 1
ATOM 3566 O O . SER A 1 437 ? -13.556 10.869 14.315 1.00 84.62 437 SER A O 1
ATOM 3568 N N . SER A 1 438 ? -14.105 8.743 14.722 1.00 82.25 438 SER A N 1
ATOM 3569 C CA . SER A 1 438 ? -12.870 8.411 15.450 1.00 82.25 438 SER A CA 1
ATOM 3570 C C . SER A 1 438 ? -11.765 7.860 14.540 1.00 82.25 438 SER A C 1
ATOM 3572 O O . SER A 1 438 ? -10.650 7.613 15.005 1.00 82.25 438 SER A O 1
ATOM 3574 N N . CYS A 1 439 ? -12.037 7.717 13.240 1.00 87.75 439 CYS A N 1
ATOM 3575 C CA . CYS A 1 439 ? -11.073 7.286 12.240 1.00 87.75 439 CYS A CA 1
ATOM 3576 C C . CYS A 1 439 ? -10.012 8.367 11.980 1.00 87.75 439 CYS A C 1
ATOM 3578 O O . CYS A 1 439 ? -10.323 9.544 11.779 1.00 87.75 439 CYS A O 1
ATOM 3580 N N . ILE A 1 440 ? -8.748 7.943 11.959 1.00 91.69 440 ILE A N 1
ATOM 3581 C CA . ILE A 1 440 ? -7.603 8.771 11.580 1.00 91.69 440 ILE A CA 1
ATOM 3582 C C . ILE A 1 440 ? -7.118 8.309 10.210 1.00 91.69 440 ILE A C 1
ATOM 3584 O O . ILE A 1 440 ? -6.876 7.121 9.992 1.00 91.69 440 ILE A O 1
ATOM 3588 N N . VAL A 1 441 ? -6.954 9.261 9.302 1.00 92.06 441 VAL A N 1
ATOM 3589 C CA . VAL A 1 441 ? -6.457 9.057 7.939 1.00 92.06 441 VAL A CA 1
ATOM 3590 C C . VAL A 1 441 ? -5.260 9.965 7.700 1.00 92.06 441 VAL A C 1
ATOM 3592 O O . VAL A 1 441 ? -5.095 10.967 8.386 1.00 92.06 441 VAL A O 1
ATOM 3595 N N . SER A 1 442 ? -4.417 9.646 6.723 1.00 93.38 442 SER A N 1
ATOM 3596 C CA . SER A 1 442 ? -3.372 10.565 6.274 1.00 93.38 442 SER A CA 1
ATOM 3597 C C . SER A 1 442 ? -3.648 11.001 4.846 1.00 93.38 442 SER A C 1
ATOM 3599 O O . SER A 1 442 ? -4.004 10.181 4.004 1.00 93.38 442 SER A O 1
ATOM 3601 N N . LEU A 1 443 ? -3.500 12.300 4.607 1.00 92.56 443 LEU A N 1
ATOM 3602 C CA . LEU A 1 443 ? -3.616 12.943 3.307 1.00 92.56 443 LEU A CA 1
ATOM 3603 C C . LEU A 1 443 ? -2.335 13.721 3.036 1.00 92.56 443 LEU A C 1
ATOM 3605 O O . LEU A 1 443 ? -1.624 14.083 3.973 1.00 92.56 443 LEU A O 1
ATOM 3609 N N . GLY A 1 444 ? -2.048 14.005 1.767 1.00 90.56 444 GLY A N 1
ATOM 3610 C CA . GLY A 1 444 ? -0.966 14.917 1.413 1.00 90.56 444 GLY A CA 1
ATOM 3611 C C . GLY A 1 444 ? -1.224 16.318 1.953 1.00 90.56 444 GLY A C 1
ATOM 3612 O O . GLY A 1 444 ? -2.364 16.772 1.969 1.00 90.56 444 GLY A O 1
ATOM 3613 N N . ARG A 1 445 ? -0.165 17.036 2.343 1.00 86.62 445 ARG A N 1
ATOM 3614 C CA . ARG A 1 445 ? -0.265 18.386 2.928 1.00 86.62 445 ARG A CA 1
ATOM 3615 C C . ARG A 1 445 ? -1.046 19.383 2.061 1.00 86.62 445 ARG A C 1
ATOM 3617 O O . ARG A 1 445 ? -1.711 20.263 2.593 1.00 86.62 445 ARG A O 1
ATOM 3624 N N . GLU A 1 446 ? -0.939 19.255 0.742 1.00 89.75 446 GLU A N 1
ATOM 3625 C CA . GLU A 1 446 ? -1.639 20.110 -0.225 1.00 89.75 446 GLU A CA 1
ATOM 3626 C C . GLU A 1 446 ? -3.118 19.732 -0.409 1.00 89.75 446 GLU A C 1
ATOM 3628 O O . GLU A 1 446 ? -3.866 20.497 -1.006 1.00 89.75 446 GLU A O 1
ATOM 3633 N N . THR A 1 447 ? -3.553 18.569 0.085 1.00 92.25 447 THR A N 1
ATOM 3634 C CA . THR A 1 447 ? -4.924 18.075 -0.088 1.00 92.25 447 THR A CA 1
ATOM 3635 C C . THR A 1 447 ? -5.833 18.708 0.957 1.00 92.25 447 THR A C 1
ATOM 3637 O O . THR A 1 447 ? -5.809 18.330 2.128 1.00 92.25 447 THR A O 1
ATOM 3640 N N . THR A 1 448 ? -6.638 19.679 0.537 1.00 91.44 448 THR A N 1
ATOM 3641 C CA . THR A 1 448 ? -7.559 20.416 1.412 1.00 91.44 448 THR A CA 1
ATOM 3642 C C . THR A 1 448 ? -9.013 20.011 1.178 1.00 91.44 448 THR A C 1
ATOM 3644 O O . THR A 1 448 ? -9.362 19.456 0.135 1.00 91.44 448 THR A O 1
ATOM 3647 N N . THR A 1 449 ? -9.892 20.341 2.130 1.00 91.06 449 THR A N 1
ATOM 3648 C CA . THR A 1 449 ? -11.349 20.182 1.973 1.00 91.06 449 THR A CA 1
ATOM 3649 C C . THR A 1 449 ? -11.872 20.904 0.727 1.00 91.06 449 THR A C 1
ATOM 3651 O O . THR A 1 449 ? -12.678 20.341 0.000 1.00 91.06 449 THR A O 1
ATOM 3654 N N . GLU A 1 450 ? -11.336 22.087 0.407 1.00 93.81 450 GLU A N 1
ATOM 3655 C CA . GLU A 1 450 ? -11.712 22.850 -0.794 1.00 93.81 450 GLU A CA 1
ATOM 3656 C C . GLU A 1 450 ? -11.416 22.080 -2.094 1.00 93.81 450 GLU A C 1
ATOM 3658 O O . GLU A 1 450 ? -12.186 22.142 -3.052 1.00 93.81 450 GLU A O 1
ATOM 3663 N N . ILE A 1 451 ? -10.311 21.323 -2.146 1.00 95.75 451 ILE A N 1
ATOM 3664 C CA . ILE A 1 451 ? -10.006 20.469 -3.302 1.00 95.75 451 ILE A CA 1
ATOM 3665 C C . ILE A 1 451 ? -11.062 19.374 -3.430 1.00 95.75 451 ILE A C 1
ATOM 3667 O O . ILE A 1 451 ? -11.574 19.159 -4.527 1.00 95.75 451 ILE A O 1
ATOM 3671 N N . PHE A 1 452 ? -11.416 18.714 -2.325 1.00 95.94 452 PHE A N 1
ATOM 3672 C CA . PHE A 1 452 ? -12.461 17.692 -2.320 1.00 95.94 452 PHE A CA 1
ATOM 3673 C C . PHE A 1 452 ? -13.818 18.238 -2.765 1.00 95.94 452 PHE A C 1
ATOM 3675 O O . PHE A 1 452 ? -14.466 17.606 -3.594 1.00 95.94 452 PHE A O 1
ATOM 3682 N N . GLU A 1 453 ? -14.221 19.410 -2.275 1.00 95.62 453 GLU A N 1
ATOM 3683 C CA . GLU A 1 453 ? -15.467 20.077 -2.670 1.00 95.62 453 GLU A CA 1
ATOM 3684 C C . GLU A 1 453 ? -15.486 20.374 -4.176 1.00 95.62 453 GLU A C 1
ATOM 3686 O O . GLU A 1 453 ? -16.421 19.973 -4.866 1.00 95.62 453 GLU A O 1
ATOM 3691 N N . LYS A 1 454 ? -14.407 20.947 -4.725 1.00 96.38 454 LYS A N 1
ATOM 3692 C CA . LYS A 1 454 ? -14.269 21.184 -6.175 1.00 96.38 454 LYS A CA 1
ATOM 3693 C C . LYS A 1 454 ? -14.343 19.896 -6.996 1.00 96.38 454 LYS A C 1
ATOM 3695 O O . LYS A 1 454 ? -14.961 19.863 -8.059 1.00 96.38 454 LYS A O 1
ATOM 3700 N N . GLN A 1 455 ? -13.711 18.820 -6.522 1.00 97.25 455 GLN A N 1
ATOM 3701 C CA . GLN A 1 455 ? -13.800 17.527 -7.204 1.00 97.25 455 GLN A CA 1
ATOM 3702 C C . GLN A 1 455 ? -15.210 16.930 -7.105 1.00 97.25 455 GLN A C 1
ATOM 3704 O O . GLN A 1 455 ? -15.687 16.320 -8.059 1.00 97.25 455 GLN A O 1
ATOM 3709 N N . LEU A 1 456 ? -15.903 17.122 -5.982 1.00 96.44 456 LEU A N 1
ATOM 3710 C CA . LEU A 1 456 ? -17.281 16.678 -5.798 1.00 96.44 456 LEU A CA 1
ATOM 3711 C C . LEU A 1 456 ? -18.249 17.423 -6.726 1.00 96.44 456 LEU A C 1
ATOM 3713 O O . LEU A 1 456 ? -19.154 16.792 -7.276 1.00 96.44 456 LEU A O 1
ATOM 3717 N N . GLU A 1 457 ? -18.046 18.725 -6.937 1.00 96.31 457 GLU A N 1
ATOM 3718 C CA . GLU A 1 457 ? -18.795 19.531 -7.910 1.00 96.31 457 GLU A CA 1
ATOM 3719 C C . GLU A 1 457 ? -18.643 18.958 -9.324 1.00 96.31 457 GLU A C 1
ATOM 3721 O O . GLU A 1 457 ? -19.641 18.583 -9.940 1.00 96.31 457 GLU A O 1
ATOM 3726 N N . MET A 1 458 ? -17.401 18.764 -9.789 1.00 96.25 458 MET A N 1
ATOM 3727 C CA . MET A 1 458 ? -17.103 18.134 -11.084 1.00 96.25 458 MET A CA 1
ATOM 3728 C C . MET A 1 458 ? -17.798 16.771 -11.238 1.00 96.25 458 MET A C 1
ATOM 3730 O O . MET A 1 458 ? -18.422 16.481 -12.260 1.00 96.25 458 MET A O 1
ATOM 3734 N N . ILE A 1 459 ? -17.693 15.906 -10.226 1.00 97.00 459 ILE A N 1
ATOM 3735 C CA . ILE A 1 459 ? -18.301 14.569 -10.261 1.00 97.00 459 ILE A CA 1
ATOM 3736 C C . ILE A 1 459 ? -19.826 14.666 -10.316 1.00 97.00 459 ILE A C 1
ATOM 3738 O O . ILE A 1 459 ? -20.464 13.900 -11.037 1.00 97.00 459 ILE A O 1
ATOM 3742 N N . SER A 1 460 ? -20.416 15.607 -9.581 1.00 95.06 460 SER A N 1
ATOM 3743 C CA . SER A 1 460 ? -21.863 15.824 -9.563 1.00 95.06 460 SER A CA 1
ATOM 3744 C C . SER A 1 460 ? -22.379 16.317 -10.916 1.00 95.06 460 SER A C 1
ATOM 3746 O O . SER A 1 460 ? -23.404 15.825 -11.388 1.00 95.06 460 SER A O 1
ATOM 3748 N N . GLU A 1 461 ? -21.648 17.217 -11.581 1.00 95.88 461 GLU A N 1
ATOM 3749 C CA . GLU A 1 461 ? -21.946 17.653 -12.951 1.00 95.88 461 GLU A CA 1
ATOM 3750 C C . GLU A 1 461 ? -21.908 16.476 -13.934 1.00 95.88 461 GLU A C 1
ATOM 3752 O O . GLU A 1 461 ? -22.855 16.261 -14.695 1.00 95.88 461 GLU A O 1
ATOM 3757 N N . LEU A 1 462 ? -20.852 15.658 -13.873 1.00 95.88 462 LEU A N 1
ATOM 3758 C CA . LEU A 1 462 ? -20.699 14.481 -14.728 1.00 95.88 462 LEU A CA 1
ATOM 3759 C C . LEU A 1 462 ? -21.776 13.425 -14.483 1.00 95.88 462 LEU A C 1
ATOM 3761 O O . LEU A 1 462 ? -22.283 12.853 -15.445 1.00 95.88 462 LEU A O 1
ATOM 3765 N N . LEU A 1 463 ? -22.176 13.189 -13.232 1.00 94.94 463 LEU A N 1
ATOM 3766 C CA . LEU A 1 463 ? -23.276 12.280 -12.895 1.00 94.94 463 LEU A CA 1
ATOM 3767 C C . LEU A 1 463 ? -24.627 12.761 -13.439 1.00 94.94 463 LEU A C 1
ATOM 3769 O O . LEU A 1 463 ? -25.489 11.934 -13.736 1.00 94.94 463 LEU A O 1
ATOM 3773 N N . GLY A 1 464 ? -24.803 14.074 -13.619 1.00 91.44 464 GLY A N 1
ATOM 3774 C CA . GLY A 1 464 ? -25.973 14.647 -14.287 1.00 91.44 464 GLY A CA 1
ATOM 3775 C C . GLY A 1 464 ? -26.074 14.291 -15.777 1.00 91.44 464 GLY A C 1
ATOM 3776 O O . GLY A 1 464 ? -27.165 14.352 -16.342 1.00 91.44 464 GLY A O 1
ATOM 3777 N N . ILE A 1 465 ? -24.961 13.898 -16.408 1.00 90.50 465 ILE A N 1
ATOM 3778 C CA . ILE A 1 465 ? -24.864 13.614 -17.850 1.00 90.50 465 ILE A CA 1
ATOM 3779 C C . ILE A 1 465 ? -24.615 12.119 -18.119 1.00 90.50 465 ILE A C 1
ATOM 3781 O O . ILE A 1 465 ? -25.168 11.555 -19.063 1.00 90.50 465 ILE A O 1
ATOM 3785 N N . CYS A 1 466 ? -23.788 11.466 -17.301 1.00 83.12 466 CYS A N 1
ATOM 3786 C CA . CYS A 1 466 ? -23.304 10.101 -17.477 1.00 83.12 466 CYS A CA 1
ATOM 3787 C C . CYS A 1 466 ? -23.514 9.283 -16.196 1.00 83.12 466 CYS A C 1
ATOM 3789 O O . CYS A 1 466 ? -22.692 9.287 -15.280 1.00 83.12 466 CYS A O 1
ATOM 3791 N N . THR A 1 467 ? -24.610 8.527 -16.146 1.00 81.75 467 THR A N 1
ATOM 3792 C CA . THR A 1 467 ? -24.952 7.700 -14.977 1.00 81.75 467 THR A CA 1
ATOM 3793 C C . THR A 1 467 ? -24.305 6.319 -14.989 1.00 81.75 467 THR A C 1
ATOM 3795 O O . THR A 1 467 ? -24.374 5.603 -13.995 1.00 81.75 467 THR A O 1
ATOM 3798 N N . ASP A 1 468 ? -23.687 5.905 -16.092 1.00 89.38 468 ASP A N 1
ATOM 3799 C CA . ASP A 1 468 ? -23.226 4.520 -16.257 1.00 89.38 468 ASP A CA 1
ATOM 3800 C C . ASP A 1 468 ? -21.771 4.305 -15.809 1.00 89.38 468 ASP A C 1
ATOM 3802 O O . ASP A 1 468 ? -21.292 3.170 -15.789 1.00 89.38 468 ASP A O 1
ATOM 3806 N N . SER A 1 469 ? -21.072 5.365 -15.379 1.00 93.75 469 SER A N 1
ATOM 3807 C CA . SER A 1 469 ? -19.723 5.237 -14.820 1.00 93.75 469 SER A CA 1
ATOM 3808 C C . SER A 1 469 ? -19.761 4.871 -13.345 1.00 93.75 469 SER A C 1
ATOM 3810 O O . SER A 1 469 ? -20.104 5.681 -12.487 1.00 93.75 469 SER A O 1
ATOM 3812 N N . LYS A 1 470 ? -19.308 3.657 -13.020 1.00 94.88 470 LYS A N 1
ATOM 3813 C CA . LYS A 1 470 ? -19.115 3.236 -11.624 1.00 94.88 470 LYS A CA 1
ATOM 3814 C C . LYS A 1 470 ? -18.106 4.096 -10.875 1.00 94.88 470 LYS A C 1
ATOM 3816 O O . LYS A 1 470 ? -18.212 4.229 -9.661 1.00 94.88 470 LYS A O 1
ATOM 3821 N N . TYR A 1 471 ? -17.122 4.642 -11.580 1.00 96.31 471 TYR A N 1
ATOM 3822 C CA . TYR A 1 471 ? -16.031 5.370 -10.955 1.00 96.31 471 TYR A CA 1
ATOM 3823 C C . TYR A 1 471 ? -16.504 6.701 -10.378 1.00 96.31 471 TYR A C 1
ATOM 3825 O O . TYR A 1 471 ? -16.100 7.037 -9.272 1.00 96.31 471 TYR A O 1
ATOM 3833 N N . LEU A 1 472 ? -17.438 7.381 -11.052 1.00 96.38 472 LEU A N 1
ATOM 3834 C CA . LEU A 1 472 ? -18.064 8.599 -10.536 1.00 96.38 472 LEU A CA 1
ATOM 3835 C C . LEU A 1 472 ? -18.771 8.353 -9.195 1.00 96.38 472 LEU A C 1
ATOM 3837 O O . LEU A 1 472 ? -18.555 9.097 -8.244 1.00 96.38 472 LEU A O 1
ATOM 3841 N N . TYR A 1 473 ? -19.564 7.282 -9.085 1.00 96.50 473 TYR A N 1
ATOM 3842 C CA . TYR A 1 473 ? -20.255 6.937 -7.834 1.00 96.50 473 TYR A CA 1
ATOM 3843 C C . TYR A 1 473 ? -19.277 6.558 -6.718 1.00 96.50 473 TYR A C 1
ATOM 3845 O O . TYR A 1 473 ? -19.438 7.003 -5.583 1.00 96.50 473 TYR A O 1
ATOM 3853 N N . LEU A 1 474 ? -18.252 5.758 -7.031 1.00 96.38 474 LEU A N 1
ATOM 3854 C CA . LEU A 1 474 ? -17.236 5.358 -6.052 1.00 96.38 474 LEU A CA 1
ATOM 3855 C C . LEU A 1 474 ? -16.428 6.564 -5.554 1.00 96.38 474 LEU A C 1
ATOM 3857 O O . LEU A 1 474 ? -16.212 6.696 -4.351 1.00 96.38 474 LEU A O 1
ATOM 3861 N N . ALA A 1 475 ? -16.024 7.457 -6.459 1.00 96.69 475 ALA A N 1
ATOM 3862 C CA . ALA A 1 475 ? -15.283 8.664 -6.118 1.00 96.69 475 ALA A CA 1
ATOM 3863 C C . ALA A 1 475 ? -16.149 9.648 -5.317 1.00 96.69 475 ALA A C 1
ATOM 3865 O O . ALA A 1 475 ? -15.702 10.123 -4.277 1.00 96.69 475 ALA A O 1
ATOM 3866 N N . ARG A 1 476 ? -17.411 9.877 -5.719 1.00 96.56 476 ARG A N 1
ATOM 3867 C CA . ARG A 1 476 ? -18.380 10.681 -4.950 1.00 96.56 476 ARG A CA 1
ATOM 3868 C C . ARG A 1 476 ? -18.501 10.170 -3.517 1.00 96.56 476 ARG A C 1
ATOM 3870 O O . ARG A 1 476 ? -18.308 10.936 -2.578 1.00 96.56 476 ARG A O 1
ATOM 3877 N N . HIS A 1 477 ? -18.764 8.874 -3.364 1.00 95.56 477 HIS A N 1
ATOM 3878 C CA . HIS A 1 477 ? -18.933 8.237 -2.062 1.00 95.56 477 HIS A CA 1
ATOM 3879 C C . HIS A 1 477 ? -17.708 8.413 -1.163 1.00 95.56 477 HIS A C 1
ATOM 3881 O O . HIS A 1 477 ? -17.815 8.813 -0.002 1.00 95.56 477 HIS A O 1
ATOM 3887 N N . LYS A 1 478 ? -16.521 8.168 -1.723 1.00 94.62 478 LYS A N 1
ATOM 3888 C CA . LYS A 1 478 ? -15.260 8.323 -1.004 1.00 94.62 478 LYS A CA 1
ATOM 3889 C C . LYS A 1 478 ? -15.033 9.777 -0.589 1.00 94.62 478 LYS A C 1
ATOM 3891 O O . LYS A 1 478 ? -14.685 10.015 0.561 1.00 94.62 478 LYS A O 1
ATOM 3896 N N . ILE A 1 479 ? -15.273 10.747 -1.474 1.00 95.69 479 ILE A N 1
ATOM 3897 C CA . ILE A 1 479 ? -15.133 12.173 -1.151 1.00 95.69 479 ILE A CA 1
ATOM 3898 C C . ILE A 1 479 ? -16.087 12.579 -0.025 1.00 95.69 479 ILE A C 1
ATOM 3900 O O . ILE A 1 479 ? -15.613 13.144 0.957 1.00 95.69 479 ILE A O 1
ATOM 3904 N N . LEU A 1 480 ? -17.379 12.236 -0.120 1.00 93.88 480 LEU A N 1
ATOM 3905 C CA . LEU A 1 480 ? -18.383 12.541 0.910 1.00 93.88 480 LEU A CA 1
ATOM 3906 C C . LEU A 1 480 ? -17.940 12.046 2.294 1.00 93.88 480 LEU A C 1
ATOM 3908 O O . LEU A 1 480 ? -17.977 12.801 3.265 1.00 93.88 480 LEU A O 1
ATOM 3912 N N . ARG A 1 481 ? -17.423 10.812 2.366 1.00 89.38 481 ARG A N 1
ATOM 3913 C CA . ARG A 1 481 ? -16.891 10.235 3.609 1.00 89.38 481 ARG A CA 1
ATOM 3914 C C . ARG A 1 481 ? -15.702 11.026 4.169 1.00 89.38 481 ARG A C 1
ATOM 3916 O O . ARG A 1 481 ? -15.580 11.158 5.382 1.00 89.38 481 ARG A O 1
ATOM 3923 N N . PHE A 1 482 ? -14.829 11.551 3.310 1.00 90.44 482 PHE A N 1
ATOM 3924 C CA . PHE A 1 482 ? -13.655 12.320 3.735 1.00 90.44 482 PHE A CA 1
ATOM 3925 C C . PHE A 1 482 ? -13.998 13.717 4.259 1.00 90.44 482 PHE A C 1
ATOM 3927 O O . PHE A 1 482 ? -13.374 14.173 5.217 1.00 90.44 482 PHE A O 1
ATOM 3934 N N . ILE A 1 483 ? -14.986 14.383 3.661 1.00 90.81 483 ILE A N 1
ATOM 3935 C CA . ILE A 1 483 ? -15.429 15.713 4.104 1.00 90.81 483 ILE A CA 1
ATOM 3936 C C . ILE A 1 483 ? -16.427 15.653 5.272 1.00 90.81 483 ILE A C 1
ATOM 3938 O O . ILE A 1 483 ? -16.721 16.679 5.878 1.00 90.81 483 ILE A O 1
ATOM 3942 N N . GLY A 1 484 ? -16.893 14.453 5.640 1.00 86.62 484 GLY A N 1
ATOM 3943 C CA . GLY A 1 484 ? -17.832 14.240 6.745 1.00 86.62 484 GLY A CA 1
ATOM 3944 C C . GLY A 1 484 ? -19.290 14.539 6.388 1.00 86.62 484 GLY A C 1
ATOM 3945 O O . GLY A 1 484 ? -20.105 14.769 7.280 1.00 86.62 484 GLY A O 1
ATOM 3946 N N . GLU A 1 485 ? -19.617 14.541 5.096 1.00 88.19 485 GLU A N 1
ATOM 3947 C CA . GLU A 1 485 ? -20.992 14.652 4.614 1.00 88.19 485 GLU A CA 1
ATOM 3948 C C . GLU A 1 485 ? -21.744 13.316 4.786 1.00 88.19 485 GLU A C 1
ATOM 3950 O O . GLU A 1 485 ? -21.121 12.258 4.939 1.00 88.19 485 GLU A O 1
ATOM 3955 N N . PRO A 1 486 ? -23.093 13.321 4.772 1.00 86.12 486 PRO A N 1
ATOM 3956 C CA . PRO A 1 486 ? -23.885 12.106 4.907 1.00 86.12 486 PRO A CA 1
ATOM 3957 C C . PRO A 1 486 ? -23.486 11.025 3.897 1.00 86.12 486 PRO A C 1
ATOM 3959 O O . PRO A 1 486 ? -23.419 11.262 2.691 1.00 86.12 486 PRO A O 1
ATOM 3962 N N . SER A 1 487 ? -23.269 9.811 4.407 1.00 85.19 487 SER A N 1
ATOM 3963 C CA . SER A 1 487 ? -22.896 8.653 3.594 1.00 85.19 487 SER A CA 1
ATOM 3964 C C . SER A 1 487 ? -23.978 8.312 2.564 1.00 85.19 487 SER A C 1
ATOM 3966 O O . SER A 1 487 ? -25.141 8.088 2.905 1.00 85.19 487 SER A O 1
ATOM 3968 N N . ASP A 1 488 ? -23.573 8.199 1.300 1.00 93.94 488 ASP A N 1
ATOM 3969 C CA . ASP A 1 488 ? -24.388 7.718 0.180 1.00 93.94 488 ASP A CA 1
ATOM 3970 C C . ASP A 1 488 ? -24.089 6.245 -0.174 1.00 93.94 488 ASP A C 1
ATOM 3972 O O . ASP A 1 488 ? -24.483 5.773 -1.244 1.00 93.94 488 ASP A O 1
ATOM 3976 N N . ALA A 1 489 ? -23.405 5.502 0.710 1.00 94.62 489 ALA A N 1
ATOM 3977 C CA . ALA A 1 489 ? -22.916 4.141 0.454 1.00 94.62 489 ALA A CA 1
ATOM 3978 C C . ALA A 1 489 ? -23.996 3.215 -0.127 1.00 94.62 489 ALA A C 1
ATOM 3980 O O . ALA A 1 489 ? -23.763 2.487 -1.093 1.00 94.62 489 ALA A O 1
ATOM 3981 N N . GLU A 1 490 ? -25.202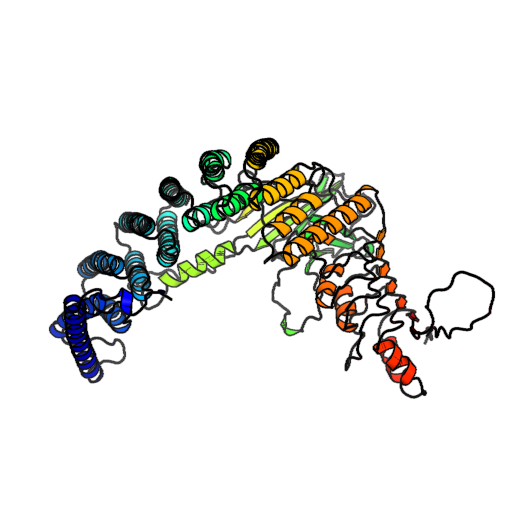 3.245 0.448 1.00 95.00 490 GLU A N 1
ATOM 3982 C CA . GLU A 1 490 ? -26.313 2.393 0.020 1.00 95.00 490 GLU A CA 1
ATOM 3983 C C . GLU A 1 490 ? -26.734 2.685 -1.427 1.00 95.00 490 GLU A C 1
ATOM 3985 O O . GLU A 1 490 ? -27.002 1.752 -2.183 1.00 95.00 490 GLU A O 1
ATOM 3990 N N . GLU A 1 491 ? -26.792 3.960 -1.821 1.00 94.44 491 GLU A N 1
ATOM 3991 C CA . GLU A 1 491 ? -27.096 4.369 -3.195 1.00 94.44 491 GLU A CA 1
ATOM 3992 C C . GLU A 1 491 ? -25.951 3.975 -4.132 1.00 94.44 491 GLU A C 1
ATOM 3994 O O . GLU A 1 491 ? -26.177 3.292 -5.136 1.00 94.44 491 GLU A O 1
ATOM 3999 N N . CYS A 1 492 ? -24.722 4.342 -3.759 1.00 96.56 492 CYS A N 1
ATOM 4000 C CA . CYS A 1 492 ? -23.511 4.091 -4.527 1.00 96.56 492 CYS A CA 1
ATOM 4001 C C . CYS A 1 492 ? -23.339 2.599 -4.841 1.00 96.56 492 CYS A C 1
ATOM 4003 O O . CYS A 1 492 ? -23.354 2.199 -6.008 1.00 96.56 492 CYS A O 1
ATOM 4005 N N . TYR A 1 493 ? -23.255 1.738 -3.824 1.00 97.12 493 TYR A N 1
ATOM 4006 C CA . TYR A 1 493 ? -22.963 0.320 -4.039 1.00 97.12 493 TYR A CA 1
ATOM 4007 C C . TYR A 1 493 ? -24.128 -0.445 -4.675 1.00 97.12 493 TYR A C 1
ATOM 4009 O O . TYR A 1 493 ? -23.884 -1.386 -5.432 1.00 97.12 493 TYR A O 1
ATOM 4017 N N . LYS A 1 494 ? -25.390 -0.036 -4.459 1.00 94.62 494 LYS A N 1
ATOM 4018 C CA . LYS A 1 494 ? -26.529 -0.598 -5.213 1.00 94.62 494 LYS A CA 1
ATOM 4019 C C . LYS A 1 494 ? -26.425 -0.285 -6.698 1.00 94.62 494 LYS A C 1
ATOM 4021 O O . LYS A 1 494 ? -26.650 -1.171 -7.525 1.00 94.62 494 LYS A O 1
ATOM 4026 N N . HIS A 1 495 ? -26.093 0.959 -7.033 1.00 94.44 495 HIS A N 1
ATOM 4027 C CA . HIS A 1 495 ? -25.944 1.388 -8.416 1.00 94.44 495 HIS A CA 1
ATOM 4028 C C . HIS A 1 495 ? -24.760 0.697 -9.087 1.00 94.44 495 HIS A C 1
ATOM 4030 O O . HIS A 1 495 ? -24.927 0.077 -10.136 1.00 94.44 495 HIS A O 1
ATOM 4036 N N . VAL A 1 496 ? -23.589 0.719 -8.449 1.00 96.38 496 VAL A N 1
ATOM 4037 C CA . VAL A 1 496 ? -22.365 0.109 -8.980 1.00 96.38 496 VAL A CA 1
ATOM 4038 C C . VAL A 1 496 ? -22.532 -1.404 -9.174 1.00 96.38 496 VAL A C 1
ATOM 4040 O O . VAL A 1 496 ? -22.144 -1.941 -10.211 1.00 96.38 496 VAL A O 1
ATOM 4043 N N . LYS A 1 497 ? -23.205 -2.094 -8.246 1.00 96.81 497 LYS A N 1
ATOM 4044 C CA . LYS A 1 497 ? -23.563 -3.513 -8.396 1.00 96.81 497 LYS A CA 1
ATOM 4045 C C . LYS A 1 497 ? -24.433 -3.784 -9.628 1.00 96.81 497 LYS A C 1
ATOM 4047 O O . LYS A 1 497 ? -24.282 -4.829 -10.257 1.00 96.81 497 LYS A O 1
ATOM 4052 N N . ARG A 1 498 ? -25.355 -2.878 -9.964 1.00 95.12 498 ARG A N 1
ATOM 4053 C CA . ARG A 1 498 ? -26.237 -3.017 -11.134 1.00 95.12 498 ARG A CA 1
ATOM 4054 C C . ARG A 1 498 ? -25.458 -2.914 -12.447 1.00 95.12 498 ARG A C 1
ATOM 4056 O O . ARG A 1 498 ? -25.756 -3.663 -13.371 1.00 95.12 498 ARG A O 1
ATOM 4063 N N . ILE A 1 499 ? -24.493 -2.001 -12.527 1.00 94.50 499 ILE A N 1
ATOM 4064 C CA . ILE A 1 499 ? -23.710 -1.743 -13.749 1.00 94.50 499 ILE A CA 1
ATOM 4065 C C . ILE A 1 499 ? -22.487 -2.665 -13.895 1.00 94.50 499 ILE A C 1
ATOM 4067 O O . ILE A 1 499 ? -22.032 -2.896 -15.011 1.00 94.50 499 ILE A O 1
ATOM 4071 N N . ASP A 1 500 ? -21.980 -3.243 -12.801 1.00 95.25 500 ASP A N 1
ATOM 4072 C CA . ASP A 1 500 ? -20.865 -4.203 -12.799 1.00 95.25 500 ASP A CA 1
ATOM 4073 C C . ASP A 1 500 ? -21.229 -5.496 -12.035 1.00 95.25 500 ASP A C 1
ATOM 4075 O O . ASP A 1 500 ? -20.715 -5.769 -10.941 1.00 95.25 500 ASP A O 1
ATOM 4079 N N . PRO A 1 501 ? -22.127 -6.330 -12.600 1.00 95.56 501 PRO A N 1
ATOM 4080 C CA . PRO A 1 501 ? -22.646 -7.517 -11.920 1.00 95.56 501 PRO A CA 1
ATOM 4081 C C . PRO A 1 501 ? -21.583 -8.598 -11.691 1.00 95.56 501 PRO A C 1
ATOM 4083 O O . PRO A 1 501 ? -21.725 -9.409 -10.777 1.00 95.56 501 PRO A O 1
ATOM 4086 N N . LEU A 1 502 ? -20.494 -8.600 -12.470 1.00 96.94 502 LEU A N 1
ATOM 4087 C CA . LEU A 1 502 ? -19.385 -9.547 -12.302 1.00 96.94 502 LEU A CA 1
ATOM 4088 C C . LEU A 1 502 ? -18.682 -9.389 -10.945 1.00 96.94 502 LEU A C 1
ATOM 4090 O O . LEU A 1 502 ? -18.070 -10.339 -10.463 1.00 96.94 502 LEU A O 1
ATOM 4094 N N . ARG A 1 503 ? -18.776 -8.205 -10.326 1.00 96.31 503 ARG A N 1
ATOM 4095 C CA . ARG A 1 503 ? -18.187 -7.888 -9.016 1.00 96.31 503 ARG A CA 1
ATOM 4096 C C . ARG A 1 503 ? -19.250 -7.641 -7.939 1.00 96.31 503 ARG A C 1
ATOM 4098 O O . ARG A 1 503 ? -18.937 -7.084 -6.894 1.00 96.31 503 ARG A O 1
ATOM 4105 N N . ALA A 1 504 ? -20.492 -8.081 -8.155 1.00 95.50 504 ALA A N 1
ATOM 4106 C CA . ALA A 1 504 ? -21.620 -7.830 -7.253 1.00 95.50 504 ALA A CA 1
ATOM 4107 C C . ALA A 1 504 ? -21.328 -8.165 -5.780 1.00 95.50 504 ALA A C 1
ATOM 4109 O O . ALA A 1 504 ? -21.594 -7.345 -4.906 1.00 95.50 504 ALA A O 1
ATOM 4110 N N . THR A 1 505 ? -20.732 -9.330 -5.511 1.00 94.56 505 THR A N 1
ATOM 4111 C CA . THR A 1 505 ? -20.374 -9.759 -4.148 1.00 94.56 505 THR A CA 1
ATOM 4112 C C . THR A 1 505 ? -19.338 -8.840 -3.500 1.00 94.56 505 THR A C 1
ATOM 4114 O O . THR A 1 505 ? -19.438 -8.551 -2.315 1.00 94.56 505 THR A O 1
ATOM 4117 N N . MET A 1 506 ? -18.383 -8.318 -4.277 1.00 95.12 506 MET A N 1
ATOM 4118 C CA . MET A 1 506 ? -17.394 -7.361 -3.775 1.00 95.12 506 MET A CA 1
ATOM 4119 C C . MET A 1 506 ? -18.071 -6.065 -3.313 1.00 95.12 506 MET A C 1
ATOM 4121 O O . MET A 1 506 ? -17.738 -5.552 -2.251 1.00 95.12 506 MET A O 1
ATOM 4125 N N . TYR A 1 507 ? -19.041 -5.550 -4.075 1.00 96.12 507 TYR A N 1
ATOM 4126 C CA . TYR A 1 507 ? -19.777 -4.337 -3.700 1.00 96.12 507 TYR A CA 1
ATOM 4127 C C . TYR A 1 507 ? -20.697 -4.547 -2.495 1.00 96.12 507 TYR A C 1
ATOM 4129 O O . TYR A 1 507 ? -20.856 -3.638 -1.686 1.00 96.12 507 TYR A O 1
ATOM 4137 N N . GLU A 1 508 ? -21.277 -5.739 -2.344 1.00 94.38 508 GLU A N 1
ATOM 4138 C CA . GLU A 1 508 ? -22.019 -6.109 -1.133 1.00 94.38 508 GLU A CA 1
ATOM 4139 C C . GLU A 1 508 ? -21.111 -6.127 0.099 1.00 94.38 508 GLU A C 1
ATOM 4141 O O . GLU A 1 508 ? -21.482 -5.575 1.134 1.00 94.38 508 GLU A O 1
ATOM 4146 N N . ASP A 1 509 ? -19.917 -6.712 -0.022 1.00 93.19 509 ASP A N 1
ATOM 4147 C CA . ASP A 1 509 ? -18.941 -6.754 1.066 1.00 93.19 509 ASP A CA 1
ATOM 4148 C C . ASP A 1 509 ? -18.415 -5.335 1.399 1.00 93.19 509 ASP A C 1
ATOM 4150 O O . ASP A 1 509 ? -18.249 -5.002 2.573 1.00 93.19 509 ASP A O 1
ATOM 4154 N N . MET A 1 510 ? -18.226 -4.460 0.399 1.00 93.81 510 MET A N 1
ATOM 4155 C CA . MET A 1 510 ? -17.875 -3.043 0.609 1.00 93.81 510 MET A CA 1
ATOM 4156 C C . MET A 1 510 ? -18.991 -2.267 1.322 1.00 93.81 510 MET A C 1
ATOM 4158 O O . MET A 1 510 ? -18.724 -1.590 2.309 1.00 93.81 510 MET A O 1
ATOM 4162 N N . LEU A 1 511 ? -20.248 -2.412 0.892 1.00 95.31 511 LEU A N 1
ATOM 4163 C CA . LEU A 1 511 ? -21.394 -1.792 1.563 1.00 95.31 511 LEU A CA 1
ATOM 4164 C C . LEU A 1 511 ? -21.539 -2.275 3.011 1.00 95.31 511 LEU A C 1
ATOM 4166 O O . LEU A 1 511 ? -21.858 -1.492 3.905 1.00 95.31 511 LEU A O 1
ATOM 4170 N N . LEU A 1 512 ? -21.316 -3.568 3.254 1.00 94.56 512 LEU A N 1
ATOM 4171 C CA . LEU A 1 512 ? -21.332 -4.123 4.602 1.00 94.56 512 LEU A CA 1
ATOM 4172 C C . LEU A 1 512 ? -20.233 -3.502 5.469 1.00 94.56 512 LEU A C 1
ATOM 4174 O O . LEU A 1 512 ? -20.501 -3.156 6.618 1.00 94.56 512 LEU A O 1
ATOM 4178 N N . LYS A 1 513 ? -19.026 -3.319 4.922 1.00 92.50 513 LYS A N 1
ATOM 4179 C CA . LYS A 1 513 ? -17.925 -2.649 5.623 1.00 92.50 513 LYS A CA 1
ATOM 4180 C C . LYS A 1 513 ? -18.309 -1.229 6.048 1.00 92.50 513 LYS A C 1
ATOM 4182 O O . LYS A 1 513 ? -18.101 -0.892 7.210 1.00 92.50 513 LYS A O 1
ATOM 4187 N N . GLU A 1 514 ? -18.916 -0.444 5.158 1.00 91.69 514 GLU A N 1
ATOM 4188 C CA . GLU A 1 514 ? -19.397 0.906 5.489 1.00 91.69 514 GLU A CA 1
ATOM 4189 C C . GLU A 1 514 ? -20.449 0.870 6.606 1.00 91.69 514 GLU A C 1
ATOM 4191 O O . GLU A 1 514 ? -20.323 1.576 7.600 1.00 91.69 514 GLU A O 1
ATOM 4196 N N . LYS A 1 515 ? -21.435 -0.035 6.524 1.00 93.25 515 LYS A N 1
ATOM 4197 C CA . LYS A 1 515 ? -22.469 -0.183 7.566 1.00 93.25 515 LYS A CA 1
ATOM 4198 C C . LYS A 1 515 ? -21.902 -0.545 8.934 1.00 93.25 515 LYS A C 1
ATOM 4200 O O . LYS A 1 515 ? -22.400 -0.064 9.948 1.00 93.25 515 LYS A O 1
ATOM 4205 N N . VAL A 1 516 ? -20.906 -1.430 8.975 1.00 94.12 516 VAL A N 1
ATOM 4206 C CA . VAL A 1 516 ? -20.235 -1.818 10.223 1.00 94.12 516 VAL A CA 1
ATOM 4207 C C . VAL A 1 516 ? -19.461 -0.637 10.801 1.00 94.12 516 VAL A C 1
ATOM 4209 O O . VAL A 1 516 ? -19.551 -0.386 12.001 1.00 94.12 516 VAL A O 1
ATOM 4212 N N . GLN A 1 517 ? -18.744 0.102 9.955 1.00 91.56 517 GLN A N 1
ATOM 4213 C CA . GLN A 1 517 ? -17.996 1.285 10.365 1.00 91.56 517 GLN A CA 1
ATOM 4214 C C . GLN A 1 517 ? -18.930 2.367 10.928 1.00 91.56 517 GLN A C 1
ATOM 4216 O O . GLN A 1 517 ? -18.717 2.827 12.047 1.00 91.56 517 GLN A O 1
ATOM 4221 N N . ASP A 1 518 ? -20.014 2.693 10.222 1.00 90.81 518 ASP A N 1
ATOM 4222 C CA . ASP A 1 518 ? -20.999 3.690 10.658 1.00 90.81 518 ASP A CA 1
ATOM 4223 C C . ASP A 1 518 ? -21.696 3.267 11.969 1.00 90.81 518 ASP A C 1
ATOM 4225 O O . ASP A 1 518 ? -21.980 4.097 12.836 1.00 90.81 518 ASP A O 1
ATOM 4229 N N . ALA A 1 519 ? -21.946 1.963 12.159 1.00 93.50 519 ALA A N 1
ATOM 4230 C CA . ALA A 1 519 ? -22.495 1.433 13.406 1.00 93.50 519 ALA A CA 1
ATOM 4231 C C . ALA A 1 519 ? -21.520 1.605 14.583 1.00 93.50 519 ALA A C 1
ATOM 4233 O O . ALA A 1 519 ? -21.932 2.054 15.656 1.00 93.50 519 ALA A O 1
ATOM 4234 N N . LEU A 1 520 ? -20.239 1.271 14.392 1.00 93.44 520 LEU A N 1
ATOM 4235 C CA . LEU A 1 520 ? -19.200 1.435 15.412 1.00 93.44 520 LEU A CA 1
ATOM 4236 C C . LEU A 1 520 ? -18.997 2.908 15.775 1.00 93.44 520 LEU A C 1
ATOM 4238 O O . LEU A 1 520 ? -19.051 3.251 16.956 1.00 93.44 520 LEU A O 1
ATOM 4242 N N . GLU A 1 521 ? -18.861 3.782 14.779 1.00 90.44 521 GLU A N 1
ATOM 4243 C CA . GLU A 1 521 ? -18.745 5.232 14.967 1.00 90.44 521 GLU A CA 1
ATOM 4244 C C . GLU A 1 521 ? -19.968 5.805 15.686 1.00 90.44 521 GLU A C 1
ATOM 4246 O O . GLU A 1 521 ? -19.832 6.557 16.648 1.00 90.44 521 GLU A O 1
ATOM 4251 N N . GLY A 1 522 ? -21.177 5.396 15.291 1.00 90.75 522 GLY A N 1
ATOM 4252 C CA . GLY A 1 522 ? -22.413 5.830 15.937 1.00 90.75 522 GLY A CA 1
ATOM 4253 C C . GLY A 1 522 ? -22.520 5.420 17.411 1.00 90.75 522 GLY A C 1
ATOM 4254 O O . GLY A 1 522 ? -23.157 6.127 18.196 1.00 90.75 522 GLY A O 1
ATOM 4255 N N . MET A 1 523 ? -21.915 4.295 17.806 1.00 93.38 523 MET A N 1
ATOM 4256 C CA . MET A 1 523 ? -21.849 3.843 19.202 1.00 93.38 523 MET A CA 1
ATOM 4257 C C . MET A 1 523 ? -20.738 4.556 19.987 1.00 93.38 523 MET A C 1
ATOM 4259 O O . MET A 1 523 ? -20.969 4.976 21.123 1.00 93.38 523 MET A O 1
ATOM 4263 N N . ASP A 1 524 ? -19.573 4.747 19.370 1.00 86.94 524 ASP A N 1
ATOM 4264 C CA . ASP A 1 524 ? -18.409 5.433 19.945 1.00 86.94 524 ASP A CA 1
ATOM 4265 C C . ASP A 1 524 ? -18.707 6.924 20.192 1.00 86.94 524 ASP A C 1
ATOM 4267 O O . ASP A 1 524 ? -18.499 7.436 21.290 1.00 86.94 524 ASP A O 1
ATOM 4271 N N . ASN A 1 525 ? -19.353 7.598 19.232 1.00 86.94 525 ASN A N 1
ATOM 4272 C CA . ASN A 1 525 ? -19.801 8.993 19.347 1.00 86.94 525 ASN A CA 1
ATOM 4273 C C . ASN A 1 525 ? -20.833 9.205 20.468 1.00 86.94 525 ASN A C 1
ATOM 4275 O O . ASN A 1 525 ? -20.942 10.298 21.022 1.00 86.94 525 ASN A O 1
ATOM 4279 N N . LYS A 1 526 ? -21.591 8.162 20.827 1.00 89.50 526 LYS A N 1
ATOM 4280 C CA . LYS A 1 526 ? -22.515 8.171 21.976 1.00 89.50 526 LYS A CA 1
ATOM 4281 C C . LYS A 1 526 ? -21.817 7.853 23.304 1.00 89.50 526 LYS A C 1
ATOM 4283 O O . LYS A 1 526 ? -22.483 7.838 24.338 1.00 89.50 526 LYS A O 1
ATOM 4288 N N . GLY A 1 527 ? -20.513 7.574 23.291 1.00 88.12 527 GLY A N 1
ATOM 4289 C CA . GLY A 1 527 ? -19.735 7.194 24.470 1.00 88.12 527 GLY A CA 1
ATOM 4290 C C . GLY A 1 527 ? -20.143 5.841 25.053 1.00 88.12 527 GLY A C 1
ATOM 4291 O O . GLY A 1 527 ? -20.006 5.621 26.259 1.00 88.12 527 GLY A O 1
ATOM 4292 N N . LEU A 1 528 ? -20.702 4.943 24.235 1.00 92.81 528 LEU A N 1
ATOM 4293 C CA . LEU A 1 528 ? -21.107 3.622 24.703 1.00 92.81 528 LEU A CA 1
ATOM 4294 C C . LEU A 1 528 ? -19.875 2.760 24.982 1.00 92.81 528 LEU A C 1
ATOM 4296 O O . LEU A 1 528 ? -18.902 2.767 24.241 1.00 92.81 528 LEU A O 1
ATOM 4300 N N . LYS A 1 529 ? -19.942 1.952 26.040 1.00 93.44 529 LYS A N 1
ATOM 4301 C CA . LYS A 1 529 ? -18.904 0.957 26.359 1.00 93.44 529 LYS A CA 1
ATOM 4302 C C . LYS A 1 529 ? -19.144 -0.399 25.702 1.00 93.44 529 LYS A C 1
ATOM 4304 O O . LYS A 1 529 ? -18.279 -1.268 25.759 1.00 93.44 529 LYS A O 1
ATOM 4309 N N . SER A 1 530 ? -20.325 -0.589 25.123 1.00 95.06 530 SER A N 1
ATOM 4310 C CA . SER A 1 530 ? -20.755 -1.836 24.505 1.00 95.06 530 SER A CA 1
ATOM 4311 C C . SER A 1 530 ? -21.075 -1.595 23.040 1.00 95.06 530 SER A C 1
ATOM 4313 O O . SER A 1 530 ? -21.844 -0.685 22.732 1.00 95.06 530 SER A O 1
ATOM 4315 N N . ALA A 1 531 ? -20.544 -2.450 22.171 1.00 96.00 531 ALA A N 1
ATOM 4316 C CA . ALA A 1 531 ? -20.843 -2.471 20.750 1.00 96.00 531 ALA A CA 1
ATOM 4317 C C . ALA A 1 531 ? -21.573 -3.765 20.374 1.00 96.00 531 ALA A C 1
ATOM 4319 O O . ALA A 1 531 ? -21.112 -4.858 20.697 1.00 96.00 531 ALA A O 1
ATOM 4320 N N . CYS A 1 532 ? -22.712 -3.642 19.689 1.00 96.38 532 CYS A N 1
ATOM 4321 C CA . CYS A 1 532 ? -23.476 -4.779 19.181 1.00 96.38 532 CYS A CA 1
ATOM 4322 C C . CYS A 1 532 ? -23.514 -4.728 17.652 1.00 96.38 532 CYS A C 1
ATOM 4324 O O . CYS A 1 532 ? -24.059 -3.794 17.069 1.00 96.38 532 CYS A O 1
ATOM 4326 N N . LEU A 1 533 ? -22.924 -5.744 17.026 1.00 96.56 533 LEU A N 1
ATOM 4327 C CA . LEU A 1 533 ? -22.860 -5.962 15.579 1.00 96.56 533 LEU A CA 1
ATOM 4328 C C . LEU A 1 533 ? -23.471 -7.328 15.211 1.00 96.56 533 LEU A C 1
ATOM 4330 O O . LEU A 1 533 ? -23.100 -7.959 14.215 1.00 96.56 533 LEU A O 1
ATOM 4334 N N . SER A 1 534 ? -24.384 -7.820 16.053 1.00 97.31 534 SER A N 1
ATOM 4335 C CA . SER A 1 534 ? -25.014 -9.125 15.883 1.00 97.31 534 SER A CA 1
ATOM 4336 C C . SER A 1 534 ? -25.880 -9.168 14.622 1.00 97.31 534 SER A C 1
ATOM 4338 O O . SER A 1 534 ? -26.604 -8.218 14.320 1.00 97.31 534 SER A O 1
ATOM 4340 N N . GLY A 1 535 ? -25.824 -10.271 13.872 1.00 96.56 535 GLY A N 1
ATOM 4341 C CA . GLY A 1 535 ? -26.742 -10.499 12.749 1.00 96.56 535 GLY A CA 1
ATOM 4342 C C . GLY A 1 535 ? -26.499 -9.645 11.498 1.00 96.56 535 GLY A C 1
ATOM 4343 O O . GLY A 1 535 ? -27.352 -9.627 10.611 1.00 96.56 535 GLY A O 1
ATOM 4344 N N . MET A 1 536 ? -25.369 -8.938 11.396 1.00 95.81 536 MET A N 1
ATOM 4345 C CA . MET A 1 536 ? -25.080 -8.043 10.265 1.00 95.81 536 MET A CA 1
ATOM 4346 C C . MET A 1 536 ? -24.611 -8.777 8.996 1.00 95.81 536 MET A C 1
ATOM 4348 O O . MET A 1 536 ? -24.607 -8.189 7.916 1.00 95.81 536 MET A O 1
ATOM 4352 N N . GLY A 1 537 ? -24.233 -10.055 9.099 1.00 94.44 537 GLY A N 1
ATOM 4353 C CA . GLY A 1 537 ? -23.725 -10.859 7.980 1.00 94.44 537 GLY A CA 1
ATOM 4354 C C . GLY A 1 537 ? -22.214 -10.736 7.758 1.00 94.44 537 GLY A C 1
ATOM 4355 O O . GLY A 1 537 ? -21.726 -10.995 6.659 1.00 94.44 537 GLY A O 1
ATOM 4356 N N . ILE A 1 538 ? -21.466 -10.342 8.791 1.00 94.62 538 ILE A N 1
ATOM 4357 C CA . ILE A 1 538 ? -20.019 -10.099 8.737 1.00 94.62 538 ILE A CA 1
ATOM 4358 C C . ILE A 1 538 ? -19.276 -11.411 8.478 1.00 94.62 538 ILE A C 1
ATOM 4360 O O . ILE A 1 538 ? -19.376 -12.353 9.261 1.00 94.62 538 ILE A O 1
ATOM 4364 N N . LYS A 1 539 ? -18.507 -11.470 7.387 1.00 91.69 539 LYS A N 1
ATOM 4365 C CA . LYS A 1 539 ? -17.622 -12.607 7.066 1.00 91.69 539 LYS A CA 1
ATOM 4366 C C . LYS A 1 539 ? -16.196 -12.397 7.572 1.00 91.69 539 LYS A C 1
ATOM 4368 O O . LYS A 1 539 ? -15.514 -13.353 7.916 1.00 91.69 539 LYS A O 1
ATOM 4373 N N . HIS A 1 540 ? -15.752 -11.144 7.590 1.00 89.12 540 HIS A N 1
ATOM 4374 C CA . HIS A 1 540 ? -14.417 -10.733 7.999 1.00 89.12 540 HIS A CA 1
ATOM 4375 C C . HIS A 1 540 ? -14.496 -9.339 8.620 1.00 89.12 540 HIS A C 1
ATOM 4377 O O . HIS A 1 540 ? -15.134 -8.454 8.047 1.00 89.12 540 HIS A O 1
ATOM 4383 N N . LEU A 1 541 ? -13.837 -9.136 9.759 1.00 89.12 541 LEU A N 1
ATOM 4384 C CA . LEU A 1 541 ? -13.756 -7.845 10.435 1.00 89.12 541 LEU A CA 1
ATOM 4385 C C . LEU A 1 541 ? -12.288 -7.494 10.664 1.00 89.12 541 LEU A C 1
ATOM 4387 O O . LEU A 1 541 ? -11.652 -8.060 11.541 1.00 89.12 541 LEU A O 1
ATOM 4391 N N . SER A 1 542 ? -11.748 -6.597 9.841 1.00 88.12 542 SER A N 1
ATOM 4392 C CA . SER A 1 542 ? -10.321 -6.266 9.855 1.00 88.12 542 SER A CA 1
ATOM 4393 C C . SER A 1 542 ? -9.929 -5.379 11.031 1.00 88.12 542 SER A C 1
ATOM 4395 O O . SER A 1 542 ? -10.685 -4.478 11.405 1.00 88.12 542 SER A O 1
ATOM 4397 N N . TYR A 1 543 ? -8.682 -5.518 11.482 1.00 89.62 543 TYR A N 1
ATOM 4398 C CA . TYR A 1 543 ? -8.021 -4.613 12.423 1.00 89.62 543 TYR A CA 1
ATOM 4399 C C . TYR A 1 543 ? -8.294 -3.127 12.144 1.00 89.62 543 TYR A C 1
ATOM 4401 O O . TYR A 1 543 ? -8.643 -2.394 13.059 1.00 89.62 543 TYR A O 1
ATOM 4409 N N . SER A 1 544 ? -8.206 -2.667 10.891 1.00 88.56 544 SER A N 1
ATOM 4410 C CA . SER A 1 544 ? -8.396 -1.245 10.551 1.00 88.56 544 SER A CA 1
ATOM 4411 C C . SER A 1 544 ? -9.792 -0.700 10.874 1.00 88.56 544 SER A C 1
ATOM 4413 O O . SER A 1 544 ? -9.923 0.489 11.143 1.00 88.56 544 SER A O 1
ATOM 4415 N N . THR A 1 545 ? -10.815 -1.559 10.891 1.00 90.06 545 THR A N 1
ATOM 4416 C CA . THR A 1 545 ? -12.189 -1.205 11.282 1.00 90.06 545 THR A CA 1
ATOM 4417 C C . THR A 1 545 ? -12.350 -1.206 12.802 1.00 90.06 545 THR A C 1
ATOM 4419 O O . THR A 1 545 ? -13.087 -0.392 13.340 1.00 90.06 545 THR A O 1
ATOM 4422 N N . LEU A 1 546 ? -11.648 -2.087 13.522 1.00 89.69 546 LEU A N 1
ATOM 4423 C CA . LEU A 1 546 ? -11.750 -2.211 14.983 1.00 89.69 546 LEU A CA 1
ATOM 4424 C C . LEU A 1 546 ? -10.823 -1.264 15.751 1.00 89.69 546 LEU A C 1
ATOM 4426 O O . LEU A 1 546 ? -11.176 -0.798 16.832 1.00 89.69 546 LEU A O 1
ATOM 4430 N N . CYS A 1 547 ? -9.639 -0.984 15.208 1.00 90.31 547 CYS A N 1
ATOM 4431 C CA . CYS A 1 547 ? -8.565 -0.250 15.869 1.00 90.31 547 CYS A CA 1
ATOM 4432 C C . CYS A 1 547 ? -8.989 1.129 16.413 1.00 90.31 547 CYS A C 1
ATOM 4434 O O . CYS A 1 547 ? -8.599 1.457 17.538 1.00 90.31 547 CYS A O 1
ATOM 4436 N N . PRO A 1 548 ? -9.793 1.947 15.701 1.00 89.56 548 PRO A N 1
ATOM 4437 C CA . PRO A 1 548 ? -10.266 3.219 16.252 1.00 89.56 548 PRO A CA 1
ATOM 4438 C C . PRO A 1 548 ? -11.105 3.046 17.529 1.00 89.56 548 PRO A C 1
ATOM 4440 O O . PRO A 1 548 ? -11.121 3.935 18.384 1.00 89.56 548 PRO A O 1
ATOM 4443 N N . HIS A 1 549 ? -11.723 1.873 17.700 1.00 91.12 549 HIS A N 1
ATOM 4444 C CA . HIS A 1 549 ? -12.738 1.572 18.705 1.00 91.12 549 HIS A CA 1
ATOM 4445 C C . HIS A 1 549 ? -12.301 0.526 19.751 1.00 91.12 549 HIS A C 1
ATOM 4447 O O . HIS A 1 549 ? -13.129 -0.128 20.386 1.00 91.12 549 HIS A O 1
ATOM 4453 N N . VAL A 1 550 ? -10.994 0.375 19.993 1.00 89.19 550 VAL A N 1
ATOM 4454 C CA . VAL A 1 550 ? -10.428 -0.583 20.978 1.00 89.19 550 VAL A CA 1
ATOM 4455 C C . VAL A 1 550 ? -10.820 -0.316 22.442 1.00 89.19 550 VAL A C 1
ATOM 4457 O O . VAL A 1 550 ? -10.454 -1.086 23.329 1.00 89.19 550 VAL A O 1
ATOM 4460 N N . MET A 1 551 ? -11.556 0.767 22.706 1.00 88.56 551 MET A N 1
ATOM 4461 C CA . MET A 1 551 ? -12.010 1.169 24.040 1.00 88.56 551 MET A CA 1
ATOM 4462 C C . MET A 1 551 ? -13.294 0.478 24.499 1.00 88.56 551 MET A C 1
ATOM 4464 O O . MET A 1 551 ? -13.644 0.596 25.674 1.00 88.56 551 MET A O 1
ATOM 4468 N N . PHE A 1 552 ? -14.002 -0.229 23.612 1.00 93.44 552 PHE A N 1
ATOM 4469 C CA . PHE A 1 552 ? -15.182 -0.985 24.017 1.00 93.44 552 PHE A CA 1
ATOM 4470 C C . PHE A 1 552 ? -14.818 -2.045 25.070 1.00 93.44 552 PHE A C 1
ATOM 4472 O O . PHE A 1 552 ? -13.828 -2.765 24.955 1.00 93.44 552 PHE A O 1
ATOM 4479 N N . GLU A 1 553 ? -15.647 -2.149 26.108 1.00 95.31 553 GLU A N 1
ATOM 4480 C CA . GLU A 1 553 ? -15.542 -3.171 27.155 1.00 95.31 553 GLU A CA 1
ATOM 4481 C C . GLU A 1 553 ? -16.391 -4.405 26.814 1.00 95.31 553 GLU A C 1
ATOM 4483 O O . GLU A 1 553 ? -16.181 -5.485 27.365 1.00 95.31 553 GLU A O 1
ATOM 4488 N N . THR A 1 554 ? -17.380 -4.267 25.931 1.00 97.00 554 THR A N 1
ATOM 4489 C CA . THR A 1 554 ? -18.241 -5.366 25.478 1.00 97.00 554 THR A CA 1
ATOM 4490 C C . THR A 1 554 ? -18.399 -5.316 23.968 1.00 97.00 554 THR A C 1
ATOM 4492 O O . THR A 1 554 ? -18.713 -4.261 23.420 1.00 97.00 554 THR A O 1
ATOM 4495 N N . LEU A 1 555 ? -18.195 -6.453 23.305 1.00 96.81 555 LEU A N 1
ATOM 4496 C CA . LEU A 1 555 ? -18.379 -6.595 21.866 1.00 96.81 555 LEU A CA 1
ATOM 4497 C C . LEU A 1 555 ? -19.208 -7.844 21.563 1.00 96.81 555 LEU A C 1
ATOM 4499 O O . LEU A 1 555 ? -18.823 -8.964 21.899 1.00 96.81 555 LEU A O 1
ATOM 4503 N N . ASP A 1 556 ? -20.348 -7.636 20.916 1.00 97.31 556 ASP A N 1
ATOM 4504 C CA . ASP A 1 556 ? -21.232 -8.696 20.447 1.00 97.31 556 ASP A CA 1
ATOM 4505 C C . ASP A 1 556 ? -21.144 -8.811 18.921 1.00 97.31 556 ASP A C 1
ATOM 4507 O O . ASP A 1 556 ? -21.610 -7.940 18.186 1.00 97.31 556 ASP A O 1
ATOM 4511 N N . LEU A 1 557 ? -20.533 -9.900 18.459 1.00 96.88 557 LEU A N 1
ATOM 4512 C CA . LEU A 1 557 ? -20.389 -10.288 17.055 1.00 96.88 557 LEU A CA 1
ATOM 4513 C C . LEU A 1 557 ? -21.202 -11.551 16.739 1.00 96.88 557 LEU A C 1
ATOM 4515 O O . LEU A 1 557 ? -20.923 -12.246 15.755 1.00 96.88 557 LEU A O 1
ATOM 4519 N N . SER A 1 558 ? -22.196 -11.876 17.566 1.00 97.31 558 SER A N 1
ATOM 4520 C CA . SER A 1 558 ? -22.974 -13.100 17.414 1.00 97.31 558 SER A CA 1
ATOM 4521 C C . SER A 1 558 ? -23.775 -13.143 16.106 1.00 97.31 558 SER A C 1
ATOM 4523 O O . SER A 1 558 ? -24.087 -12.121 15.498 1.00 97.31 558 SER A O 1
ATOM 4525 N N . SER A 1 559 ? -24.146 -14.340 15.655 1.00 97.62 559 SER A N 1
ATOM 4526 C CA . SER A 1 559 ? -25.000 -14.533 14.471 1.00 97.62 559 SER A CA 1
ATOM 4527 C C . SER A 1 559 ? -24.444 -13.902 13.186 1.00 97.62 559 SER A C 1
ATOM 4529 O O . SER A 1 559 ? -25.187 -13.336 12.387 1.00 97.62 559 SER A O 1
ATOM 4531 N N . ASN A 1 560 ? -23.132 -14.001 12.983 1.00 96.94 560 ASN A N 1
ATOM 4532 C CA . ASN A 1 560 ? -22.444 -13.569 11.769 1.00 96.94 560 ASN A CA 1
ATOM 4533 C C . ASN A 1 560 ? -21.858 -14.790 11.024 1.00 96.94 560 ASN A C 1
ATOM 4535 O O . ASN A 1 560 ? -22.279 -15.930 11.225 1.00 96.94 560 ASN A O 1
ATOM 4539 N N . ALA A 1 561 ? -20.930 -14.566 10.096 1.00 95.56 561 ALA A N 1
ATOM 4540 C CA . ALA A 1 561 ? -20.262 -15.607 9.317 1.00 95.56 561 ALA A CA 1
ATOM 4541 C C . ALA A 1 561 ? -18.736 -15.605 9.528 1.00 95.56 561 ALA A C 1
ATOM 4543 O O . ALA A 1 561 ? -18.003 -16.009 8.625 1.00 95.56 561 ALA A O 1
ATOM 4544 N N . LEU A 1 562 ? -18.270 -15.152 10.698 1.00 95.19 562 LEU A N 1
ATOM 4545 C CA . LEU A 1 562 ? -16.850 -15.077 11.049 1.00 95.19 562 LEU A CA 1
ATOM 4546 C C . LEU A 1 562 ? -16.237 -16.476 11.187 1.00 95.19 562 LEU A C 1
ATOM 4548 O O . LEU A 1 562 ? -16.894 -17.405 11.656 1.00 95.19 562 LEU A O 1
ATOM 4552 N N . SER A 1 563 ? -14.968 -16.607 10.811 1.00 92.56 563 SER A N 1
ATOM 4553 C CA . SER A 1 563 ? -14.173 -17.839 10.907 1.00 92.56 563 SER A CA 1
ATOM 4554 C C . SER A 1 563 ? -12.865 -17.608 11.666 1.00 92.56 563 SER A C 1
ATOM 4556 O O . SER A 1 563 ? -12.513 -16.467 11.959 1.00 92.56 563 SER A O 1
ATOM 4558 N N . ASP A 1 564 ? -12.101 -18.678 11.918 1.00 87.62 564 ASP A N 1
ATOM 4559 C CA . ASP A 1 564 ? -10.821 -18.655 12.655 1.00 87.62 564 ASP A CA 1
ATOM 4560 C C . ASP A 1 564 ? -9.825 -17.573 12.183 1.00 87.62 564 ASP A C 1
ATOM 4562 O O . ASP A 1 564 ? -9.024 -17.079 12.970 1.00 87.62 564 ASP A O 1
ATOM 4566 N N . SER A 1 565 ? -9.869 -17.177 10.907 1.00 84.19 565 SER A N 1
ATOM 4567 C CA . SER A 1 565 ? -9.030 -16.104 10.353 1.00 84.19 565 SER A CA 1
ATOM 4568 C C . SER A 1 565 ? -9.221 -14.747 11.036 1.00 84.19 565 SER A C 1
ATOM 4570 O O . SER A 1 565 ? -8.285 -13.961 11.067 1.00 84.19 565 SER A O 1
ATOM 4572 N N . SER A 1 566 ? -10.408 -14.470 11.583 1.00 82.62 566 SER A N 1
ATOM 4573 C CA . SER A 1 566 ? -10.725 -13.192 12.235 1.00 82.62 566 SER A CA 1
ATOM 4574 C C . SER A 1 566 ? -10.322 -13.141 13.708 1.00 82.62 566 SER A C 1
ATOM 4576 O O . SER A 1 566 ? -10.411 -12.087 14.326 1.00 82.62 566 SER A O 1
ATOM 4578 N N . SER A 1 567 ? -9.879 -14.257 14.300 1.00 78.38 567 SER A N 1
ATOM 4579 C CA . SER A 1 567 ? -9.546 -14.307 15.729 1.00 78.38 567 SER A CA 1
ATOM 4580 C C . SER A 1 567 ? -8.418 -13.340 16.108 1.00 78.38 567 SER A C 1
ATOM 4582 O O . SER A 1 567 ? -8.455 -12.762 17.193 1.00 78.38 567 SER A O 1
ATOM 4584 N N . LEU A 1 568 ? -7.447 -13.133 15.209 1.00 78.69 568 LEU A N 1
ATOM 4585 C CA . LEU A 1 568 ? -6.296 -12.250 15.430 1.00 78.69 568 LEU A CA 1
ATOM 4586 C C . LEU A 1 568 ? -6.706 -10.779 15.577 1.00 78.69 568 LEU A C 1
ATOM 4588 O O . LEU A 1 568 ? -6.139 -10.066 16.403 1.00 78.69 568 LEU A O 1
ATOM 4592 N N . ASP A 1 569 ? -7.714 -10.337 14.821 1.00 82.69 569 ASP A N 1
ATOM 4593 C CA . ASP A 1 569 ? -8.152 -8.938 14.794 1.00 82.69 569 ASP A CA 1
ATOM 4594 C C . ASP A 1 569 ? -8.787 -8.486 16.121 1.00 82.69 569 ASP A C 1
ATOM 4596 O O . ASP A 1 569 ? -8.807 -7.295 16.425 1.00 82.69 569 ASP A O 1
ATOM 4600 N N . PHE A 1 570 ? -9.275 -9.418 16.947 1.00 84.81 570 PHE A N 1
ATOM 4601 C CA . PHE A 1 570 ? -9.861 -9.111 18.259 1.00 84.81 570 PHE A CA 1
ATOM 4602 C C . PHE A 1 570 ? -8.817 -9.029 19.379 1.00 84.81 570 PHE A C 1
ATOM 4604 O O . PHE A 1 570 ? -9.053 -8.374 20.395 1.00 84.81 570 PHE A O 1
ATOM 4611 N N . GLY A 1 571 ? -7.651 -9.660 19.194 1.00 83.81 571 GLY A N 1
ATOM 4612 C CA . GLY A 1 571 ? -6.581 -9.756 20.198 1.00 83.81 571 GLY A CA 1
ATOM 4613 C C . GLY A 1 571 ? -5.958 -8.414 20.599 1.00 83.81 571 GLY A C 1
ATOM 4614 O O . GLY A 1 571 ? -5.221 -8.337 21.581 1.00 83.81 571 GLY A O 1
ATOM 4615 N N . VAL A 1 572 ? -6.284 -7.344 19.873 1.00 84.88 572 VAL A N 1
ATOM 4616 C CA . VAL A 1 572 ? -5.811 -5.976 20.125 1.00 84.88 572 VAL A CA 1
ATOM 4617 C C . VAL A 1 572 ? -6.773 -5.142 20.980 1.00 84.88 572 VAL A C 1
ATOM 4619 O O . VAL A 1 572 ? -6.425 -4.041 21.394 1.00 84.88 572 VAL A O 1
ATOM 4622 N N . MET A 1 573 ? -7.987 -5.624 21.271 1.00 90.00 573 MET A N 1
ATOM 4623 C CA . MET A 1 573 ? -8.988 -4.872 22.042 1.00 90.00 573 MET A CA 1
ATOM 4624 C C . MET A 1 573 ? -8.745 -4.997 23.554 1.00 90.00 573 MET A C 1
ATOM 4626 O O . MET A 1 573 ? -9.508 -5.622 24.283 1.00 90.00 573 MET A O 1
ATOM 4630 N N . LEU A 1 574 ? -7.663 -4.405 24.062 1.00 89.19 574 LEU A N 1
ATOM 4631 C CA . LEU A 1 574 ? -7.156 -4.657 25.423 1.00 89.19 574 LEU A CA 1
ATOM 4632 C C . LEU A 1 574 ? -8.094 -4.245 26.576 1.00 89.19 574 LEU A C 1
ATOM 4634 O O . LEU A 1 574 ? -7.866 -4.637 27.725 1.00 89.19 574 LEU A O 1
ATOM 4638 N N . LYS A 1 575 ? -9.137 -3.449 26.309 1.00 90.88 575 LYS A N 1
ATOM 4639 C CA . LYS A 1 575 ? -10.164 -3.074 27.299 1.00 90.88 575 LYS A CA 1
ATOM 4640 C C . LYS A 1 575 ? -11.365 -4.019 27.330 1.00 90.88 575 LYS A C 1
ATOM 4642 O O . LYS A 1 575 ? -12.197 -3.894 28.230 1.00 90.88 575 LYS A O 1
ATOM 4647 N N . LEU A 1 576 ? -11.438 -4.974 26.406 1.00 93.94 576 LEU A N 1
ATOM 4648 C CA . LEU A 1 576 ? -12.555 -5.898 26.295 1.00 93.94 576 LEU A CA 1
ATOM 4649 C C . LEU A 1 576 ? -12.679 -6.773 27.550 1.00 93.94 576 LEU A C 1
ATOM 4651 O O . LEU A 1 576 ? -11.705 -7.354 28.022 1.00 93.94 576 LEU A O 1
ATOM 4655 N N . ARG A 1 577 ? -13.901 -6.869 28.075 1.00 95.25 577 ARG A N 1
ATOM 4656 C CA . ARG A 1 577 ? -14.293 -7.691 29.232 1.00 95.25 577 ARG A CA 1
ATOM 4657 C C . ARG A 1 577 ? -15.250 -8.804 28.840 1.00 95.25 577 ARG A C 1
ATOM 4659 O O . ARG A 1 577 ? -15.211 -9.876 29.441 1.00 95.25 577 ARG A O 1
ATOM 4666 N N . HIS A 1 578 ? -16.085 -8.556 27.838 1.00 97.00 578 HIS A N 1
ATOM 4667 C CA . HIS A 1 578 ? -17.084 -9.499 27.353 1.00 97.00 578 HIS A CA 1
ATOM 4668 C C . HIS A 1 578 ? -17.041 -9.559 25.825 1.00 97.00 578 HIS A C 1
ATOM 4670 O O . HIS A 1 578 ? -17.172 -8.528 25.164 1.00 97.00 578 HIS A O 1
ATOM 4676 N N . LEU A 1 579 ? -16.866 -10.759 25.277 1.00 96.94 579 LEU A N 1
ATOM 4677 C CA . LEU A 1 579 ? -16.869 -11.012 23.838 1.00 96.94 579 LEU A CA 1
ATOM 4678 C C . LEU A 1 579 ? -17.870 -12.119 23.514 1.00 96.94 579 LEU A C 1
ATOM 4680 O O . LEU A 1 579 ? -17.734 -13.227 24.031 1.00 96.94 579 LEU A O 1
ATOM 4684 N N . SER A 1 580 ? -18.837 -11.842 22.638 1.00 97.00 580 SER A N 1
ATOM 4685 C CA . SER A 1 580 ? -19.681 -12.889 22.051 1.00 97.00 580 SER A CA 1
ATOM 4686 C C . SER A 1 580 ? -19.339 -13.103 20.583 1.00 97.00 580 SER A C 1
ATOM 4688 O O . SER A 1 580 ? -19.433 -12.198 19.757 1.00 97.00 580 SER A O 1
ATOM 4690 N N . LEU A 1 581 ? -18.952 -14.334 20.277 1.00 96.62 581 LEU A N 1
ATOM 4691 C CA . LEU A 1 581 ? -18.733 -14.910 18.955 1.00 96.62 581 LEU A CA 1
ATOM 4692 C C . LEU A 1 581 ? -19.772 -16.007 18.667 1.00 96.62 581 LEU A C 1
ATOM 4694 O O . LEU A 1 581 ? -19.574 -16.823 17.763 1.00 96.62 581 LEU A O 1
ATOM 4698 N N . ALA A 1 582 ? -20.873 -16.054 19.423 1.00 96.56 582 ALA A N 1
ATOM 4699 C CA . ALA A 1 582 ? -21.882 -17.098 19.302 1.00 96.56 582 ALA A CA 1
ATOM 4700 C C . ALA A 1 582 ? -22.453 -17.198 17.885 1.00 96.56 582 ALA A C 1
ATOM 4702 O O . ALA A 1 582 ? -22.627 -16.187 17.207 1.00 96.56 582 ALA A O 1
ATOM 4703 N N . ASN A 1 583 ? -22.822 -18.403 17.451 1.00 97.25 583 ASN A N 1
ATOM 4704 C CA . ASN A 1 583 ? -23.493 -18.622 16.167 1.00 97.25 583 ASN A CA 1
ATOM 4705 C C . ASN A 1 583 ? -22.704 -18.029 14.976 1.00 97.25 583 ASN A C 1
ATOM 4707 O O . ASN A 1 583 ? -23.223 -17.217 14.211 1.00 97.25 583 ASN A O 1
ATOM 4711 N N . ASN A 1 584 ? -21.429 -18.405 14.860 1.00 97.38 584 ASN A N 1
ATOM 4712 C CA . ASN A 1 584 ? -20.533 -18.061 13.752 1.00 97.38 584 ASN A CA 1
ATOM 4713 C C . ASN A 1 584 ? -19.994 -19.355 13.093 1.00 97.38 584 ASN A C 1
ATOM 4715 O O . ASN A 1 584 ? -20.624 -20.413 13.162 1.00 97.38 584 ASN A O 1
ATOM 4719 N N . ARG A 1 585 ? -18.849 -19.284 12.403 1.00 96.19 585 ARG A N 1
ATOM 4720 C CA . ARG A 1 585 ? -18.201 -20.402 11.696 1.00 96.19 585 ARG A CA 1
ATOM 4721 C C . ARG A 1 585 ? -16.815 -20.733 12.259 1.00 96.19 585 ARG A C 1
ATOM 4723 O O . ARG A 1 585 ? -15.956 -21.204 11.515 1.00 96.19 585 ARG A O 1
ATOM 4730 N N . PHE A 1 586 ? -16.578 -20.479 13.545 1.00 93.88 586 PHE A N 1
ATOM 4731 C CA . PHE A 1 586 ? -15.317 -20.853 14.184 1.00 93.88 586 PHE A CA 1
ATOM 4732 C C . PHE A 1 586 ? -15.207 -22.368 14.344 1.00 93.88 586 PHE A C 1
ATOM 4734 O O . PHE A 1 586 ? -16.155 -23.025 14.770 1.00 93.88 586 PHE A O 1
ATOM 4741 N N . THR A 1 587 ? -14.040 -22.916 14.026 1.00 92.75 587 THR A N 1
ATOM 4742 C CA . THR A 1 587 ? -13.778 -24.361 14.085 1.00 92.75 587 THR A CA 1
ATOM 4743 C C . THR A 1 587 ? -12.792 -24.743 15.178 1.00 92.75 587 THR A C 1
ATOM 4745 O O . THR A 1 587 ? -12.834 -25.871 15.661 1.00 92.75 587 THR A O 1
ATOM 4748 N N . SER A 1 588 ? -11.941 -23.807 15.604 1.00 88.44 588 SER A N 1
ATOM 4749 C CA . SER A 1 588 ? -10.840 -24.069 16.532 1.00 88.44 588 SER A CA 1
ATOM 4750 C C . SER A 1 588 ? -10.923 -23.184 17.771 1.00 88.44 588 SER A C 1
ATOM 4752 O O . SER A 1 588 ? -10.674 -21.979 17.709 1.00 88.44 588 SER A O 1
ATOM 4754 N N . LEU A 1 589 ? -11.210 -23.784 18.929 1.00 86.38 589 LEU A N 1
ATOM 4755 C CA . LEU A 1 589 ? -11.169 -23.056 20.199 1.00 86.38 589 LEU A CA 1
ATOM 4756 C C . LEU A 1 589 ? -9.733 -22.638 20.561 1.00 86.38 589 LEU A C 1
ATOM 4758 O O . LEU A 1 589 ? -9.520 -21.529 21.048 1.00 86.38 589 LEU A O 1
ATOM 4762 N N . ARG A 1 590 ? -8.739 -23.483 20.263 1.00 83.62 590 ARG A N 1
ATOM 4763 C CA . ARG A 1 590 ? -7.319 -23.197 20.515 1.00 83.62 590 ARG A CA 1
ATOM 4764 C C . ARG A 1 590 ? -6.855 -21.931 19.803 1.00 83.62 590 ARG A C 1
ATOM 4766 O O . ARG A 1 590 ? -6.174 -21.107 20.408 1.00 83.62 590 ARG A O 1
ATOM 4773 N N . ARG A 1 591 ? -7.227 -21.756 18.529 1.00 85.00 591 ARG A N 1
ATOM 4774 C CA . ARG A 1 591 ? -6.886 -20.550 17.757 1.00 85.00 591 ARG A CA 1
ATOM 4775 C C . ARG A 1 591 ? -7.519 -19.299 18.349 1.00 85.00 591 ARG A C 1
ATOM 4777 O O . ARG A 1 591 ? -6.837 -18.283 18.439 1.00 85.00 591 ARG A O 1
ATOM 4784 N N . ILE A 1 592 ? -8.778 -19.383 18.784 1.00 88.12 592 ILE A N 1
ATOM 4785 C CA . ILE A 1 592 ? -9.459 -18.263 19.446 1.00 88.12 592 ILE A CA 1
ATOM 4786 C C . ILE A 1 592 ? -8.721 -17.897 20.733 1.00 88.12 592 ILE A C 1
ATOM 4788 O O . ILE A 1 592 ? -8.309 -16.754 20.888 1.00 88.12 592 ILE A O 1
ATOM 4792 N N . LEU A 1 593 ? -8.505 -18.854 21.639 1.00 86.06 593 LEU A N 1
ATOM 4793 C CA . LEU A 1 593 ? -7.839 -18.587 22.917 1.00 86.06 593 LEU A CA 1
ATOM 4794 C C . LEU A 1 593 ? -6.419 -18.047 22.709 1.00 86.06 593 LEU A C 1
ATOM 4796 O O . LEU A 1 593 ? -6.078 -17.015 23.279 1.00 86.06 593 LEU A O 1
ATOM 4800 N N . GLY A 1 594 ? -5.645 -18.662 21.809 1.00 82.12 594 GLY A N 1
ATOM 4801 C CA . GLY A 1 594 ? -4.310 -18.190 21.441 1.00 82.12 594 GLY A CA 1
ATOM 4802 C C . GLY A 1 594 ? -4.301 -16.743 20.945 1.00 82.12 594 GLY A C 1
ATOM 4803 O O . GLY A 1 594 ? -3.459 -15.957 21.379 1.00 82.12 594 GLY A O 1
ATOM 4804 N N . ALA A 1 595 ? -5.270 -16.365 20.108 1.00 84.56 595 ALA A N 1
ATOM 4805 C CA . ALA A 1 595 ? -5.399 -15.001 19.605 1.00 84.56 595 ALA A CA 1
ATOM 4806 C C . ALA A 1 595 ? -5.828 -13.982 20.671 1.00 84.56 595 ALA A C 1
ATOM 4808 O O . ALA A 1 595 ? -5.406 -12.828 20.633 1.00 84.56 595 ALA A O 1
ATOM 4809 N N . LEU A 1 596 ? -6.636 -14.408 21.643 1.00 87.62 596 LEU A N 1
ATOM 4810 C CA . LEU A 1 596 ? -7.134 -13.559 22.726 1.00 87.62 596 LEU A CA 1
ATOM 4811 C C . LEU A 1 596 ? -6.222 -13.553 23.963 1.00 87.62 596 LEU A C 1
ATOM 4813 O O . LEU A 1 596 ? -6.524 -12.857 24.929 1.00 87.62 596 LEU A O 1
ATOM 4817 N N . SER A 1 597 ? -5.116 -14.299 23.956 1.00 83.94 597 SER A N 1
ATOM 4818 C CA . SER A 1 597 ? -4.213 -14.486 25.106 1.00 83.94 597 SER A CA 1
ATOM 4819 C C . SER A 1 597 ? -3.703 -13.174 25.725 1.00 83.94 597 SER A C 1
ATOM 4821 O O . SER A 1 597 ? -3.513 -13.089 26.938 1.00 83.94 597 SER A O 1
ATOM 4823 N N . ASN A 1 598 ? -3.566 -12.119 24.915 1.00 80.31 598 ASN A N 1
ATOM 4824 C CA . ASN A 1 598 ? -3.142 -10.782 25.344 1.00 80.31 598 ASN A CA 1
ATOM 4825 C C . ASN A 1 598 ? -4.253 -9.952 26.023 1.00 80.31 598 ASN A C 1
ATOM 4827 O O . ASN A 1 598 ? -3.984 -8.865 26.545 1.00 80.31 598 ASN A O 1
ATOM 4831 N N . LEU A 1 599 ? -5.506 -10.422 26.024 1.00 87.81 599 LEU A N 1
ATOM 4832 C CA . LEU A 1 599 ? -6.645 -9.700 26.591 1.00 87.81 599 LEU A CA 1
ATOM 4833 C C . LEU A 1 599 ? -6.735 -9.905 28.108 1.00 87.81 599 LEU A C 1
ATOM 4835 O O . LEU A 1 599 ? -7.608 -10.603 28.622 1.00 87.81 599 LEU A O 1
ATOM 4839 N N . HIS A 1 600 ? -5.855 -9.228 28.845 1.00 86.25 600 HIS A N 1
ATOM 4840 C CA . HIS A 1 600 ? -5.775 -9.305 30.309 1.00 86.25 600 HIS A CA 1
ATOM 4841 C C . HIS A 1 600 ? -7.041 -8.825 31.046 1.00 86.25 600 HIS A C 1
ATOM 4843 O O . HIS A 1 600 ? -7.151 -9.033 32.248 1.00 86.25 600 HIS A O 1
ATOM 4849 N N . ASN A 1 601 ? -7.999 -8.193 30.362 1.00 89.38 601 ASN A N 1
ATOM 4850 C CA . ASN A 1 601 ? -9.264 -7.732 30.947 1.00 89.38 601 ASN A CA 1
ATOM 4851 C C . ASN A 1 601 ? -10.463 -8.619 30.589 1.00 89.38 601 ASN A C 1
ATOM 4853 O O . ASN A 1 601 ? -11.547 -8.401 31.137 1.00 89.38 601 ASN A O 1
ATOM 4857 N N . LEU A 1 602 ? -10.291 -9.607 29.703 1.00 92.50 602 LEU A N 1
ATOM 4858 C CA . LEU A 1 602 ? -11.388 -10.433 29.214 1.00 92.50 602 LEU A CA 1
ATOM 4859 C C . LEU A 1 602 ? -11.872 -11.368 30.322 1.00 92.50 602 LEU A C 1
ATOM 4861 O O . LEU A 1 602 ? -11.112 -12.198 30.797 1.00 92.50 602 LEU A O 1
ATOM 4865 N N . LYS A 1 603 ? -13.142 -11.240 30.714 1.00 91.94 603 LYS A N 1
ATOM 4866 C CA . LYS A 1 603 ? -13.790 -12.026 31.778 1.00 91.94 603 LYS A CA 1
ATOM 4867 C C . LYS A 1 603 ? -14.749 -13.077 31.236 1.00 91.94 603 LYS A C 1
ATOM 4869 O O . LYS A 1 603 ? -14.961 -14.104 31.880 1.00 91.94 603 LYS A O 1
ATOM 4874 N N . SER A 1 604 ? -15.366 -12.815 30.087 1.00 93.12 604 SER A N 1
ATOM 4875 C CA . SER A 1 604 ? -16.367 -13.697 29.493 1.00 93.12 604 SER A CA 1
ATOM 4876 C C . SER A 1 604 ? -16.182 -13.824 27.991 1.00 93.12 604 SER A C 1
ATOM 4878 O O . SER A 1 604 ? -16.059 -12.812 27.297 1.00 93.12 604 SER A O 1
ATOM 4880 N N . LEU A 1 605 ? -16.192 -15.067 27.515 1.00 94.12 605 LEU A N 1
ATOM 4881 C CA . LEU A 1 605 ? -16.117 -15.422 26.106 1.00 94.12 605 LEU A CA 1
ATOM 4882 C C . LEU A 1 605 ? -17.261 -16.375 25.757 1.00 94.12 605 LEU A C 1
ATOM 4884 O O . LEU A 1 605 ? -17.340 -17.481 26.280 1.00 94.12 605 LEU A O 1
ATOM 4888 N N . ASP A 1 606 ? -18.127 -15.969 24.843 1.00 93.56 606 ASP A N 1
ATOM 4889 C CA . ASP A 1 606 ? -19.193 -16.818 24.321 1.00 93.56 606 ASP A CA 1
ATOM 4890 C C . ASP A 1 606 ? -18.843 -17.261 22.900 1.00 93.56 606 ASP A C 1
ATOM 4892 O O . ASP A 1 606 ? -18.784 -16.451 21.981 1.00 93.56 606 ASP A O 1
ATOM 4896 N N . VAL A 1 607 ? -18.584 -18.553 22.720 1.00 93.94 607 VAL A N 1
ATOM 4897 C CA . VAL A 1 607 ? -18.312 -19.196 21.424 1.00 93.94 607 VAL A CA 1
ATOM 4898 C C . VAL A 1 607 ? -19.360 -20.270 21.125 1.00 93.94 607 VAL A C 1
ATOM 4900 O O . VAL A 1 607 ? -19.139 -21.159 20.298 1.00 93.94 607 VAL A O 1
ATOM 4903 N N . SER A 1 608 ? -20.523 -20.185 21.773 1.00 90.88 608 SER A N 1
ATOM 4904 C CA . SER A 1 608 ? -21.612 -21.144 21.625 1.00 90.88 608 SER A CA 1
ATOM 4905 C C . SER A 1 608 ? -22.089 -21.238 20.173 1.00 90.88 608 SER A C 1
ATOM 4907 O O . SER A 1 608 ? -21.944 -20.314 19.370 1.00 90.88 608 SER A O 1
ATOM 4909 N N . ARG A 1 609 ? -22.671 -22.381 19.801 1.00 93.38 609 ARG A N 1
ATOM 4910 C CA . ARG A 1 609 ? -23.253 -22.618 18.466 1.00 93.38 609 ARG A CA 1
ATOM 4911 C C . ARG A 1 609 ? -22.279 -22.383 17.301 1.00 93.38 609 ARG A C 1
ATOM 4913 O O . ARG A 1 609 ? -22.693 -21.987 16.216 1.00 93.38 609 ARG A O 1
ATOM 4920 N N . ASN A 1 610 ? -20.991 -22.621 17.521 1.00 94.88 610 ASN A N 1
ATOM 4921 C CA . ASN A 1 610 ? -19.970 -22.699 16.480 1.00 94.88 610 ASN A CA 1
ATOM 4922 C C . ASN A 1 610 ? -19.629 -24.166 16.152 1.00 94.88 610 ASN A C 1
ATOM 4924 O O . ASN A 1 610 ? -19.773 -25.040 17.012 1.00 94.88 610 ASN A O 1
ATOM 4928 N N . PRO A 1 611 ? -19.137 -24.474 14.941 1.00 93.94 611 PRO A N 1
ATOM 4929 C CA . PRO A 1 611 ? -18.668 -25.812 14.577 1.00 93.94 611 PRO A CA 1
ATOM 4930 C C . PRO A 1 611 ? -17.297 -26.163 15.202 1.00 93.94 611 PRO A C 1
ATOM 4932 O O . PRO A 1 611 ? -16.409 -26.648 14.505 1.00 93.94 611 PRO A O 1
ATOM 4935 N N . LEU A 1 612 ? -17.118 -25.931 16.510 1.00 89.94 612 LEU A N 1
ATOM 4936 C CA . LEU A 1 612 ? -15.881 -26.244 17.237 1.00 89.94 612 LEU A CA 1
ATOM 4937 C C . LEU A 1 612 ? -15.658 -27.756 17.294 1.00 89.94 612 LEU A C 1
ATOM 4939 O O . LEU A 1 612 ? -16.517 -28.483 17.797 1.00 89.94 612 LEU A O 1
ATOM 4943 N N . ILE A 1 613 ? -14.508 -28.213 16.809 1.00 85.31 613 ILE A N 1
ATOM 4944 C CA . ILE A 1 613 ? -14.101 -29.623 16.834 1.00 85.31 613 ILE A CA 1
ATOM 4945 C C . ILE A 1 613 ? -13.067 -29.883 17.937 1.00 85.31 613 ILE A C 1
ATOM 4947 O O . ILE A 1 613 ? -12.402 -28.961 18.408 1.00 85.31 613 ILE A O 1
ATOM 4951 N N . THR A 1 614 ? -12.943 -31.143 18.354 1.00 70.62 614 THR A N 1
ATOM 4952 C CA . THR A 1 614 ? -11.916 -31.595 19.303 1.00 70.62 614 THR A CA 1
ATOM 4953 C C . THR A 1 614 ? -10.536 -31.547 18.648 1.00 70.62 614 THR A C 1
ATOM 4955 O O . THR A 1 614 ? -10.374 -31.997 17.515 1.00 70.62 614 THR A O 1
ATOM 4958 N N . GLU A 1 615 ? -9.546 -31.004 19.356 1.00 67.06 615 GLU A N 1
ATOM 4959 C CA . GLU A 1 615 ? -8.147 -30.952 18.915 1.00 67.06 615 GLU A CA 1
ATOM 4960 C C . GLU A 1 615 ? -7.283 -31.873 19.785 1.00 67.06 615 GLU A C 1
ATOM 4962 O O . GLU A 1 615 ? -7.504 -31.968 20.993 1.00 67.06 615 GLU A O 1
ATOM 4967 N N . GLU A 1 616 ? -6.308 -32.549 19.171 1.00 54.16 616 GLU A N 1
ATOM 4968 C CA . GLU A 1 616 ? -5.312 -33.374 19.864 1.00 54.16 616 GLU A CA 1
ATOM 4969 C C . GLU A 1 616 ? -4.253 -32.461 20.524 1.00 54.16 616 GLU A C 1
ATOM 4971 O O . GLU A 1 616 ? -3.554 -31.720 19.836 1.00 54.16 616 GLU A O 1
ATOM 4976 N N . ASP A 1 617 ? -4.186 -32.523 21.859 1.00 55.41 617 ASP A N 1
ATOM 4977 C CA . ASP A 1 617 ? -3.227 -31.919 22.799 1.00 55.41 617 ASP A CA 1
ATOM 4978 C C . ASP A 1 617 ? -3.040 -30.374 22.859 1.00 55.41 617 ASP A C 1
ATOM 4980 O O . ASP A 1 617 ? -2.847 -29.650 21.885 1.00 55.41 617 ASP A O 1
ATOM 4984 N N . GLU A 1 618 ? -3.028 -29.879 24.109 1.00 58.88 618 GLU A N 1
ATOM 4985 C CA . GLU A 1 618 ? -2.679 -28.515 24.565 1.00 58.88 618 GLU A CA 1
ATOM 4986 C C . GLU A 1 618 ? -3.642 -27.359 24.231 1.00 58.88 618 GLU A C 1
ATOM 4988 O O . GLU A 1 618 ? -3.232 -26.234 23.926 1.00 58.88 618 GLU A O 1
ATOM 4993 N N . LEU A 1 619 ? -4.944 -27.598 24.402 1.00 60.50 619 LEU A N 1
ATOM 4994 C CA . LEU A 1 619 ? -6.015 -26.598 24.258 1.00 60.50 619 LEU A CA 1
ATOM 4995 C C . LEU A 1 619 ? -5.829 -25.334 25.136 1.00 60.50 619 LEU A C 1
ATOM 4997 O O . LEU A 1 619 ? -6.290 -24.254 24.769 1.00 60.50 619 LEU A O 1
ATOM 5001 N N . PHE A 1 620 ? -5.150 -25.457 26.285 1.00 61.09 620 PHE A N 1
ATOM 5002 C CA . PHE A 1 620 ? -5.186 -24.477 27.382 1.00 61.09 620 PHE A CA 1
ATOM 5003 C C . PHE A 1 620 ? -3.871 -23.739 27.674 1.00 61.09 620 PHE A C 1
ATOM 5005 O O . PHE A 1 620 ? -3.803 -22.973 28.630 1.00 61.09 620 PHE A O 1
ATOM 5012 N N . LYS A 1 621 ? -2.824 -23.890 26.854 1.00 62.69 621 LYS A N 1
ATOM 5013 C CA . LYS A 1 621 ? -1.552 -23.173 27.089 1.00 62.69 621 LYS A CA 1
ATOM 5014 C C . LYS A 1 621 ? -1.628 -21.649 26.921 1.00 62.69 621 LYS A C 1
ATOM 5016 O O . LYS A 1 621 ? -0.709 -20.952 27.332 1.00 62.69 621 LYS A O 1
ATOM 5021 N N . ALA A 1 622 ? -2.690 -21.132 26.303 1.00 68.81 622 ALA A N 1
ATOM 5022 C CA . ALA A 1 622 ? -2.810 -19.722 25.934 1.00 68.81 622 ALA A CA 1
ATOM 5023 C C . ALA A 1 622 ? -4.169 -19.111 26.323 1.00 68.81 622 ALA A C 1
ATOM 5025 O O . ALA A 1 622 ? -4.719 -18.305 25.577 1.00 68.81 622 ALA A O 1
ATOM 5026 N N . ILE A 1 623 ? -4.746 -19.509 27.464 1.00 77.69 623 ILE A N 1
ATOM 5027 C CA . ILE A 1 623 ? -5.988 -18.895 27.962 1.00 77.69 623 ILE A CA 1
ATOM 5028 C C . ILE A 1 623 ? -5.711 -17.432 28.365 1.00 77.69 623 ILE A C 1
ATOM 5030 O O . ILE A 1 623 ? -4.716 -17.173 29.048 1.00 77.69 623 ILE A O 1
ATOM 5034 N N . PRO A 1 624 ? -6.586 -16.473 28.004 1.00 82.12 624 PRO A N 1
ATOM 5035 C CA . PRO A 1 624 ? -6.501 -15.112 28.523 1.00 82.12 624 PRO A CA 1
ATOM 5036 C C . PRO A 1 624 ? -6.526 -15.115 30.066 1.00 82.12 624 PRO A C 1
ATOM 5038 O O . PRO A 1 624 ? -7.416 -15.726 30.659 1.00 82.12 624 PRO A O 1
ATOM 5041 N N . PRO A 1 625 ? -5.602 -14.420 30.747 1.00 82.06 625 PRO A N 1
ATOM 5042 C CA . PRO A 1 625 ? -5.316 -14.668 32.165 1.00 82.06 625 PRO A CA 1
ATOM 5043 C C . PRO A 1 625 ? -6.437 -14.273 33.135 1.00 82.06 625 PRO A C 1
ATOM 5045 O O . PRO A 1 625 ? -6.448 -14.739 34.270 1.00 82.06 625 PRO A O 1
ATOM 5048 N N . SER A 1 626 ? -7.374 -13.426 32.706 1.00 85.88 626 SER A N 1
ATOM 5049 C CA . SER A 1 626 ? -8.515 -12.991 33.524 1.00 85.88 626 SER A CA 1
ATOM 5050 C C . SER A 1 626 ? -9.835 -13.648 33.119 1.00 85.88 626 SER A C 1
ATOM 5052 O O . SER A 1 626 ? -10.892 -13.222 33.594 1.00 85.88 626 SER A O 1
ATOM 5054 N N . LEU A 1 627 ? -9.801 -14.645 32.227 1.00 85.38 627 LEU A N 1
ATOM 5055 C CA . LEU A 1 627 ? -11.006 -15.277 31.703 1.00 85.38 627 LEU A CA 1
ATOM 5056 C C . LEU A 1 627 ? -11.686 -16.110 32.794 1.00 85.38 627 LEU A C 1
ATOM 5058 O O . LEU A 1 627 ? -11.111 -17.058 33.313 1.00 85.38 627 LEU A O 1
ATOM 5062 N N . ILE A 1 628 ? -12.930 -15.760 33.124 1.00 85.69 628 ILE A N 1
ATOM 5063 C CA . ILE A 1 628 ? -13.710 -16.409 34.190 1.00 85.69 628 ILE A CA 1
ATOM 5064 C C . ILE A 1 628 ? -14.702 -17.404 33.594 1.00 85.69 628 ILE A C 1
ATOM 5066 O O . ILE A 1 628 ? -14.946 -18.471 34.150 1.00 85.69 628 ILE A O 1
ATOM 5070 N N . THR A 1 629 ? -15.324 -17.030 32.475 1.00 85.25 629 THR A N 1
ATOM 5071 C CA . THR A 1 629 ? -16.420 -17.796 31.877 1.00 85.25 629 THR A CA 1
ATOM 5072 C C . THR A 1 629 ? -16.184 -18.026 30.398 1.00 85.25 629 THR A C 1
ATOM 5074 O O . THR A 1 629 ? -15.893 -17.078 29.664 1.00 85.25 629 THR A O 1
ATOM 5077 N N . ILE A 1 630 ? -16.367 -19.273 29.966 1.00 88.12 630 ILE A N 1
ATOM 5078 C CA . ILE A 1 630 ? -16.463 -19.622 28.554 1.00 88.12 630 ILE A CA 1
ATOM 5079 C C . ILE A 1 630 ? -17.761 -20.380 28.275 1.00 88.12 630 ILE A C 1
ATOM 5081 O O . ILE A 1 630 ? -18.119 -21.303 29.009 1.00 88.12 630 ILE A O 1
ATOM 5085 N N . ASP A 1 631 ? -18.472 -19.992 27.222 1.00 85.31 631 ASP A N 1
ATOM 5086 C CA . ASP A 1 631 ? -19.664 -20.700 26.756 1.00 85.31 631 ASP A CA 1
ATOM 5087 C C . ASP A 1 631 ? -19.371 -21.433 25.446 1.00 85.31 631 ASP A C 1
ATOM 5089 O O . ASP A 1 631 ? -19.078 -20.805 24.430 1.00 85.31 631 ASP A O 1
ATOM 5093 N N . ILE A 1 632 ? -19.440 -22.766 25.479 1.00 86.56 632 ILE A N 1
ATOM 5094 C CA . ILE A 1 632 ? -19.267 -23.643 24.310 1.00 86.56 632 ILE A CA 1
ATOM 5095 C C . ILE A 1 632 ? -20.561 -24.403 23.981 1.00 86.56 632 ILE A C 1
ATOM 5097 O O . ILE A 1 632 ? -20.534 -25.390 23.245 1.00 86.56 632 ILE A O 1
ATOM 5101 N N . THR A 1 633 ? -21.704 -23.972 24.517 1.00 86.62 633 THR A N 1
ATOM 5102 C CA . THR A 1 633 ? -23.004 -24.644 24.371 1.00 86.62 633 THR A CA 1
ATOM 5103 C C . THR A 1 633 ? -23.368 -24.865 22.903 1.00 86.62 633 THR A C 1
ATOM 5105 O O . THR A 1 633 ? -23.183 -23.988 22.058 1.00 86.62 633 THR A O 1
ATOM 5108 N N . GLY A 1 634 ? -23.918 -26.037 22.574 1.00 83.56 634 GLY A N 1
ATOM 5109 C CA . GLY A 1 634 ? -24.362 -26.344 21.212 1.00 83.56 634 GLY A CA 1
ATOM 5110 C C . GLY A 1 634 ? -23.242 -26.451 20.170 1.00 83.56 634 GLY A C 1
ATOM 5111 O O . GLY A 1 634 ? -23.503 -26.233 18.987 1.00 83.56 634 GLY A O 1
ATOM 5112 N N . THR A 1 635 ? -22.013 -26.757 20.590 1.00 88.19 635 THR A N 1
ATOM 5113 C CA . THR A 1 635 ? -20.881 -27.048 19.694 1.00 88.19 635 THR A CA 1
ATOM 5114 C C . THR A 1 635 ? -20.587 -28.555 19.633 1.00 88.19 635 THR A C 1
ATOM 5116 O O . THR A 1 635 ? -20.904 -29.271 20.588 1.00 88.19 635 THR A O 1
ATOM 5119 N N . PRO A 1 636 ? -19.976 -29.077 18.550 1.00 88.06 636 PRO A N 1
ATOM 5120 C CA . PRO A 1 636 ? -19.538 -30.476 18.506 1.00 88.06 636 PRO A CA 1
ATOM 5121 C C . PRO A 1 636 ? -18.578 -30.843 19.651 1.00 88.06 636 PRO A C 1
ATOM 5123 O O . PRO A 1 636 ? -18.695 -31.931 20.210 1.00 88.06 636 PRO A O 1
ATOM 5126 N N . LEU A 1 637 ? -17.699 -29.917 20.049 1.00 83.31 637 LEU A N 1
ATOM 5127 C CA . LEU A 1 637 ? -16.816 -30.039 21.212 1.00 83.31 637 LEU A CA 1
ATOM 5128 C C . LEU A 1 637 ? -17.588 -30.165 22.540 1.00 83.31 637 LEU A C 1
ATOM 5130 O O . LEU A 1 637 ? -17.273 -31.010 23.371 1.00 83.31 637 LEU A O 1
ATOM 5134 N N . ALA A 1 638 ? -18.640 -29.369 22.751 1.00 79.44 638 ALA A N 1
ATOM 5135 C CA . ALA A 1 638 ? -19.502 -29.545 23.923 1.00 79.44 638 ALA A CA 1
ATOM 5136 C C . ALA A 1 638 ? -20.161 -30.932 23.945 1.00 79.44 638 ALA A C 1
ATOM 5138 O O . ALA A 1 638 ? -20.219 -31.576 24.991 1.00 79.44 638 ALA A O 1
ATOM 5139 N N . ALA A 1 639 ? -20.608 -31.420 22.786 1.00 78.94 639 ALA A N 1
ATOM 5140 C CA . ALA A 1 639 ? -21.204 -32.746 22.676 1.00 78.94 639 ALA A CA 1
ATOM 5141 C C . ALA A 1 639 ? -20.201 -33.881 22.957 1.00 78.94 639 ALA A C 1
ATOM 5143 O O . ALA A 1 639 ? -20.614 -34.918 23.478 1.00 78.94 639 ALA A O 1
ATOM 5144 N N . SER A 1 640 ? -18.905 -33.721 22.646 1.00 76.06 640 SER A N 1
ATOM 5145 C CA . SER A 1 640 ? -17.890 -34.717 23.024 1.00 76.06 640 SER A CA 1
ATOM 5146 C C . SER A 1 640 ? -17.687 -34.766 24.536 1.00 76.06 640 SER A C 1
ATOM 5148 O O . SER A 1 640 ? -17.690 -35.858 25.094 1.00 76.06 640 SER A O 1
ATOM 5150 N N . PHE A 1 641 ? -17.640 -33.614 25.217 1.00 70.75 641 PHE A N 1
ATOM 5151 C CA . PHE A 1 641 ? -17.553 -33.576 26.682 1.00 70.75 641 PHE A CA 1
ATOM 5152 C C . PHE A 1 641 ? -18.763 -34.221 27.370 1.00 70.75 641 PHE A C 1
ATOM 5154 O O . PHE A 1 641 ? -18.599 -34.933 28.356 1.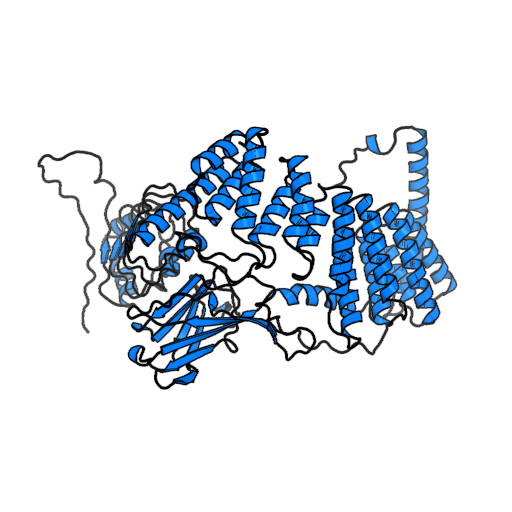00 70.75 641 PHE A O 1
ATOM 5161 N N . ILE A 1 642 ? -19.974 -34.024 26.832 1.00 70.19 642 ILE A N 1
ATOM 5162 C CA . ILE A 1 642 ? -21.189 -34.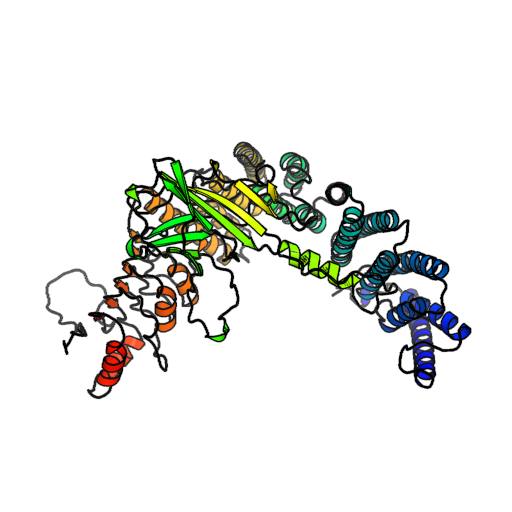670 27.356 1.00 70.19 642 ILE A CA 1
ATOM 5163 C C . ILE A 1 642 ? -21.132 -36.195 27.153 1.00 70.19 642 ILE A C 1
ATOM 5165 O O . ILE A 1 642 ? -21.531 -36.947 28.040 1.00 70.19 642 ILE A O 1
ATOM 5169 N N . LYS A 1 643 ? -20.623 -36.670 26.006 1.00 65.88 643 LYS A N 1
ATOM 5170 C CA . LYS A 1 643 ? -20.502 -38.108 25.700 1.00 65.88 643 LYS A CA 1
ATOM 5171 C C . LYS A 1 643 ? -19.410 -38.818 26.506 1.00 65.88 643 LYS A C 1
ATOM 5173 O O . LYS A 1 643 ? -19.579 -39.988 26.823 1.00 65.88 643 LYS A O 1
ATOM 5178 N N . GLU A 1 644 ? -18.310 -38.138 26.821 1.00 58.94 644 GLU A N 1
ATOM 5179 C CA . GLU A 1 644 ? -17.176 -38.676 27.594 1.00 58.94 644 GLU A CA 1
ATOM 5180 C C . GLU A 1 644 ? -17.388 -38.648 29.119 1.00 58.94 644 GLU A C 1
ATOM 5182 O O . GLU A 1 644 ? -16.526 -39.114 29.867 1.00 58.94 644 GLU A O 1
ATOM 5187 N N . GLY A 1 645 ? -18.533 -38.133 29.582 1.00 52.72 645 GLY A N 1
ATOM 5188 C CA . GLY A 1 645 ? -18.932 -38.017 30.988 1.00 52.72 645 GLY A CA 1
ATOM 5189 C C . GLY A 1 645 ? -19.146 -39.333 31.757 1.00 52.72 645 GLY A C 1
ATOM 5190 O O . GLY A 1 645 ? -19.586 -39.279 32.904 1.00 52.72 645 GLY A O 1
ATOM 5191 N N . ASP A 1 646 ? -18.796 -40.497 31.197 1.00 45.31 646 ASP A N 1
ATOM 5192 C CA . ASP A 1 646 ? -18.617 -41.742 31.958 1.00 45.31 646 ASP A CA 1
ATOM 5193 C C . ASP A 1 646 ? -17.251 -41.710 32.678 1.00 45.31 646 ASP A C 1
ATOM 5195 O O . ASP A 1 646 ? -16.262 -42.258 32.206 1.00 45.31 646 ASP A O 1
ATOM 5199 N N . ALA A 1 647 ? -17.219 -40.999 33.813 1.00 43.69 647 ALA A N 1
ATOM 5200 C CA . ALA A 1 647 ? -16.305 -41.011 34.975 1.00 43.69 647 ALA A CA 1
ATOM 5201 C C . ALA A 1 647 ? -14.759 -41.087 34.826 1.00 43.69 647 ALA A C 1
ATOM 5203 O O . ALA A 1 647 ? -14.072 -40.629 35.735 1.00 43.69 647 ALA A O 1
ATOM 5204 N N . SER A 1 648 ? -14.166 -41.624 33.757 1.00 42.56 648 SER A N 1
ATOM 5205 C CA . SER A 1 648 ? -12.711 -41.840 33.635 1.00 42.56 648 SER A CA 1
ATOM 5206 C C . SER A 1 648 ? -11.954 -40.765 32.845 1.00 42.56 648 SER A C 1
ATOM 5208 O O . SER A 1 648 ? -10.730 -40.717 32.908 1.00 42.56 648 SER A O 1
ATOM 5210 N N . SER A 1 649 ? -12.658 -39.905 32.105 1.00 44.47 649 SER A N 1
ATOM 5211 C CA . SER A 1 649 ? -12.071 -38.909 31.183 1.00 44.47 649 SER A CA 1
ATOM 5212 C C . SER A 1 649 ? -12.008 -37.495 31.781 1.00 44.47 649 SER A C 1
ATOM 5214 O O . SER A 1 649 ? -11.153 -36.695 31.404 1.00 44.47 649 SER A O 1
ATOM 5216 N N . LEU A 1 650 ? -12.881 -37.195 32.753 1.00 42.12 650 LEU A N 1
ATOM 5217 C CA . LEU A 1 650 ? -12.954 -35.899 33.447 1.00 42.12 650 LEU A CA 1
ATOM 5218 C C . LEU A 1 650 ? -11.668 -35.572 34.225 1.00 42.12 650 LEU A C 1
ATOM 5220 O O . LEU A 1 650 ? -11.241 -34.420 34.230 1.00 42.12 650 LEU A O 1
ATOM 5224 N N . SER A 1 651 ? -10.983 -36.583 34.772 1.00 41.12 651 SER A N 1
ATOM 5225 C CA . SER A 1 651 ? -9.723 -36.408 35.509 1.00 41.12 651 SER A CA 1
ATOM 5226 C C . SER A 1 651 ? -8.564 -35.902 34.640 1.00 41.12 651 SER A C 1
ATOM 5228 O O . SER A 1 651 ? -7.672 -35.218 35.138 1.00 41.12 651 SER A O 1
ATOM 5230 N N . THR A 1 652 ? -8.563 -36.211 33.339 1.00 42.38 652 THR A N 1
ATOM 5231 C CA . THR A 1 652 ? -7.516 -35.761 32.403 1.00 42.38 652 THR A CA 1
ATOM 5232 C C . THR A 1 652 ? -7.667 -34.273 32.086 1.00 42.38 652 THR A C 1
ATOM 5234 O O . THR A 1 652 ? -6.676 -33.550 31.989 1.00 42.38 652 THR A O 1
ATOM 5237 N N . TYR A 1 653 ? -8.910 -33.793 31.989 1.00 45.78 653 TYR A N 1
ATOM 5238 C CA . TYR A 1 653 ? -9.211 -32.388 31.718 1.00 45.78 653 TYR A CA 1
ATOM 5239 C C . TYR A 1 653 ? -9.137 -31.517 32.981 1.00 45.78 653 TYR A C 1
ATOM 5241 O O . TYR A 1 653 ? -8.583 -30.420 32.910 1.00 45.78 653 TYR A O 1
ATOM 5249 N N . GLU A 1 654 ? -9.570 -32.017 34.146 1.00 41.94 654 GLU A N 1
ATOM 5250 C CA . GLU A 1 654 ? -9.339 -31.364 35.448 1.00 41.94 654 GLU A CA 1
ATOM 5251 C C . GLU A 1 654 ? -7.835 -31.202 35.741 1.00 41.94 654 GLU A C 1
ATOM 5253 O O . GLU A 1 654 ? -7.395 -30.126 36.151 1.00 41.94 654 GLU A O 1
ATOM 5258 N N . GLY A 1 655 ? -7.017 -32.223 35.445 1.00 37.69 655 GLY A N 1
ATOM 5259 C CA . GLY A 1 655 ? -5.563 -32.182 35.642 1.00 37.69 655 GLY A CA 1
ATOM 5260 C C . GLY A 1 655 ? -4.817 -31.170 34.757 1.00 37.69 655 GLY A C 1
ATOM 5261 O O . GLY A 1 655 ? -3.837 -30.577 35.205 1.00 37.69 655 GLY A O 1
ATOM 5262 N N . LEU A 1 656 ? -5.287 -30.918 33.529 1.00 37.31 656 LEU A N 1
ATOM 5263 C CA . LEU A 1 656 ? -4.720 -29.899 32.630 1.00 37.31 656 LEU A CA 1
ATOM 5264 C C . LEU A 1 656 ? -5.114 -28.467 33.043 1.00 37.31 656 LEU A C 1
ATOM 5266 O O . LEU A 1 656 ? -4.305 -27.544 32.916 1.00 37.31 656 LEU A O 1
ATOM 5270 N N . LEU A 1 657 ? -6.322 -28.288 33.589 1.00 40.88 657 LEU A N 1
ATOM 5271 C CA . LEU A 1 657 ? -6.873 -26.998 34.035 1.00 40.88 657 LEU A CA 1
ATOM 5272 C C . LEU A 1 657 ? -6.291 -26.513 35.372 1.00 40.88 657 LEU A C 1
ATOM 5274 O O . LEU A 1 657 ? -6.179 -25.308 35.586 1.00 40.88 657 LEU A O 1
ATOM 5278 N N . HIS A 1 658 ? -5.823 -27.423 36.232 1.00 39.81 658 HIS A N 1
ATOM 5279 C CA . HIS A 1 658 ? -5.154 -27.078 37.494 1.00 39.81 658 HIS A CA 1
ATOM 5280 C C . HIS A 1 658 ? -3.838 -26.291 37.334 1.00 39.81 658 HIS A C 1
ATOM 5282 O O . HIS A 1 658 ? -3.300 -25.797 38.325 1.00 39.81 658 HIS A O 1
ATOM 5288 N N . THR A 1 659 ? -3.305 -26.150 36.115 1.00 42.41 659 THR A N 1
ATOM 5289 C CA . THR A 1 659 ? -1.991 -25.527 35.902 1.00 42.41 659 THR A CA 1
ATOM 5290 C C . THR A 1 659 ? -2.018 -24.005 35.726 1.00 42.41 659 THR A C 1
ATOM 5292 O O . THR A 1 659 ? -0.969 -23.390 35.904 1.00 42.41 659 THR A O 1
ATOM 5295 N N . HIS A 1 660 ? -3.159 -23.365 35.421 1.00 41.53 660 HIS A N 1
ATOM 5296 C CA . HIS A 1 660 ? -3.190 -21.926 35.099 1.00 41.53 660 HIS A CA 1
ATOM 5297 C C . HIS A 1 660 ? -4.447 -21.191 35.632 1.00 41.53 660 HIS A C 1
ATOM 5299 O O . HIS A 1 660 ? -5.489 -21.177 34.992 1.00 41.53 660 HIS A O 1
ATOM 5305 N N . CYS A 1 661 ? -4.280 -20.527 36.787 1.00 34.72 661 CYS A N 1
ATOM 5306 C CA . CYS A 1 661 ? -5.042 -19.393 37.355 1.00 34.72 661 CYS A CA 1
ATOM 5307 C C . CYS A 1 661 ? -6.593 -19.449 37.467 1.00 34.72 661 CYS A C 1
ATOM 5309 O O . CYS A 1 661 ? -7.308 -19.168 36.514 1.00 34.72 661 CYS A O 1
ATOM 5311 N N . GLY A 1 662 ? -7.102 -19.541 38.710 1.00 44.94 662 GLY A N 1
ATOM 5312 C CA . GLY A 1 662 ? -8.432 -19.038 39.121 1.00 44.94 662 GLY A CA 1
ATOM 5313 C C . GLY A 1 662 ? -9.652 -19.943 38.863 1.00 44.94 662 GLY A C 1
ATOM 5314 O O . GLY A 1 662 ? -9.564 -20.963 38.194 1.00 44.94 662 GLY A O 1
ATOM 5315 N N . VAL A 1 663 ? -10.811 -19.575 39.438 1.00 47.75 663 VAL A N 1
ATOM 5316 C CA . VAL A 1 663 ? -12.102 -20.272 39.237 1.00 47.75 663 VAL A CA 1
ATOM 5317 C C . VAL A 1 663 ? -12.566 -20.047 37.796 1.00 47.75 663 VAL A C 1
ATOM 5319 O O . VAL A 1 663 ? -13.023 -18.956 37.453 1.00 47.75 663 VAL A O 1
ATOM 5322 N N 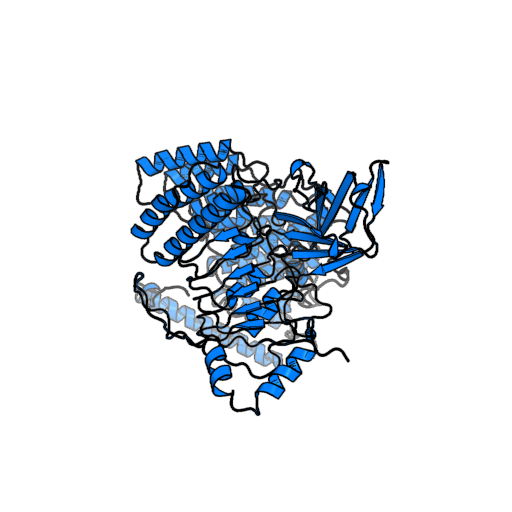. PHE A 1 664 ? -12.449 -21.079 36.967 1.00 54.97 664 PHE A N 1
ATOM 5323 C CA . PHE A 1 664 ? -12.849 -21.077 35.563 1.00 54.97 664 PHE A CA 1
ATOM 5324 C C . PHE A 1 664 ? -14.155 -21.865 35.396 1.00 54.97 664 PHE A C 1
ATOM 5326 O O . PHE A 1 664 ? -14.245 -23.020 35.805 1.00 54.97 664 PHE A O 1
ATOM 5333 N N . SER A 1 665 ? -15.188 -21.251 34.812 1.00 62.53 665 SER A N 1
ATOM 5334 C CA . SER A 1 665 ? -16.479 -21.906 34.563 1.00 62.53 665 SER A CA 1
ATOM 5335 C C . SER A 1 665 ? -16.720 -22.084 33.069 1.00 62.53 665 SER A C 1
ATOM 5337 O O . SER A 1 665 ? -16.795 -21.114 32.310 1.00 62.53 665 SER A O 1
ATOM 5339 N N . MET A 1 666 ? -16.883 -23.340 32.659 1.00 67.81 666 MET A N 1
ATOM 5340 C CA . MET A 1 666 ? -17.253 -23.718 31.300 1.00 67.81 666 MET A CA 1
ATOM 5341 C C . MET A 1 666 ? -18.737 -24.087 31.260 1.00 67.81 666 MET A C 1
ATOM 5343 O O . MET A 1 666 ? -19.183 -24.992 31.967 1.00 67.81 666 MET A O 1
ATOM 5347 N N . ARG A 1 667 ? -19.517 -23.379 30.438 1.00 68.94 667 ARG A N 1
ATOM 5348 C CA . ARG A 1 667 ? -20.926 -23.713 30.191 1.00 68.94 667 ARG A CA 1
ATOM 5349 C C . ARG A 1 667 ? -21.034 -24.691 29.030 1.00 68.94 667 ARG A C 1
ATOM 5351 O O . ARG A 1 667 ? -20.550 -24.415 27.930 1.00 68.94 667 ARG A O 1
ATOM 5358 N N . ILE A 1 668 ? -21.670 -25.827 29.306 1.00 67.19 668 ILE A N 1
ATOM 5359 C CA . ILE A 1 668 ? -21.889 -26.925 28.368 1.00 67.19 668 ILE A CA 1
ATOM 5360 C C . ILE A 1 668 ? -23.381 -27.283 28.416 1.00 67.19 668 ILE A C 1
ATOM 5362 O O . ILE A 1 668 ? -23.957 -27.459 29.490 1.00 67.19 668 ILE A O 1
ATOM 5366 N N . GLY A 1 669 ? -24.020 -27.378 27.253 1.00 55.59 669 GLY A N 1
ATOM 5367 C CA . GLY A 1 669 ? -25.429 -27.747 27.136 1.00 55.59 669 GLY A CA 1
ATOM 5368 C C . GLY A 1 669 ? -25.807 -28.151 25.711 1.00 55.59 669 GLY A C 1
ATOM 5369 O O . GLY A 1 669 ? -25.141 -27.759 24.744 1.00 55.59 669 GLY A O 1
ATOM 5370 N N . ASP A 1 670 ? -26.883 -28.929 25.588 1.00 50.81 670 ASP A N 1
ATOM 5371 C CA . ASP A 1 670 ? -27.420 -29.378 24.302 1.00 50.81 670 ASP A CA 1
ATOM 5372 C C . ASP A 1 670 ? -28.305 -28.303 23.654 1.00 50.81 670 ASP A C 1
ATOM 5374 O O . ASP A 1 670 ? -29.162 -27.684 24.284 1.00 50.81 670 ASP A O 1
ATOM 5378 N N . ALA A 1 671 ? -28.135 -28.100 22.345 1.00 42.44 671 ALA A N 1
ATOM 5379 C CA . ALA A 1 671 ? -28.856 -27.084 21.571 1.00 42.44 671 ALA A CA 1
ATOM 5380 C C . ALA A 1 671 ? -30.362 -27.378 21.359 1.00 42.44 671 ALA A C 1
ATOM 5382 O O . ALA A 1 671 ? -31.046 -26.616 20.674 1.00 42.44 671 ALA A O 1
ATOM 5383 N N . SER A 1 672 ? -30.901 -28.464 21.921 1.00 37.84 672 SER A N 1
ATOM 5384 C CA . SER A 1 672 ? -32.254 -28.974 21.652 1.00 37.84 672 SER A CA 1
ATOM 5385 C C . SER A 1 672 ? -33.397 -28.221 22.360 1.00 37.84 672 SER A C 1
ATOM 5387 O O . SER A 1 672 ? -34.560 -28.544 22.129 1.00 37.84 672 SER A O 1
ATOM 5389 N N . GLY A 1 673 ? -33.115 -27.194 23.171 1.00 35.59 673 GLY A N 1
ATOM 5390 C CA . GLY A 1 673 ? -34.124 -26.537 24.020 1.00 35.59 673 GLY A CA 1
ATOM 5391 C C . GLY A 1 673 ? -34.742 -25.220 23.530 1.00 35.59 673 GLY A C 1
ATOM 5392 O O . GLY A 1 673 ? -35.651 -24.721 24.182 1.00 35.59 673 GLY A O 1
ATOM 5393 N N . ILE A 1 674 ? -34.295 -24.611 22.424 1.00 34.19 674 ILE A N 1
ATOM 5394 C CA . ILE A 1 674 ? -34.769 -23.263 22.040 1.00 34.19 674 ILE A CA 1
ATOM 5395 C C . ILE A 1 674 ? -35.425 -23.304 20.658 1.00 34.19 674 ILE A C 1
ATOM 5397 O O . ILE A 1 674 ? -34.837 -22.918 19.648 1.00 34.19 674 ILE A O 1
ATOM 5401 N N . SER A 1 675 ? -36.679 -23.763 20.624 1.00 27.72 675 SER A N 1
ATOM 5402 C CA . SER A 1 675 ? -37.600 -23.507 19.514 1.00 27.72 675 SER A CA 1
ATOM 5403 C C . SER A 1 675 ? -38.759 -22.625 19.989 1.00 27.72 675 SER A C 1
ATOM 5405 O O . SER A 1 675 ? -39.244 -22.740 21.112 1.00 27.72 675 SER A O 1
ATOM 5407 N N . LYS A 1 676 ? -39.131 -21.674 19.129 1.00 36.19 676 LYS A N 1
ATOM 5408 C CA . LYS A 1 676 ? -40.102 -20.592 19.332 1.00 36.19 676 LYS A CA 1
ATOM 5409 C C . LYS A 1 676 ? -41.385 -21.039 20.056 1.00 36.19 676 LYS A C 1
ATOM 5411 O O . LYS A 1 676 ? -42.196 -21.736 19.460 1.00 36.19 676 LYS A O 1
ATOM 5416 N N . SER A 1 677 ? -41.661 -20.493 21.239 1.00 25.41 677 SER A N 1
ATOM 5417 C CA . SER A 1 677 ? -43.039 -20.210 21.669 1.00 25.41 677 SER A CA 1
ATOM 5418 C C . SER A 1 677 ? -43.076 -19.101 22.731 1.00 25.41 677 SER A C 1
ATOM 5420 O O . SER A 1 677 ? -42.177 -18.967 23.555 1.00 25.41 677 SER A O 1
ATOM 5422 N N . ARG A 1 678 ? -44.081 -18.225 22.616 1.00 24.34 678 ARG A N 1
ATOM 5423 C CA . ARG A 1 678 ? -44.432 -17.153 23.566 1.00 24.34 678 ARG A CA 1
ATOM 5424 C C . ARG A 1 678 ? -45.096 -17.759 24.824 1.00 24.34 678 ARG A C 1
ATOM 5426 O O . ARG A 1 678 ? -45.469 -18.926 24.780 1.00 24.34 678 ARG A O 1
ATOM 5433 N N . PRO A 1 679 ? -45.220 -16.995 25.926 1.00 35.47 679 PRO A N 1
ATOM 5434 C CA . PRO A 1 679 ? -45.197 -17.528 27.278 1.00 35.47 679 PRO A CA 1
ATOM 5435 C C . PRO A 1 679 ? -46.554 -18.089 27.678 1.00 35.47 679 PRO A C 1
ATOM 5437 O O . PRO A 1 679 ? -47.547 -17.377 27.615 1.00 35.47 679 PRO A O 1
ATOM 5440 N N . GLU A 1 680 ? -46.569 -19.318 28.168 1.00 24.75 680 GLU A N 1
ATOM 5441 C CA . GLU A 1 680 ? -47.568 -19.774 29.124 1.00 24.75 680 GLU A CA 1
ATOM 5442 C C . GLU A 1 680 ? -46.957 -20.914 29.940 1.00 24.75 680 GLU A C 1
ATOM 5444 O O . GLU A 1 680 ? -46.192 -21.736 29.442 1.00 24.75 680 GLU A O 1
ATOM 5449 N N . SER A 1 681 ? -47.222 -20.855 31.237 1.00 34.59 681 SER A N 1
ATOM 5450 C CA . SER A 1 681 ? -46.697 -21.697 32.305 1.00 34.59 681 SER A CA 1
ATOM 5451 C C . SER A 1 681 ? -46.640 -23.190 31.965 1.00 34.59 681 SER A C 1
ATOM 5453 O O . SER A 1 681 ? -47.684 -23.831 31.864 1.00 34.59 681 SER A O 1
ATOM 5455 N N . ALA A 1 682 ? -45.435 -23.753 31.908 1.00 22.69 682 ALA A N 1
ATOM 5456 C CA . ALA A 1 682 ? -45.183 -25.160 32.203 1.00 22.69 682 ALA A CA 1
ATOM 5457 C C . ALA A 1 682 ? -43.689 -25.371 32.481 1.00 22.69 682 ALA A C 1
ATOM 5459 O O . ALA A 1 682 ? -42.841 -24.985 31.676 1.00 22.69 682 ALA A O 1
ATOM 5460 N N . ASP A 1 683 ? -43.394 -25.983 33.627 1.00 28.61 683 ASP A N 1
ATOM 5461 C CA . ASP A 1 683 ? -42.087 -26.525 33.989 1.00 28.61 683 ASP A CA 1
ATOM 5462 C C . ASP A 1 683 ? -41.528 -27.402 32.858 1.00 28.61 683 ASP A C 1
ATOM 5464 O O . ASP A 1 683 ? -42.065 -28.469 32.558 1.00 28.61 683 ASP A O 1
ATOM 5468 N N . VAL A 1 684 ? -40.421 -26.971 32.250 1.00 24.03 684 VAL A N 1
ATOM 5469 C CA . VAL A 1 684 ? -39.554 -27.827 31.435 1.00 24.03 684 VAL A CA 1
ATOM 5470 C C . VAL A 1 684 ? -38.143 -27.696 31.990 1.00 24.03 684 VAL A C 1
ATOM 5472 O O . VAL A 1 684 ? -37.447 -26.704 31.781 1.00 24.03 684 VAL A O 1
ATOM 5475 N N . THR A 1 685 ? -37.740 -28.715 32.739 1.00 26.55 685 THR A N 1
ATOM 5476 C CA . THR A 1 685 ? -36.391 -28.929 33.257 1.00 26.55 685 THR A CA 1
ATOM 5477 C C . THR A 1 685 ? -35.432 -29.237 32.103 1.00 26.55 685 THR A C 1
ATOM 5479 O O . THR A 1 685 ? -35.214 -30.388 31.736 1.00 26.55 685 THR A O 1
ATOM 5482 N N . GLY A 1 686 ? -34.855 -28.196 31.500 1.00 26.59 686 GLY A N 1
ATOM 5483 C CA . GLY A 1 686 ? -33.676 -28.332 30.646 1.00 26.59 686 GLY A CA 1
ATOM 5484 C C . GLY A 1 686 ? -32.433 -28.545 31.511 1.00 26.59 686 GLY A C 1
ATOM 5485 O O . GLY A 1 686 ? -32.141 -27.719 32.373 1.00 26.59 686 GLY A O 1
ATOM 5486 N N . CYS A 1 687 ? -31.711 -29.649 31.305 1.00 29.45 687 CYS A N 1
ATOM 5487 C CA . CYS A 1 687 ? -30.422 -29.915 31.948 1.00 29.45 687 CYS A CA 1
ATOM 5488 C C . CYS A 1 687 ? -29.361 -28.893 31.491 1.00 29.45 687 CYS A C 1
ATOM 5490 O O . CYS A 1 687 ? -28.587 -29.154 30.574 1.00 29.45 687 CYS A O 1
ATOM 5492 N N . GLU A 1 688 ? -29.300 -27.728 32.141 1.00 30.73 688 GLU A N 1
ATOM 5493 C CA . GLU A 1 688 ? -28.078 -26.921 32.189 1.00 30.73 688 GLU A CA 1
ATOM 5494 C C . GLU A 1 688 ? -27.064 -27.651 33.076 1.00 30.73 688 GLU A C 1
ATOM 5496 O O . GLU A 1 688 ? -27.196 -27.668 34.301 1.00 30.73 688 GLU A O 1
ATOM 5501 N N . THR A 1 689 ? -26.036 -28.252 32.476 1.00 36.25 689 THR A N 1
ATOM 5502 C CA . THR A 1 689 ? -24.921 -28.805 33.251 1.00 36.25 689 THR A CA 1
ATOM 5503 C C . THR A 1 689 ? -23.882 -27.703 33.421 1.00 36.25 689 THR A C 1
ATOM 5505 O O . THR A 1 689 ? -23.061 -27.450 32.543 1.00 36.25 689 THR A O 1
ATOM 5508 N N . LYS A 1 690 ? -23.935 -26.992 34.551 1.00 33.91 690 LYS A N 1
ATOM 5509 C CA . LYS A 1 690 ? -22.840 -26.102 34.954 1.00 33.91 690 LYS A CA 1
ATOM 5510 C C . LYS A 1 690 ? -21.733 -26.957 35.548 1.00 33.91 690 LYS A C 1
ATOM 5512 O O . LYS A 1 690 ? -21.882 -27.473 36.652 1.00 33.91 690 LYS A O 1
ATOM 5517 N N . VAL A 1 691 ? -20.627 -27.094 34.825 1.00 41.72 691 VAL A N 1
ATOM 5518 C CA . VAL A 1 691 ? -19.401 -27.642 35.403 1.00 41.72 691 VAL A CA 1
ATOM 5519 C C . VAL A 1 691 ? -18.760 -26.513 36.216 1.00 41.72 691 VAL A C 1
ATOM 5521 O O . VAL A 1 691 ? -18.288 -25.515 35.664 1.00 41.72 691 VAL A O 1
ATOM 5524 N N . PHE A 1 692 ? -18.849 -26.622 37.542 1.00 33.28 692 PHE A N 1
ATOM 5525 C CA . PHE A 1 692 ? -18.177 -25.732 38.486 1.00 33.28 692 PHE A CA 1
ATOM 5526 C C . PHE A 1 692 ? -16.841 -26.365 38.866 1.00 33.28 692 PHE A C 1
ATOM 5528 O O . PHE A 1 692 ? -16.821 -27.473 39.391 1.00 33.28 692 PHE A O 1
ATOM 5535 N N . LEU A 1 693 ? -15.740 -25.669 38.595 1.00 38.03 693 LEU A N 1
ATOM 5536 C CA . LEU A 1 693 ? -14.402 -26.101 38.988 1.00 38.03 693 LEU A CA 1
ATOM 5537 C C . LEU A 1 693 ? -13.987 -25.261 40.204 1.00 38.03 693 LEU A C 1
ATOM 5539 O O . LEU A 1 693 ? -13.696 -24.070 40.075 1.00 38.03 693 LEU A O 1
ATOM 5543 N N . GLU A 1 694 ? -14.062 -25.852 41.399 1.00 25.59 694 GLU A N 1
ATOM 5544 C CA . GLU A 1 694 ? -13.701 -25.200 42.663 1.00 25.59 694 GLU A CA 1
ATOM 5545 C C . GLU A 1 694 ? -12.244 -25.466 43.066 1.00 25.59 694 GLU A C 1
ATOM 5547 O O . GLU A 1 694 ? -11.653 -26.507 42.793 1.00 25.59 694 GLU A O 1
ATOM 5552 N N . ARG A 1 695 ? -11.674 -24.476 43.753 1.00 27.75 695 ARG A N 1
ATOM 5553 C CA . ARG A 1 695 ? -10.320 -24.431 44.306 1.00 27.75 695 ARG A CA 1
ATOM 5554 C C . ARG A 1 695 ? -10.203 -25.376 45.511 1.00 27.75 695 ARG A C 1
ATOM 5556 O O . ARG A 1 695 ? -10.894 -25.159 46.501 1.00 27.75 695 ARG A O 1
ATOM 5563 N N . SER A 1 696 ? -9.289 -26.349 45.493 1.00 24.02 696 SER A N 1
ATOM 5564 C CA . SER A 1 696 ? -8.799 -26.971 46.733 1.00 24.02 696 SER A CA 1
ATOM 5565 C C . SER A 1 696 ? -7.505 -26.279 47.162 1.00 24.02 696 SER A C 1
ATOM 5567 O O . SER A 1 696 ? -6.490 -26.388 46.477 1.00 24.02 696 SER A O 1
ATOM 5569 N N . ASP A 1 697 ? -7.544 -25.541 48.272 1.00 24.94 697 ASP A N 1
ATOM 5570 C CA . ASP A 1 697 ? -6.344 -24.988 48.906 1.00 24.94 697 ASP A CA 1
ATOM 5571 C C . ASP A 1 697 ? -5.539 -26.121 49.568 1.00 24.94 697 ASP A C 1
ATOM 5573 O O . ASP A 1 697 ? -5.906 -26.579 50.651 1.00 24.94 697 ASP A O 1
ATOM 5577 N N . THR A 1 698 ? -4.439 -26.540 48.936 1.00 25.62 698 THR A N 1
ATOM 5578 C CA . THR A 1 698 ? -3.257 -27.133 49.594 1.00 25.62 698 THR A CA 1
ATOM 5579 C C . THR A 1 698 ? -2.002 -26.826 48.805 1.00 25.62 698 THR A C 1
ATOM 5581 O O . THR A 1 698 ? -2.006 -27.147 47.593 1.00 25.62 698 THR A O 1
#

Secondary structure (DSSP, 8-state):
-----GGGT-SSHHHHHHHHHHHHHHHHHHHHHHHHHHHHTTS--TT--S-S-HHHHHHHHHHHHHHHHH-TT-HHHHHHHHHHHT-TTS-HHHHHHHHHHHHHHHHHHHHH-TT-HHHHHHHHHHHHHHHHTT-TTHHHHHHHHHHHHHHHHHH-TT-HHHHHHHHHHHHHHHHHHHTTT---THHHHHHHHHHHHHHHHH-TT-HHHHHHHTTS-TTSS-HHHHHHHHHHHHHH-TT-HHHHHHHHHHHHTTTB-SS-EEEEEEETTTTEEEEEEEEEEEE-TTT-EEEEEETT--EEEPPEEEEE---S---GGGTT----EEEEEEEESS---GGGEEEEEEEEEEE-THHHHHHHHHHGGG-GGG---S--PPPP-----EEEEEEEE---TTSB----STT-EEEEE-TTTSS-EEE-TTTSBPEEEPTTSS-EEE--TT--HHHHHHHHHHHHHHHTT----HHHHHHHHHHHHHHTPPP-HHHHHHHHHHH-GGGHHHHHHHHHHHHHHHHHHHHHTTT-SEEE-TTS--S---HHHHGGGTT-SEEE--SS---GGGHHHHTT-TT--EEE--SS----HHHHHHHHTT-TT--EEE-TTS-PPP-SS-TTTT--TT--EEE-TTSHHHHHHHHTTTTTSHHHHHHHHTTS-S--EEEE--GGG---------------EEEE------

InterPro domains:
  IPR002088 Protein prenyltransferase, alpha subunit [PF01239] (99-128)
  IPR002088 Protein prenyltransferase, alpha subunit [PF01239] (224-253)
  IPR002088 Protein prenyltransferase, alpha subunit [PS51147] (98-132)
  IPR003591 Leucine-rich repeat, typical subtype [SM00369] (573-596)
  IPR003591 Leucine-rich repeat, typical subtype [SM00369] (599-622)
  IPR032675 Leucine-rich repeat domain superfamily [G3DSA:3.80.10.10] (446-652)

Organism: Babesia divergens (NCBI:txid32595)

Foldseek 3Di:
DPPQDPCNQDVDPVSVVVVVVLVVVLVVLVVVLVVLQVVQVVPDDPPASAHPDPVVLVVSLVSLLVNCLSPVLPLVSLVSNLSSLLDPPDDPVRSVVSLVVLLVSLLVSCVVVVQRPSSLVSNLLSLLLCLQSVPVCSLVVLVVLLVSLLVVCLVPLPNVSSVVSNLLSLLSNQVVVLVVPDDDSQVSLQVLLVSLVVSCVVPVLSLNSLVVNLVGDLPHDALVRVCVSLLVVCVVPVQRPSSLVSVCCSWAPRLWDPKDWLWWFQDQVQRKIKTFILDWFQWDFVPWWKWFAFPVRDIGTFAWTKDAPDLFDDDPVCPPDRDTHRMIMTGGPDRDDLVRTDKMKTKTKTFDCPVVSSVVSVVSSVPPSSNSDPPDDDDDPQDTWIKIKMFIWHQDPNRTTDTDQVRIWIWIPDRSPNDDIDTCPVSHFTWDQAVLFSAIGTTTPNNDLVVLVVVLVSLVVVCVPDVLHLSSLVSNQVSCRRNVHDHPLVVSLVSSCVNCVVCNVVSVLVSLLVVLLVQLSVCVSVVHLEGAPAQSQDAADALSSCVSPLNRQYYHHANYAYELVRLLSNLSSQNHAYYEHHQYAYAELLSNLSSVLNNLNHAEYEHANYQHDDDPDDSDPRHNQNHAEYEHEQYPVLVVVVVVPPPPCVVVVLVSVVPGDDWHKYWGFHPPPDDDDDDDDDDDDGPRDTDTDDDDDD

pLDDT: mean 81.97, std 18.03, range [22.69, 97.62]

Radius of gyration: 33.06 Å; chains: 1; bounding box: 92×65×101 Å